Protein AF-A0A520HVJ9-F1 (afdb_monomer)

pLDDT: mean 86.24, std 13.03, range [28.94, 98.56]

Nearest PDB structures (foldseek):
  5xya-assembly1_A  TM=1.728E-01  e=2.393E-03  Streptococcus pyogenes
  5sva-assembly1_n  TM=4.168E-01  e=6.988E-01  Saccharomyces cerevisiae
  4s3r-assembly1_A  TM=4.293E-01  e=5.197E-01  Escherichia coli K-12
  6miq-assembly1_A  TM=4.155E-01  e=1.145E+00  Saccharomyces cerevisiae S288C
  6mip-assembly1_A  TM=4.040E-01  e=3.073E+00  Saccharomyces cerevisiae S288C

Sequence (387 aa):
MVDIPMVEYANPVVGTSAKVQDNPLVGGTTATAINIETPVTPGMTEQAKISIAPGTQFFDASGNVINAARLETRVVNYGSDAPESLAAFPGGFNATTVLGENGQPIPSGVAFITAGFIAIDMYAGGTEVKSFSKPLTVTMGISKSLLNPETGKLVKVGDVWPVWSLNDKTGQWANEAKGTIVADASGDLNASFSAVHLSFWNFDHVLNFCQNELMVTFNAPNYVDGIYSVEMRNDRGYKYERYLILTDKLSSTFRAPVGNTTFIVRDGNRNIVAETPTFDACTAGNIEVKMPTAAALDLVNVAMKLKGVCPNKPVDANVSSWVYVYELSKGPAYANLIYMVNGNVNLTVKNNTKYGVQAWYGDKWKTTEILFTKSNFAFPGTIKGIA

Foldseek 3Di:
DDDQDDADQVDGDAQKWKDKDKDFDDQQWAQAKDKDKTPQDHNGRKIKIKIDHGGKFFAAPVRDTQRAGMKIKMKMKGAQPDPVSQVNDVPHQLQQAEQEPPRHTDHRGWGWRFQIKMAIWMAGVNGTTWFMPFWMKMKIWGDQPDAALVPLHGDDFQDKFFKWFAPPVPRYIYGDDIWTWDADPVRTTMTIDTHGTGGIMTRTDTFDWAPDWEKEWEACAADFQFWKWKWKAFSSRGIDIDTDRDDHGDIDTHTDGFGWIKIFIADPVRDTQWIDPTDGRNPPHHHYTYGPNCPPQQKDKDKFFAWDDDPPDPDTFQDFFWKWKAFVVVDRVGTDTFTRDSRIDIGMHGAQTKIWIWGDDPNDIDIDIDHHHPPPRDDPDYDDDDD

Solvent-accessible surface area (backbone atoms only — not comparable to full-atom values): 21078 Å² total; per-residue (Å²): 136,84,84,80,85,79,82,44,68,93,63,47,53,58,3,30,27,39,35,78,47,78,43,73,28,58,86,20,17,28,78,52,69,45,76,47,68,32,53,67,39,68,71,24,78,57,36,38,37,40,37,38,56,51,70,30,35,38,16,31,89,86,68,46,76,42,76,20,59,34,37,40,38,40,39,39,36,29,36,62,77,29,66,64,21,56,70,61,40,83,84,48,51,65,40,62,47,33,24,37,74,92,69,40,73,40,83,86,20,35,33,48,35,59,50,27,35,38,40,50,49,42,28,39,69,82,41,59,48,38,35,48,78,51,59,32,43,40,35,36,31,36,61,80,82,39,54,32,56,90,74,64,38,65,59,54,72,72,43,72,38,39,26,30,38,43,41,85,89,77,66,35,36,34,44,77,51,63,20,52,30,37,62,52,97,87,66,49,40,30,31,43,42,72,42,66,52,61,39,42,38,33,34,33,49,76,36,52,57,32,96,58,66,33,44,38,30,32,44,29,90,64,60,59,82,41,67,25,42,41,34,41,37,33,71,42,64,38,74,48,77,45,79,42,72,51,43,55,68,38,70,49,78,42,85,42,44,68,44,46,28,30,46,39,31,21,44,87,84,70,46,80,64,30,68,44,76,76,40,48,54,72,72,61,62,74,42,72,44,65,45,68,82,55,86,78,57,59,70,33,82,42,82,46,67,52,51,49,58,44,83,88,48,102,49,76,40,59,45,65,45,65,33,34,42,16,49,54,93,73,33,75,93,66,37,48,80,43,76,27,57,67,14,35,41,78,49,66,44,49,38,81,36,53,27,36,42,33,35,79,57,93,96,38,82,45,76,48,79,45,75,39,49,84,84,58,86,74,80,93,71,78,66,82,62,88,130

Secondary structure (DSSP, 8-state):
--------TTSPPTTEEEEEEEEE-BTTB-SS-EEEEPPPBTTB---EEEEE-TT-BEE-TTS-B---SEEEEEEEEE-SS-HHHHHTSTT-SEESSEE-GGG-B-TT-EEEEEEEEEEEEEEETTEEP-EEEEEEEEEEEE-TT-B-TTTSSB--TT-EEEEEEEETTTTEEEEEEE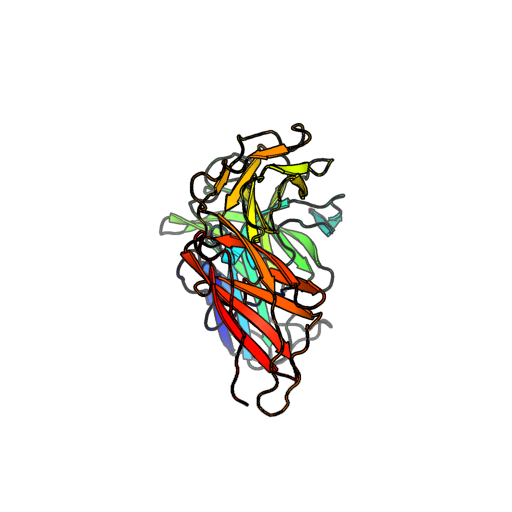EEEEE-TTS-EEEEEEEEE--EEEEEEEEPBPSSPEEEEEE-TT--SEEEEEEEEETTS-EEEEEEEE-TT-EEEE-PBSSEEEEEEE-TT--EEEEPPPEETTT--SEEEEPPP-SSS-EEEEEEE--EE-TTSS-EE---EEEEEEETTT-GGG-EEEEEBTTEEEEEEETTEEEEEEEEETTEEEEEEEEE-TT--S---------

Structure (mmCIF, N/CA/C/O backbone):
data_AF-A0A520HVJ9-F1
#
_entry.id   AF-A0A520HVJ9-F1
#
loop_
_atom_site.group_PDB
_atom_site.id
_atom_site.type_symbol
_atom_site.label_atom_id
_atom_site.label_alt_id
_atom_site.label_comp_id
_atom_site.label_asym_id
_atom_site.label_entity_id
_atom_site.label_seq_id
_atom_site.pdbx_PDB_ins_code
_atom_site.Cartn_x
_atom_site.Cartn_y
_atom_site.Cartn_z
_atom_site.occupancy
_atom_site.B_iso_or_equiv
_atom_site.auth_seq_id
_atom_site.auth_comp_id
_atom_site.auth_asym_id
_atom_site.auth_atom_id
_atom_site.pdbx_PDB_model_num
ATOM 1 N N . MET A 1 1 ? -3.585 -12.304 -16.406 1.00 41.47 1 MET A N 1
ATOM 2 C CA . MET A 1 1 ? -3.591 -12.947 -15.079 1.00 41.47 1 MET A CA 1
ATOM 3 C C . MET A 1 1 ? -3.838 -11.825 -14.088 1.00 41.47 1 MET A C 1
ATOM 5 O O . MET A 1 1 ? -3.233 -10.777 -14.266 1.00 41.47 1 MET A O 1
ATOM 9 N N . VAL A 1 2 ? -4.817 -11.961 -13.196 1.00 45.84 2 VAL A N 1
ATOM 10 C CA . VAL A 1 2 ? -5.047 -10.989 -12.118 1.00 45.84 2 VAL A CA 1
ATOM 11 C C . VAL A 1 2 ? -4.479 -11.643 -10.873 1.00 45.84 2 VAL A C 1
ATOM 13 O O . VAL A 1 2 ? -4.989 -12.683 -10.463 1.00 45.84 2 VAL A O 1
ATOM 16 N N . ASP A 1 3 ? -3.409 -11.076 -10.334 1.00 57.09 3 ASP A N 1
ATOM 17 C CA . ASP A 1 3 ? -2.829 -11.541 -9.081 1.00 57.09 3 ASP A CA 1
ATOM 18 C C . ASP A 1 3 ? -3.602 -10.887 -7.933 1.00 57.09 3 ASP A C 1
ATOM 20 O O . ASP A 1 3 ? -3.767 -9.667 -7.904 1.00 57.09 3 ASP A O 1
ATOM 24 N N . ILE A 1 4 ? -4.125 -11.703 -7.017 1.00 65.06 4 ILE A N 1
ATOM 25 C CA . ILE A 1 4 ? -4.818 -11.232 -5.815 1.00 65.06 4 ILE A CA 1
ATOM 26 C C . ILE A 1 4 ? -3.871 -11.480 -4.637 1.00 65.06 4 ILE A C 1
ATOM 28 O O . ILE A 1 4 ? -3.702 -12.638 -4.244 1.00 65.06 4 ILE A O 1
ATOM 32 N N . PRO A 1 5 ? -3.213 -10.440 -4.095 1.00 67.62 5 PRO A N 1
ATOM 33 C CA . PRO A 1 5 ? -2.327 -10.606 -2.954 1.00 67.62 5 PRO A CA 1
ATOM 34 C C . PRO A 1 5 ? -3.138 -11.010 -1.717 1.00 67.62 5 PRO A C 1
ATOM 36 O O . PRO A 1 5 ? -4.213 -10.472 -1.453 1.00 67.62 5 PRO A O 1
ATOM 39 N N . MET A 1 6 ? -2.613 -11.967 -0.956 1.00 72.25 6 MET A N 1
ATOM 40 C CA . MET A 1 6 ? -3.178 -12.420 0.313 1.00 72.25 6 MET A CA 1
ATOM 41 C C . MET A 1 6 ? -2.114 -12.335 1.402 1.00 72.25 6 MET A C 1
ATOM 43 O O . MET A 1 6 ? -0.952 -12.653 1.151 1.00 72.25 6 MET A O 1
ATOM 47 N N . VAL A 1 7 ? -2.519 -11.961 2.617 1.00 78.25 7 VAL A N 1
ATOM 48 C CA . VAL A 1 7 ? -1.643 -12.019 3.793 1.00 78.25 7 VAL A CA 1
ATOM 49 C C . VAL A 1 7 ? -1.881 -13.316 4.551 1.00 78.25 7 VAL A C 1
ATOM 51 O O . VAL A 1 7 ? -3.006 -13.642 4.929 1.00 78.25 7 VAL A O 1
ATOM 54 N N . GLU A 1 8 ? -0.801 -14.050 4.800 1.00 85.31 8 GLU A N 1
ATOM 55 C CA . GLU A 1 8 ? -0.809 -15.211 5.678 1.00 85.31 8 GLU A CA 1
ATOM 56 C C . GLU A 1 8 ? -0.562 -14.768 7.126 1.00 85.31 8 GLU A C 1
ATOM 58 O O . GLU A 1 8 ? 0.518 -14.292 7.462 1.00 85.31 8 GLU A O 1
ATOM 63 N N . TYR A 1 9 ? -1.543 -14.951 8.016 1.00 87.88 9 TYR A N 1
ATOM 64 C CA . TYR A 1 9 ? -1.421 -14.499 9.410 1.00 87.88 9 TYR A CA 1
ATOM 65 C C . TYR A 1 9 ? -0.269 -15.163 10.181 1.00 87.88 9 TYR A C 1
ATOM 67 O O . TYR A 1 9 ? 0.291 -14.555 11.088 1.00 87.88 9 TYR A O 1
ATOM 75 N N . ALA A 1 10 ? 0.060 -16.417 9.855 1.00 87.44 10 ALA A N 1
ATOM 76 C CA . ALA A 1 10 ? 1.118 -17.168 10.529 1.00 87.44 10 ALA A CA 1
ATOM 77 C C . ALA A 1 10 ? 2.523 -16.790 10.036 1.00 87.44 10 ALA A C 1
ATOM 79 O O . ALA A 1 10 ? 3.485 -16.918 10.789 1.00 87.44 10 ALA A O 1
ATOM 80 N N . ASN A 1 11 ? 2.627 -16.320 8.790 1.00 86.44 11 ASN A N 1
ATOM 81 C CA . ASN A 1 11 ? 3.877 -15.978 8.119 1.00 86.44 11 ASN A CA 1
ATOM 82 C C . ASN A 1 11 ? 3.694 -14.661 7.345 1.00 86.44 11 ASN A C 1
ATOM 84 O O . ASN A 1 11 ? 3.674 -14.671 6.112 1.00 86.44 11 ASN A O 1
ATOM 88 N N . PRO A 1 12 ? 3.503 -13.528 8.047 1.00 86.06 12 PRO A N 1
ATOM 89 C CA . PRO A 1 12 ? 3.297 -12.250 7.384 1.00 86.06 12 PRO A CA 1
ATOM 90 C C . PRO A 1 12 ? 4.520 -11.895 6.530 1.00 86.06 12 PRO A C 1
ATOM 92 O O . PRO A 1 12 ? 5.665 -12.178 6.896 1.00 86.06 12 PRO A O 1
ATOM 95 N N . VAL A 1 13 ? 4.271 -11.284 5.372 1.00 84.06 13 VAL A N 1
ATOM 96 C CA . VAL A 1 13 ? 5.339 -10.833 4.474 1.00 84.06 13 VAL A CA 1
ATOM 97 C C . VAL A 1 13 ? 6.151 -9.716 5.132 1.00 84.06 13 VAL A C 1
ATOM 99 O O . VAL A 1 13 ? 5.667 -9.018 6.025 1.00 84.06 13 VAL A O 1
ATOM 102 N N . VAL A 1 14 ? 7.393 -9.531 4.679 1.00 85.94 14 VAL A N 1
ATOM 103 C CA . VAL A 1 14 ? 8.279 -8.466 5.173 1.00 85.94 14 VAL A CA 1
ATOM 104 C C . VAL A 1 14 ? 7.562 -7.115 5.127 1.00 85.94 14 VAL A C 1
ATOM 106 O O . VAL A 1 14 ? 6.923 -6.775 4.133 1.00 85.94 14 VAL A O 1
ATOM 109 N N . GLY A 1 15 ? 7.671 -6.344 6.210 1.00 88.81 15 GLY A N 1
ATOM 110 C CA . GLY A 1 15 ? 6.992 -5.053 6.320 1.00 88.81 15 GLY A CA 1
ATOM 111 C C . GLY A 1 15 ? 5.543 -5.110 6.805 1.00 88.81 15 GLY A C 1
ATOM 112 O O . GLY A 1 15 ? 4.902 -4.064 6.875 1.00 88.81 15 GLY A O 1
ATOM 113 N N . THR A 1 16 ? 5.029 -6.298 7.133 1.00 91.19 16 THR A N 1
ATOM 114 C CA . THR A 1 16 ? 3.695 -6.489 7.716 1.00 91.19 16 THR A CA 1
ATOM 115 C C . THR A 1 16 ? 3.780 -7.303 9.001 1.00 91.19 16 THR A C 1
ATOM 117 O O . THR A 1 16 ? 4.668 -8.141 9.162 1.00 91.19 16 THR A O 1
ATOM 120 N N . SER A 1 17 ? 2.832 -7.097 9.908 1.00 93.44 17 SER A N 1
ATOM 121 C CA . SER A 1 17 ? 2.681 -7.901 11.118 1.00 93.44 17 SER A CA 1
ATOM 122 C C . SER A 1 17 ? 1.226 -8.291 11.329 1.00 93.44 17 SER A C 1
ATOM 124 O O . SER A 1 17 ? 0.303 -7.555 10.990 1.00 93.44 17 SER A O 1
ATOM 126 N N . ALA A 1 18 ? 1.005 -9.484 11.876 1.00 94.44 18 ALA A N 1
ATOM 127 C CA . ALA A 1 18 ? -0.329 -10.030 12.064 1.00 94.44 18 ALA A CA 1
ATOM 128 C C . ALA A 1 18 ? -0.530 -10.536 13.492 1.00 94.44 18 ALA A C 1
ATOM 130 O O . ALA A 1 18 ? 0.388 -11.056 14.132 1.00 94.44 18 ALA A O 1
ATOM 131 N N . LYS A 1 19 ? -1.759 -10.405 13.990 1.00 96.19 19 LYS A N 1
ATOM 132 C CA . LYS A 1 19 ? -2.178 -10.952 15.278 1.00 96.19 19 LYS A CA 1
ATOM 133 C C . LYS A 1 19 ? -3.578 -11.530 15.174 1.00 96.19 19 LYS A C 1
ATOM 135 O O . LYS A 1 19 ? -4.512 -10.841 14.781 1.00 96.19 19 LYS A O 1
ATOM 140 N N . VAL A 1 20 ? -3.718 -12.780 15.601 1.00 96.94 20 VAL A N 1
ATOM 141 C CA . VAL A 1 20 ? -5.013 -13.390 15.910 1.00 96.94 20 VAL A CA 1
ATOM 142 C C . VAL A 1 20 ? -5.106 -13.531 17.425 1.00 96.94 20 VAL A C 1
ATOM 144 O O . VAL A 1 20 ? -4.152 -13.979 18.070 1.00 96.94 20 VAL A O 1
ATOM 147 N N . GLN A 1 21 ? -6.217 -13.091 18.007 1.00 97.69 21 GLN A N 1
ATOM 148 C CA . GLN A 1 21 ? -6.442 -13.143 19.446 1.00 97.69 21 GLN A CA 1
ATOM 149 C C . GLN A 1 21 ? -7.893 -13.485 19.761 1.00 97.69 21 GLN A C 1
ATOM 151 O O . GLN A 1 21 ? -8.817 -12.787 19.350 1.00 97.69 21 GLN A O 1
ATOM 156 N N . ASP A 1 22 ? -8.071 -14.524 20.565 1.00 97.50 22 ASP A N 1
ATOM 157 C CA . ASP A 1 22 ? -9.345 -14.865 21.173 1.00 97.50 22 ASP A CA 1
ATOM 158 C C . ASP A 1 22 ? -9.510 -14.189 22.530 1.00 97.50 22 ASP A C 1
ATOM 160 O O . ASP A 1 22 ? -8.610 -14.223 23.372 1.00 97.50 22 ASP A O 1
ATOM 164 N N . ASN A 1 23 ? -10.702 -13.662 22.783 1.00 97.81 23 ASN A N 1
ATOM 165 C CA . ASN A 1 23 ? -11.068 -13.075 24.061 1.00 97.81 23 ASN A CA 1
ATOM 166 C C . ASN A 1 23 ? -12.444 -13.587 24.509 1.00 97.81 23 ASN A C 1
ATOM 168 O O . ASN A 1 23 ? -13.351 -13.724 23.682 1.00 97.81 23 ASN A O 1
ATOM 172 N N . PRO A 1 24 ? -12.637 -13.874 25.807 1.00 97.06 24 PRO A N 1
ATOM 173 C CA . PRO A 1 24 ? -13.936 -14.281 26.320 1.00 97.06 24 PRO A CA 1
ATOM 174 C C . PRO A 1 24 ? -14.931 -13.113 26.291 1.00 97.06 24 PRO A C 1
ATOM 176 O O . PRO A 1 24 ? -14.581 -11.965 26.566 1.00 97.06 24 PRO A O 1
ATOM 179 N N . LEU A 1 25 ? -16.191 -13.436 26.016 1.00 97.81 25 LEU A N 1
ATOM 180 C CA . LEU A 1 25 ? -17.336 -12.540 26.139 1.00 97.81 25 LEU A CA 1
ATOM 181 C C . LEU A 1 25 ? -18.313 -13.085 27.183 1.00 97.81 25 LEU A C 1
ATOM 183 O O . LEU A 1 25 ? -18.454 -14.296 27.355 1.00 97.81 25 LEU A O 1
ATOM 187 N N . VAL A 1 26 ? -19.032 -12.183 27.845 1.00 96.06 26 VAL A N 1
ATOM 188 C CA . VAL A 1 26 ? -20.126 -12.507 28.766 1.00 96.06 26 VAL A CA 1
ATOM 189 C C . VAL A 1 26 ? -21.411 -11.946 28.169 1.00 96.06 26 VAL A C 1
ATOM 191 O O . VAL A 1 26 ? -21.571 -10.731 28.064 1.00 96.06 26 VAL A O 1
ATOM 194 N N . GLY A 1 27 ? -22.303 -12.829 27.712 1.00 91.50 27 GLY A N 1
ATOM 195 C CA . GLY A 1 27 ? -23.565 -12.432 27.075 1.00 91.50 27 GLY A CA 1
ATOM 196 C C . GLY A 1 27 ? -23.376 -11.544 25.837 1.00 91.50 27 GLY A C 1
ATOM 197 O O . GLY A 1 27 ? -24.079 -10.547 25.688 1.00 91.50 27 GLY A O 1
ATOM 198 N N . GLY A 1 28 ? -22.370 -11.834 25.000 1.00 95.88 28 GLY A N 1
ATOM 199 C CA . GLY A 1 28 ? -22.043 -11.021 23.822 1.00 95.88 28 GLY A CA 1
ATOM 200 C C . GLY A 1 28 ? -21.345 -9.689 24.121 1.00 95.88 28 GLY A C 1
ATOM 201 O O . GLY A 1 28 ? -21.253 -8.844 23.232 1.00 95.88 28 GLY A O 1
ATOM 202 N N . THR A 1 29 ? -20.857 -9.481 25.352 1.00 97.75 29 THR A N 1
ATOM 203 C CA . THR A 1 29 ? -20.180 -8.239 25.757 1.00 97.75 29 THR A CA 1
ATOM 204 C C . THR A 1 29 ? -18.803 -8.476 26.372 1.00 97.75 29 THR A C 1
ATOM 206 O O . THR A 1 29 ? -18.545 -9.522 26.973 1.00 97.75 29 THR A O 1
ATOM 209 N N . THR A 1 30 ? -17.897 -7.508 26.231 1.00 98.06 30 THR A N 1
ATOM 210 C CA . THR A 1 30 ? -16.577 -7.545 26.880 1.00 98.06 30 THR A CA 1
ATOM 211 C C . THR A 1 30 ? -16.720 -7.331 28.392 1.00 98.06 30 THR A C 1
ATOM 213 O O . THR A 1 30 ? -17.305 -6.348 28.835 1.00 98.06 30 THR A O 1
ATOM 216 N N . ALA A 1 31 ? -16.186 -8.227 29.226 1.00 96.62 31 ALA A N 1
ATOM 217 C CA . ALA A 1 31 ? -16.239 -8.049 30.686 1.00 96.62 31 ALA A CA 1
ATOM 218 C C . ALA A 1 31 ? -15.132 -7.114 31.204 1.00 96.62 31 ALA A C 1
ATOM 220 O O . ALA A 1 31 ? -15.334 -6.339 32.136 1.00 96.62 31 ALA A O 1
ATOM 221 N N . THR A 1 32 ? -13.960 -7.176 30.575 1.00 97.00 32 THR A N 1
ATOM 222 C CA . THR A 1 32 ? -12.778 -6.362 30.873 1.00 97.00 32 THR A CA 1
ATOM 223 C C . THR A 1 32 ? -12.292 -5.671 29.606 1.00 97.00 32 THR A C 1
ATOM 225 O O . THR A 1 32 ? -12.770 -5.958 28.508 1.00 97.00 32 THR A O 1
ATOM 228 N N . ALA A 1 33 ? -11.327 -4.762 29.750 1.00 97.56 33 ALA A N 1
ATOM 229 C CA . ALA A 1 33 ? -10.664 -4.185 28.594 1.00 97.56 33 ALA A CA 1
ATOM 230 C C . ALA A 1 33 ? -9.918 -5.290 27.835 1.00 97.56 33 ALA A C 1
ATOM 232 O O . ALA A 1 33 ? -9.264 -6.134 28.454 1.00 97.56 33 ALA A O 1
ATOM 233 N N . ILE A 1 34 ? -10.014 -5.271 26.510 1.00 98.31 34 ILE A N 1
ATOM 234 C CA . ILE A 1 34 ? -9.226 -6.123 25.622 1.00 98.31 34 ILE A CA 1
ATOM 235 C C . ILE A 1 34 ? -8.202 -5.227 24.940 1.00 98.31 34 ILE A C 1
ATOM 237 O O . ILE A 1 34 ? -8.559 -4.193 24.381 1.00 98.31 34 ILE A O 1
ATOM 241 N N . ASN A 1 35 ? -6.940 -5.639 24.972 1.00 98.06 35 ASN A N 1
ATOM 242 C CA . ASN A 1 35 ? -5.872 -5.005 24.215 1.00 98.06 35 ASN A CA 1
ATOM 243 C C . ASN A 1 35 ? -5.309 -6.039 23.245 1.00 98.06 35 ASN A C 1
ATOM 245 O O . ASN A 1 35 ? -4.997 -7.160 23.656 1.00 98.06 35 ASN A O 1
ATOM 249 N N . ILE A 1 36 ? -5.208 -5.661 21.977 1.00 98.06 36 ILE A N 1
ATOM 250 C CA . ILE A 1 36 ? -4.558 -6.441 20.929 1.00 98.06 36 ILE A CA 1
ATOM 251 C C . ILE A 1 36 ? -3.377 -5.619 20.438 1.00 98.06 36 ILE A C 1
ATOM 253 O O . ILE A 1 36 ? -3.547 -4.442 20.134 1.00 98.06 36 ILE A O 1
ATOM 257 N N . GLU A 1 37 ? -2.202 -6.231 20.371 1.00 97.19 37 GLU A N 1
ATOM 258 C CA . GLU A 1 37 ? -0.973 -5.595 19.902 1.00 97.19 37 GLU A CA 1
ATOM 259 C C . GLU A 1 37 ? -0.301 -6.510 18.878 1.00 97.19 37 GLU A C 1
ATOM 261 O O . GLU A 1 37 ? -0.143 -7.717 19.111 1.00 97.19 37 GLU A O 1
ATOM 266 N N . THR A 1 38 ? 0.017 -5.960 17.707 1.00 95.94 38 THR A N 1
ATOM 267 C CA . THR A 1 38 ? 0.743 -6.692 16.665 1.00 95.94 38 THR A CA 1
ATOM 268 C C . THR A 1 38 ? 2.220 -6.790 17.029 1.00 95.94 38 THR A C 1
ATOM 270 O O . THR A 1 38 ? 2.769 -5.805 17.510 1.00 95.94 38 THR A O 1
ATOM 273 N N . PRO A 1 39 ? 2.894 -7.919 16.759 1.00 93.88 39 PRO A N 1
ATOM 274 C CA . PRO A 1 39 ? 4.315 -8.051 17.058 1.00 93.88 39 PRO A CA 1
ATOM 275 C C . PRO A 1 39 ? 5.175 -7.167 16.146 1.00 93.88 39 PRO A C 1
ATOM 277 O O . PRO A 1 39 ? 4.771 -6.814 15.039 1.00 93.88 39 PRO A O 1
ATOM 280 N N . VAL A 1 40 ? 6.407 -6.895 16.577 1.00 91.00 40 VAL A N 1
ATOM 281 C CA . VAL A 1 40 ? 7.466 -6.403 15.685 1.00 91.00 40 VAL A CA 1
ATOM 282 C C . VAL A 1 40 ? 7.933 -7.516 14.744 1.00 91.00 40 VAL A C 1
ATOM 284 O O . VAL A 1 40 ? 8.006 -8.685 15.133 1.00 91.00 40 VAL A O 1
ATOM 287 N N . THR A 1 41 ? 8.283 -7.163 13.511 1.00 87.00 41 THR A N 1
ATOM 288 C CA . THR A 1 41 ? 8.670 -8.117 12.458 1.00 87.00 41 THR A CA 1
ATOM 289 C C . THR A 1 41 ? 9.842 -7.588 11.626 1.00 87.00 41 THR A C 1
ATOM 291 O O . THR A 1 41 ? 10.103 -6.384 11.617 1.00 87.00 41 THR A O 1
ATOM 294 N N . PRO A 1 42 ? 10.569 -8.439 10.880 1.00 79.81 42 PRO A N 1
ATOM 295 C CA . PRO A 1 42 ? 11.569 -7.959 9.930 1.00 79.81 42 PRO A CA 1
ATOM 296 C C . PRO A 1 42 ? 10.973 -6.943 8.942 1.00 79.81 42 PRO A C 1
ATOM 298 O O . PRO A 1 42 ? 9.947 -7.196 8.312 1.00 79.81 42 PRO A O 1
ATOM 301 N N . GLY A 1 43 ? 11.622 -5.785 8.815 1.00 77.44 43 GLY A N 1
ATOM 302 C CA . GLY A 1 43 ? 11.179 -4.707 7.925 1.00 77.44 43 GLY A CA 1
ATOM 303 C C . GLY A 1 43 ? 10.036 -3.835 8.458 1.00 77.44 43 GLY A C 1
ATOM 304 O O . GLY A 1 43 ? 9.625 -2.930 7.740 1.00 77.44 43 GLY A O 1
ATOM 305 N N . MET A 1 44 ? 9.542 -4.073 9.682 1.00 85.00 44 MET A N 1
ATOM 306 C CA . MET A 1 44 ? 8.554 -3.213 10.348 1.00 85.00 44 MET A CA 1
ATOM 307 C C . MET A 1 44 ? 8.670 -3.315 11.873 1.00 85.00 44 MET A C 1
ATOM 309 O O . MET A 1 44 ? 8.341 -4.342 12.475 1.00 85.00 44 MET A O 1
ATOM 313 N N . THR A 1 45 ? 9.133 -2.237 12.502 1.00 86.81 45 THR A N 1
ATOM 314 C CA . THR A 1 45 ? 9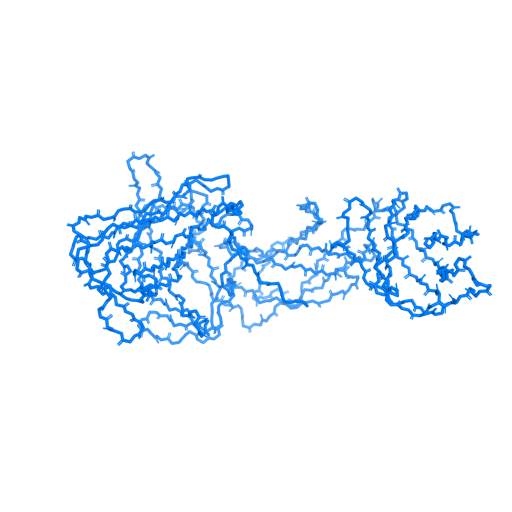.218 -2.121 13.970 1.00 86.81 45 THR A CA 1
ATOM 315 C C . THR A 1 45 ? 8.007 -1.419 14.572 1.00 86.81 45 THR A C 1
ATOM 317 O O . THR A 1 45 ? 7.771 -1.512 15.773 1.00 86.81 45 THR A O 1
ATOM 320 N N . GLU A 1 46 ? 7.236 -0.726 13.743 1.00 91.88 46 GLU A N 1
ATOM 321 C CA . GLU A 1 46 ? 5.989 -0.072 14.100 1.00 91.88 46 GLU A CA 1
ATOM 322 C C . GLU A 1 46 ? 4.939 -1.125 14.468 1.00 91.88 46 GLU A C 1
ATOM 324 O O . GLU A 1 46 ? 4.708 -2.093 13.742 1.00 91.88 46 GLU A O 1
ATOM 329 N N . GLN A 1 47 ? 4.271 -0.926 15.599 1.00 93.44 47 GLN A N 1
ATOM 330 C CA . GLN A 1 47 ? 3.215 -1.815 16.074 1.00 93.44 47 GLN A CA 1
ATOM 331 C C . GLN A 1 47 ? 1.862 -1.117 15.973 1.00 93.44 47 GLN A C 1
ATOM 333 O O . GLN A 1 47 ? 1.767 0.106 16.076 1.00 93.44 47 GLN A O 1
ATOM 338 N N . ALA A 1 48 ? 0.805 -1.899 15.795 1.00 95.38 48 ALA A N 1
ATOM 339 C CA . ALA A 1 48 ? -0.558 -1.445 15.956 1.00 95.38 48 ALA A CA 1
ATOM 340 C C . ALA A 1 48 ? -1.130 -1.986 17.263 1.00 95.38 48 ALA A C 1
ATOM 342 O O . ALA A 1 48 ? -0.939 -3.156 17.607 1.00 95.38 48 ALA A O 1
ATOM 343 N N . LYS A 1 49 ? -1.884 -1.138 17.956 1.00 96.50 49 LYS A N 1
ATOM 344 C CA . LYS A 1 49 ? -2.607 -1.474 19.175 1.00 96.50 49 LYS A CA 1
ATOM 345 C C . LYS A 1 49 ? -4.082 -1.144 19.020 1.00 96.50 49 LYS A C 1
ATOM 347 O O . LYS A 1 49 ? -4.446 -0.021 18.687 1.00 96.50 49 LYS A O 1
ATOM 352 N N . ILE A 1 50 ? -4.938 -2.109 19.328 1.00 97.81 50 ILE A N 1
ATOM 353 C CA . ILE A 1 50 ? -6.391 -1.938 19.372 1.00 97.81 50 ILE A CA 1
ATOM 354 C C . ILE A 1 50 ? -6.847 -2.146 20.807 1.00 97.81 50 ILE A C 1
ATOM 356 O O . ILE A 1 50 ? -6.551 -3.171 21.421 1.00 97.81 50 ILE A O 1
ATOM 360 N N . SER A 1 51 ? -7.573 -1.168 21.339 1.00 98.06 51 SER A N 1
ATOM 361 C CA . SER A 1 51 ? -8.134 -1.211 22.687 1.00 98.06 51 SER A CA 1
ATOM 362 C C . SER A 1 51 ? -9.658 -1.236 22.615 1.00 98.06 51 SER A C 1
ATOM 364 O O . SER A 1 51 ? -10.283 -0.327 22.063 1.00 98.06 51 SER A O 1
ATOM 366 N N . ILE A 1 52 ? -10.253 -2.274 23.197 1.00 98.44 52 ILE A N 1
ATOM 367 C CA . ILE A 1 52 ? -11.699 -2.458 23.321 1.00 98.44 52 ILE A CA 1
ATOM 368 C C . ILE A 1 52 ? -12.071 -2.259 24.788 1.00 98.44 52 ILE A C 1
ATOM 370 O O . ILE A 1 52 ? -11.594 -2.983 25.664 1.00 98.44 52 ILE A O 1
ATOM 374 N N . ALA A 1 53 ? -12.924 -1.277 25.071 1.00 98.44 53 ALA A N 1
ATOM 375 C CA . ALA A 1 53 ? -13.372 -1.000 26.432 1.00 98.44 53 ALA A CA 1
ATOM 376 C C . ALA A 1 53 ? -14.234 -2.150 27.008 1.00 98.44 53 ALA A C 1
ATOM 378 O O . ALA A 1 53 ? -14.852 -2.895 26.245 1.00 98.44 53 ALA A O 1
ATOM 379 N N . PRO A 1 54 ? -14.334 -2.291 28.345 1.00 98.31 54 PRO A N 1
ATOM 380 C CA . PRO A 1 54 ? -15.345 -3.143 28.971 1.00 98.31 54 PRO A CA 1
ATOM 381 C C . PRO A 1 54 ? -16.772 -2.707 28.603 1.00 98.31 54 PRO A C 1
ATOM 383 O O . PRO A 1 54 ? -17.058 -1.517 28.436 1.00 98.31 54 PRO A O 1
ATOM 386 N N . GLY A 1 55 ? -17.697 -3.658 28.549 1.00 98.12 55 GLY A N 1
ATOM 387 C CA . GLY A 1 55 ? -19.108 -3.462 28.217 1.00 98.12 55 GLY A CA 1
ATOM 388 C C . GLY A 1 55 ? -19.363 -3.117 26.749 1.00 98.12 55 GLY A C 1
ATOM 389 O O . GLY A 1 55 ? -20.399 -2.530 26.443 1.00 98.12 55 GLY A O 1
ATOM 390 N N . THR A 1 56 ? -18.421 -3.409 25.853 1.00 98.56 56 THR A N 1
ATOM 391 C CA . THR A 1 56 ? -18.614 -3.281 24.404 1.00 98.56 56 THR A CA 1
ATOM 392 C C . THR A 1 56 ? -19.408 -4.478 23.900 1.00 98.56 56 THR A C 1
ATOM 394 O O . THR A 1 56 ? -19.070 -5.620 24.206 1.00 98.56 56 THR A O 1
ATOM 397 N N . GLN A 1 57 ? -20.465 -4.204 23.142 1.00 98.06 57 GLN A N 1
ATOM 398 C CA . GLN A 1 57 ? -21.326 -5.180 22.477 1.00 98.06 57 GLN A CA 1
ATOM 399 C C . GLN A 1 57 ? -21.056 -5.148 20.973 1.00 98.06 57 GLN A C 1
ATOM 401 O O . GLN A 1 57 ? -20.719 -4.090 20.441 1.00 98.06 57 GLN A O 1
ATOM 406 N N . PHE A 1 58 ? -21.214 -6.287 20.302 1.00 98.00 58 PHE A N 1
ATOM 407 C CA . PHE A 1 58 ? -20.900 -6.457 18.882 1.00 98.00 58 PHE A CA 1
ATOM 408 C C . PHE A 1 58 ? -22.156 -6.751 18.069 1.00 98.00 58 PHE A C 1
ATOM 410 O O . PHE A 1 58 ? -23.051 -7.456 18.546 1.00 98.00 58 PHE A O 1
ATOM 417 N N . PHE A 1 59 ? -22.197 -6.231 16.844 1.00 97.50 59 PHE A N 1
ATOM 418 C CA . PHE A 1 59 ? -23.346 -6.346 15.953 1.00 97.50 59 PHE A CA 1
ATOM 419 C C . PHE A 1 59 ? -22.961 -6.932 14.597 1.00 97.50 59 PHE A C 1
ATOM 421 O O . PHE A 1 59 ? -21.862 -6.686 14.092 1.00 97.50 59 PHE A O 1
ATOM 428 N N . ASP A 1 60 ? -23.881 -7.696 14.013 1.00 96.19 60 ASP A N 1
ATOM 429 C CA . ASP A 1 60 ? -23.755 -8.245 12.662 1.00 96.19 60 ASP A CA 1
ATOM 430 C C . ASP A 1 60 ? -24.076 -7.197 11.574 1.00 96.19 60 ASP A C 1
ATOM 432 O O . ASP A 1 60 ? -24.393 -6.038 11.850 1.00 96.19 60 ASP A O 1
ATOM 436 N N . ALA A 1 61 ? -24.023 -7.612 10.304 1.00 93.44 61 ALA A N 1
ATOM 437 C CA . ALA A 1 61 ? -24.337 -6.754 9.157 1.00 93.44 61 ALA A CA 1
ATOM 438 C C . ALA A 1 61 ? -25.791 -6.244 9.113 1.00 93.44 61 ALA A C 1
ATOM 440 O O . ALA A 1 61 ? -26.071 -5.281 8.402 1.00 93.44 61 ALA A O 1
ATOM 441 N N . SER A 1 62 ? -26.708 -6.886 9.840 1.00 96.00 62 SER A N 1
ATOM 442 C CA . SER A 1 62 ? -28.112 -6.473 9.956 1.00 96.00 62 SER A CA 1
ATOM 443 C C . SER A 1 62 ? -28.358 -5.588 11.185 1.00 96.00 62 SER A C 1
ATOM 445 O O . SER A 1 62 ? -29.487 -5.151 11.401 1.00 96.00 62 SER A O 1
ATOM 447 N N . GLY A 1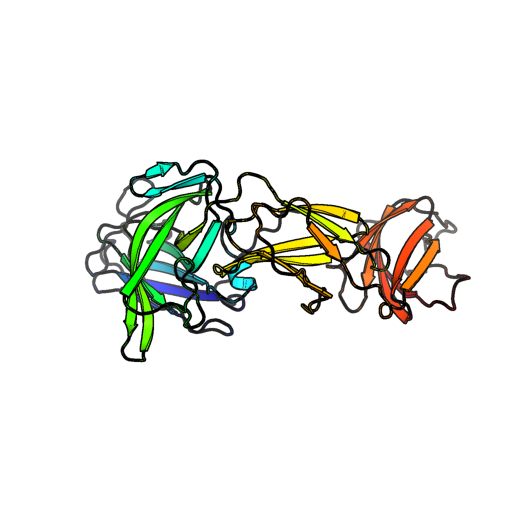 63 ? -27.324 -5.317 11.990 1.00 95.69 63 GLY A N 1
ATOM 448 C CA . GLY A 1 63 ? -27.421 -4.552 13.231 1.00 95.69 63 GLY A CA 1
ATOM 449 C C . GLY A 1 63 ? -27.924 -5.361 14.430 1.00 95.69 63 GLY A C 1
ATOM 450 O O . GLY A 1 63 ? -28.245 -4.771 15.461 1.00 95.69 63 GLY A O 1
ATOM 451 N N . ASN A 1 64 ? -27.998 -6.692 14.336 1.00 97.44 64 ASN A N 1
ATOM 452 C CA . ASN A 1 64 ? -28.408 -7.529 15.463 1.00 97.44 64 ASN A CA 1
ATOM 453 C C . ASN A 1 64 ? -27.242 -7.752 16.423 1.00 97.44 64 ASN A C 1
ATOM 455 O O . ASN A 1 64 ? -26.104 -7.945 15.999 1.00 97.44 64 ASN A O 1
ATOM 459 N N . VAL A 1 65 ? -27.541 -7.803 17.722 1.00 97.44 65 VAL A N 1
ATOM 460 C CA . VAL A 1 65 ? -26.565 -8.172 18.755 1.00 97.44 65 VAL A CA 1
ATOM 461 C C . VAL A 1 65 ? -26.084 -9.606 18.544 1.00 97.44 65 VAL A C 1
ATOM 463 O O . VAL A 1 65 ? -26.892 -10.535 18.494 1.00 97.44 65 VAL A O 1
ATOM 466 N N . ILE A 1 66 ? -24.766 -9.806 18.531 1.00 97.81 66 ILE A N 1
ATOM 467 C CA . ILE A 1 66 ? -24.160 -11.138 18.485 1.00 97.81 66 ILE A CA 1
ATOM 468 C C . ILE A 1 66 ? -23.948 -11.647 19.917 1.00 97.81 66 ILE A C 1
ATOM 470 O O . ILE A 1 66 ? -22.982 -11.294 20.596 1.00 97.81 66 ILE A O 1
ATOM 474 N N . ASN A 1 67 ? -24.855 -12.500 20.397 1.00 96.44 67 ASN A N 1
ATOM 475 C CA . ASN A 1 67 ? -24.769 -13.091 21.735 1.00 96.44 67 ASN A CA 1
ATOM 476 C C . ASN A 1 67 ? -23.838 -14.319 21.756 1.00 96.44 67 ASN A C 1
ATOM 478 O O . ASN A 1 67 ? -24.292 -15.463 21.761 1.00 96.44 67 ASN A O 1
ATOM 482 N N . ALA A 1 68 ? -22.527 -14.073 21.735 1.00 96.81 68 ALA A N 1
ATOM 483 C CA . ALA A 1 68 ? -21.495 -15.108 21.761 1.00 96.81 68 ALA A CA 1
ATOM 484 C C . ALA A 1 68 ? -20.698 -15.119 23.077 1.00 96.81 68 ALA A C 1
ATOM 486 O O . ALA A 1 68 ? -20.676 -14.145 23.829 1.00 96.81 68 ALA A O 1
ATOM 487 N N . ALA A 1 69 ? -20.001 -16.231 23.327 1.00 97.50 69 ALA A N 1
ATOM 488 C CA . ALA A 1 69 ? -19.099 -16.400 24.471 1.00 97.50 69 ALA A CA 1
ATOM 489 C C . ALA A 1 69 ? -17.632 -16.052 24.156 1.00 97.50 69 ALA A C 1
ATOM 491 O O . ALA A 1 69 ? -16.792 -16.038 25.055 1.00 97.50 69 ALA A O 1
ATOM 492 N N . ARG A 1 70 ? -17.296 -15.819 22.883 1.00 97.44 70 ARG A N 1
ATOM 493 C CA . ARG A 1 70 ? -15.927 -15.552 22.425 1.00 97.44 70 ARG A CA 1
ATOM 494 C C . ARG A 1 70 ? -15.923 -14.544 21.285 1.00 97.44 70 ARG A C 1
ATOM 496 O O . ARG A 1 70 ? -16.793 -14.614 20.416 1.00 97.44 70 ARG A O 1
ATOM 503 N N . LEU A 1 71 ? -14.922 -13.674 21.301 1.00 98.38 71 LEU A N 1
ATOM 504 C CA . LEU A 1 71 ? -14.541 -12.767 20.228 1.00 98.38 71 LEU A CA 1
ATOM 505 C C . LEU A 1 71 ? -13.170 -13.186 19.706 1.00 98.38 71 LEU A C 1
ATOM 507 O O . LEU A 1 71 ? -12.191 -13.142 20.450 1.00 98.38 71 LEU A O 1
ATOM 511 N N . GLU A 1 72 ? -13.099 -13.552 18.438 1.00 98.25 72 GLU A N 1
ATOM 512 C CA . GLU A 1 72 ? -11.850 -13.658 17.699 1.00 98.25 72 GLU A CA 1
ATOM 513 C C . GLU A 1 72 ? -11.589 -12.317 17.010 1.00 98.25 72 GLU A C 1
ATOM 515 O O . GLU A 1 72 ? -12.448 -11.806 16.294 1.00 98.25 72 GLU A O 1
ATOM 520 N N . THR A 1 73 ? -10.414 -11.740 17.225 1.00 97.88 73 THR A N 1
ATOM 521 C CA . THR A 1 73 ? -9.948 -10.538 16.531 1.00 97.88 73 THR A CA 1
ATOM 522 C C . THR A 1 73 ? -8.739 -10.901 15.683 1.00 97.88 73 THR A C 1
ATOM 524 O O . THR A 1 73 ? -7.786 -11.499 16.186 1.00 97.88 73 THR A O 1
ATOM 527 N N . ARG A 1 74 ? -8.768 -10.517 14.408 1.00 96.56 74 ARG A N 1
ATOM 528 C CA . ARG A 1 74 ? -7.658 -10.644 13.465 1.00 96.56 74 ARG A CA 1
ATOM 529 C C . ARG A 1 74 ? -7.222 -9.251 13.053 1.00 96.56 74 ARG A C 1
ATOM 531 O O . ARG A 1 74 ? -8.036 -8.431 12.640 1.00 96.56 74 ARG A O 1
ATOM 538 N N . VAL A 1 75 ? -5.934 -8.994 13.189 1.00 96.00 75 VAL A N 1
ATOM 539 C CA . VAL A 1 75 ? -5.328 -7.699 12.909 1.00 96.00 75 VAL A CA 1
ATOM 540 C C . VAL A 1 75 ? -4.172 -7.928 11.968 1.00 96.00 75 VAL A C 1
ATOM 542 O O . VAL A 1 75 ? -3.338 -8.797 12.233 1.00 96.00 75 VAL A O 1
ATOM 545 N N . VAL A 1 76 ? -4.104 -7.138 10.907 1.00 94.00 76 VAL A N 1
ATOM 546 C CA . VAL A 1 76 ? -2.908 -7.033 10.074 1.00 94.00 76 VAL A CA 1
ATOM 547 C C . VAL A 1 76 ? -2.497 -5.577 10.025 1.00 94.00 76 VAL A C 1
ATOM 549 O O . VAL A 1 76 ? -3.307 -4.722 9.686 1.00 94.00 76 VAL A O 1
ATOM 552 N N . ASN A 1 77 ? -1.252 -5.311 10.379 1.00 94.44 77 ASN A N 1
ATOM 553 C CA . ASN A 1 77 ? -0.626 -4.005 10.341 1.00 94.44 77 ASN A CA 1
ATOM 554 C C . ASN A 1 77 ? 0.413 -3.985 9.219 1.00 94.44 77 ASN A C 1
ATOM 556 O O . ASN A 1 77 ? 1.145 -4.956 9.022 1.00 94.44 77 ASN A O 1
ATOM 560 N N . TYR A 1 78 ? 0.457 -2.885 8.484 1.00 92.00 78 TYR A N 1
ATOM 561 C CA . TYR A 1 78 ? 1.252 -2.722 7.278 1.00 92.00 78 TYR A CA 1
ATOM 562 C C . TYR A 1 78 ? 2.076 -1.445 7.405 1.00 92.00 78 TYR A C 1
ATOM 564 O O . TYR A 1 78 ? 1.536 -0.362 7.650 1.00 92.00 78 TYR A O 1
ATOM 572 N N . GLY A 1 79 ? 3.389 -1.573 7.241 1.00 89.62 79 GLY A N 1
ATOM 573 C CA . GLY A 1 79 ? 4.318 -0.450 7.278 1.00 89.62 79 GLY A CA 1
ATOM 574 C C . GLY A 1 79 ? 4.264 0.397 6.010 1.00 89.62 79 GLY A C 1
ATOM 575 O O . GLY A 1 79 ? 3.797 -0.047 4.960 1.00 89.62 79 GLY A O 1
ATOM 576 N N . SER A 1 80 ? 4.798 1.613 6.104 1.00 88.31 80 SER A N 1
ATOM 577 C CA . SER A 1 80 ? 4.820 2.611 5.024 1.00 88.31 80 SER A CA 1
ATOM 578 C C . SER A 1 80 ? 6.073 2.567 4.137 1.00 88.31 80 SER A C 1
ATOM 580 O O . SER A 1 80 ? 6.136 3.256 3.117 1.00 88.31 80 SER A O 1
ATOM 582 N N . ASP A 1 81 ? 7.071 1.752 4.494 1.00 83.44 81 ASP A N 1
ATOM 583 C CA . ASP A 1 81 ? 8.388 1.777 3.844 1.00 83.44 81 ASP A CA 1
ATOM 584 C C . ASP A 1 81 ? 8.679 0.541 2.981 1.00 83.44 81 ASP A C 1
ATOM 586 O O . ASP A 1 81 ? 9.227 0.671 1.880 1.00 83.44 81 ASP A O 1
ATOM 590 N N . ALA A 1 82 ? 8.315 -0.651 3.460 1.00 84.25 82 ALA A N 1
ATOM 591 C CA . ALA A 1 82 ? 8.614 -1.907 2.782 1.00 84.25 82 ALA A CA 1
ATOM 592 C C . ALA A 1 82 ? 7.789 -2.059 1.483 1.00 84.25 82 ALA A C 1
ATOM 594 O O . ALA A 1 82 ? 6.559 -1.991 1.534 1.00 84.25 82 ALA A O 1
ATOM 595 N N . PRO A 1 83 ? 8.425 -2.310 0.324 1.00 80.19 83 PRO A N 1
ATOM 596 C CA . PRO A 1 83 ? 7.731 -2.480 -0.955 1.00 80.19 83 PRO A CA 1
ATOM 597 C C . PRO A 1 83 ? 6.647 -3.562 -0.935 1.00 80.19 83 PRO A C 1
ATOM 599 O O . PRO A 1 83 ? 5.579 -3.368 -1.506 1.00 80.19 83 PRO A O 1
ATOM 602 N N . GLU A 1 84 ? 6.899 -4.679 -0.255 1.00 80.44 84 GLU A N 1
ATOM 603 C CA . GLU A 1 84 ? 5.969 -5.800 -0.121 1.00 80.44 84 GLU A CA 1
ATOM 604 C C . GLU A 1 84 ? 4.720 -5.409 0.684 1.00 80.44 84 GLU A C 1
ATOM 606 O O . GLU A 1 84 ? 3.609 -5.781 0.311 1.00 80.44 84 GLU A O 1
ATOM 611 N N . SER A 1 85 ? 4.890 -4.595 1.733 1.00 85.62 85 SER A N 1
ATOM 612 C CA . SER A 1 85 ? 3.782 -4.022 2.508 1.00 85.62 85 SER A CA 1
ATOM 613 C C . SER A 1 85 ? 2.930 -3.083 1.652 1.00 85.62 85 SER A C 1
ATOM 615 O O . SER A 1 85 ? 1.709 -3.221 1.585 1.00 85.62 85 SER A O 1
ATOM 617 N N . LEU A 1 86 ? 3.581 -2.173 0.921 1.00 84.75 86 LEU A N 1
ATOM 618 C CA . LEU A 1 86 ? 2.916 -1.222 0.028 1.00 84.75 86 LEU A CA 1
ATOM 619 C C . LEU A 1 86 ? 2.174 -1.925 -1.122 1.00 84.75 86 LEU A C 1
ATOM 621 O O . LEU A 1 86 ? 1.093 -1.495 -1.519 1.00 84.75 86 LEU A O 1
ATOM 625 N N . ALA A 1 87 ? 2.722 -3.023 -1.646 1.00 80.00 87 ALA A N 1
ATOM 626 C CA . ALA A 1 87 ? 2.086 -3.825 -2.690 1.00 80.00 87 ALA A CA 1
ATOM 627 C C . ALA A 1 87 ? 0.849 -4.594 -2.193 1.00 80.00 87 ALA A C 1
ATOM 629 O O . ALA A 1 87 ? -0.025 -4.924 -2.995 1.00 80.00 87 ALA A O 1
ATOM 630 N N . ALA A 1 88 ? 0.754 -4.861 -0.888 1.00 80.12 88 ALA A N 1
ATOM 631 C CA . ALA A 1 88 ? -0.400 -5.511 -0.273 1.00 80.12 88 ALA A CA 1
ATOM 632 C C . ALA A 1 88 ? -1.559 -4.538 0.030 1.00 80.12 88 ALA A C 1
ATOM 634 O O . ALA A 1 88 ? -2.595 -4.961 0.544 1.00 80.12 88 ALA A O 1
ATOM 635 N N . PHE A 1 89 ? -1.412 -3.249 -0.301 1.00 80.38 89 PHE A N 1
ATOM 636 C CA . PHE A 1 89 ? -2.433 -2.237 -0.061 1.00 80.38 89 PHE A CA 1
ATOM 637 C C . PHE A 1 89 ? -3.697 -2.469 -0.920 1.00 80.38 89 PHE A C 1
ATOM 639 O O . PHE A 1 89 ? -3.614 -2.434 -2.156 1.00 80.38 89 PHE A O 1
ATOM 646 N N . PRO A 1 90 ? -4.888 -2.668 -0.318 1.00 71.94 90 PRO A N 1
ATOM 647 C CA . PRO A 1 90 ? -6.107 -2.951 -1.072 1.00 71.94 90 PRO A CA 1
ATOM 648 C C . PRO A 1 90 ? -6.485 -1.822 -2.037 1.00 71.94 90 PRO A C 1
ATOM 650 O O . PRO A 1 90 ? -6.634 -0.667 -1.648 1.00 71.94 90 PRO A O 1
ATOM 653 N N . GLY A 1 91 ? -6.654 -2.160 -3.318 1.00 71.31 91 GLY A N 1
ATOM 654 C CA . GLY A 1 91 ? -6.981 -1.187 -4.370 1.00 71.31 91 GLY A CA 1
ATOM 655 C C . GLY A 1 91 ? -5.814 -0.285 -4.803 1.00 71.31 91 GLY A C 1
ATOM 656 O O . GLY A 1 91 ? -5.966 0.479 -5.757 1.00 71.31 91 GLY A O 1
ATOM 657 N N . GLY A 1 92 ? -4.642 -0.408 -4.169 1.00 81.56 92 GLY A N 1
ATOM 658 C CA . GLY A 1 92 ? -3.464 0.421 -4.420 1.00 81.56 92 GLY A CA 1
ATOM 659 C C . GLY A 1 92 ? -3.628 1.886 -3.989 1.00 81.56 92 GLY A C 1
ATOM 660 O O . GLY A 1 92 ? -4.686 2.325 -3.549 1.00 81.56 92 GLY A O 1
ATOM 661 N N . PHE A 1 93 ? -2.567 2.677 -4.156 1.00 87.00 93 PHE A N 1
ATOM 662 C CA . PHE A 1 93 ? -2.542 4.089 -3.738 1.00 87.00 93 PHE A CA 1
ATOM 663 C C . PHE A 1 93 ? -3.220 5.057 -4.722 1.00 87.00 93 PHE A C 1
ATOM 665 O O . PHE A 1 93 ? -3.191 6.266 -4.516 1.00 87.00 93 PHE A O 1
ATOM 672 N N . ASN A 1 94 ? -3.842 4.541 -5.787 1.00 89.81 94 ASN A N 1
ATOM 673 C CA . ASN A 1 94 ? -4.593 5.319 -6.771 1.00 89.81 94 ASN A CA 1
ATOM 674 C C . ASN A 1 94 ? -6.098 5.140 -6.552 1.00 89.81 94 ASN A C 1
ATOM 676 O O . ASN A 1 94 ? -6.751 4.391 -7.281 1.00 89.81 94 ASN A O 1
ATOM 680 N N . ALA A 1 95 ? -6.663 5.840 -5.574 1.00 90.06 95 ALA A N 1
ATOM 681 C CA . ALA A 1 95 ? -8.079 5.718 -5.260 1.00 90.06 95 ALA A CA 1
ATOM 682 C C . ALA A 1 95 ? -8.923 6.593 -6.197 1.00 90.06 95 ALA A C 1
ATOM 684 O O . ALA A 1 95 ? -8.758 7.809 -6.256 1.00 90.06 95 ALA A O 1
ATOM 685 N N . THR A 1 96 ? -9.839 5.982 -6.951 1.00 88.44 96 THR A N 1
ATOM 686 C CA . THR A 1 96 ? -10.679 6.676 -7.950 1.00 88.44 96 THR A CA 1
ATOM 687 C C . THR A 1 96 ? -12.079 7.008 -7.444 1.00 88.44 96 THR A C 1
ATOM 689 O O . THR A 1 96 ? -12.699 7.943 -7.945 1.00 88.44 96 THR A O 1
ATOM 692 N N . THR A 1 97 ? -12.562 6.276 -6.436 1.00 91.06 97 THR A N 1
ATOM 693 C CA . THR A 1 97 ? -13.872 6.485 -5.806 1.00 91.06 97 THR A CA 1
ATOM 694 C C . THR A 1 97 ? -13.657 6.861 -4.348 1.00 91.06 97 THR A C 1
ATOM 696 O O . THR A 1 97 ? -13.375 6.002 -3.516 1.00 91.06 97 THR A O 1
ATOM 699 N N . VAL A 1 98 ? -13.739 8.158 -4.053 1.00 94.38 98 VAL A N 1
ATOM 700 C CA . VAL A 1 98 ? -13.290 8.712 -2.771 1.00 94.38 98 VAL A CA 1
ATOM 701 C C . VAL A 1 98 ? -14.286 9.740 -2.259 1.00 94.38 98 VAL A C 1
ATOM 703 O O . VAL A 1 98 ? -14.709 10.624 -3.008 1.00 94.38 98 VAL A O 1
ATOM 706 N N . LEU A 1 99 ? -14.634 9.634 -0.981 1.00 95.81 99 LEU A N 1
ATOM 707 C CA . LEU A 1 99 ? -15.380 10.635 -0.230 1.00 95.81 99 LEU A CA 1
ATOM 708 C C . LEU A 1 99 ? -14.411 11.365 0.703 1.00 95.81 99 LEU A C 1
ATOM 710 O O . LEU A 1 99 ? -13.790 10.753 1.567 1.00 95.81 99 LEU A O 1
ATOM 714 N N . GLY A 1 100 ? -14.256 12.669 0.510 1.00 92.94 100 GLY A N 1
ATOM 715 C CA . GLY A 1 100 ? -13.507 13.532 1.414 1.00 92.94 100 GLY A CA 1
ATOM 716 C C . GLY A 1 100 ? -14.266 13.807 2.711 1.00 92.94 100 GLY A C 1
ATOM 717 O O . GLY A 1 100 ? -15.282 13.177 3.016 1.00 92.94 100 GLY A O 1
ATOM 718 N N . GLU A 1 101 ? -13.781 14.790 3.470 1.00 87.94 101 GLU A N 1
ATOM 719 C CA . GLU A 1 101 ? -14.435 15.217 4.708 1.00 87.94 101 GLU A CA 1
ATOM 720 C C . GLU A 1 101 ? -15.919 15.551 4.467 1.00 87.94 101 GLU A C 1
ATOM 722 O O . GLU A 1 101 ? -16.292 16.159 3.459 1.00 87.94 101 GLU A O 1
ATOM 727 N N . ASN A 1 102 ? -16.778 15.156 5.412 1.00 86.62 102 ASN A N 1
ATOM 728 C CA . ASN A 1 102 ? -18.236 15.332 5.352 1.00 86.62 102 ASN A CA 1
ATOM 729 C C . ASN A 1 102 ? -18.930 14.582 4.197 1.00 86.62 102 ASN A C 1
ATOM 731 O O . ASN A 1 102 ? -20.010 14.984 3.755 1.00 86.62 102 ASN A O 1
ATOM 735 N N . GLY A 1 103 ? -18.317 13.507 3.691 1.00 90.06 103 GLY A N 1
ATOM 736 C CA . GLY A 1 103 ? -18.925 12.623 2.694 1.00 90.06 103 GLY A CA 1
ATOM 737 C C . GLY A 1 103 ? -18.991 13.211 1.284 1.00 90.06 103 GLY A C 1
ATOM 738 O O . GLY A 1 103 ? -19.733 12.703 0.444 1.00 90.06 103 GLY A O 1
ATOM 739 N N . GLN A 1 104 ? -18.251 14.287 1.007 1.00 93.12 104 GLN A N 1
ATOM 740 C CA . GLN A 1 104 ? -18.259 14.918 -0.311 1.00 93.12 104 GLN A CA 1
ATOM 741 C C . GLN A 1 104 ? -17.405 14.120 -1.302 1.00 93.12 104 GLN A C 1
ATOM 743 O O . GLN A 1 104 ? -16.243 13.846 -1.001 1.00 93.12 104 GLN A O 1
ATOM 748 N N . PRO A 1 105 ? -17.916 13.768 -2.494 1.00 93.69 105 PRO A N 1
ATOM 749 C CA . PRO A 1 105 ? -17.103 13.110 -3.509 1.00 93.69 105 PRO A CA 1
ATOM 750 C C . PRO A 1 105 ? -15.903 13.974 -3.905 1.00 93.69 105 PRO A C 1
ATOM 752 O O . PRO A 1 105 ? -16.062 15.175 -4.120 1.00 93.69 105 PRO A O 1
ATOM 755 N N . ILE A 1 106 ? -14.724 13.366 -4.056 1.00 91.38 106 ILE A N 1
ATOM 756 C CA . ILE A 1 106 ? -13.546 14.018 -4.645 1.00 91.38 106 ILE A CA 1
ATOM 757 C C . ILE A 1 106 ? -13.489 13.641 -6.130 1.00 91.38 106 ILE A C 1
ATOM 759 O O . ILE A 1 106 ? -13.130 12.504 -6.459 1.00 91.38 106 ILE A O 1
ATOM 763 N N . PRO A 1 107 ? -13.848 14.552 -7.056 1.00 83.62 107 PRO A N 1
ATOM 764 C CA . PRO A 1 107 ? -13.843 14.246 -8.479 1.00 83.62 107 PRO A CA 1
ATOM 765 C C . PRO A 1 107 ? -12.428 13.905 -8.945 1.00 83.62 107 PRO A C 1
ATOM 767 O O . PRO A 1 107 ? -11.473 14.596 -8.604 1.00 83.62 107 PRO A O 1
ATOM 770 N N . SER A 1 108 ? -12.298 12.859 -9.759 1.00 85.19 108 SER A N 1
ATOM 771 C CA . SER A 1 108 ? -11.014 12.287 -10.201 1.00 85.19 108 SER A CA 1
ATOM 772 C C . SER A 1 108 ? -10.252 11.492 -9.128 1.00 85.19 108 SER A C 1
ATOM 774 O O . SER A 1 108 ? -9.244 10.871 -9.455 1.00 85.19 108 SER A O 1
ATOM 776 N N . GLY A 1 109 ? -10.714 11.421 -7.881 1.00 90.81 109 GLY A N 1
ATOM 777 C CA . GLY A 1 109 ? -10.034 10.648 -6.840 1.00 90.81 109 GLY A CA 1
ATOM 778 C C . GLY A 1 109 ? -8.670 11.221 -6.429 1.00 90.81 109 GLY A C 1
ATOM 779 O O . GLY A 1 109 ? -8.334 12.358 -6.762 1.00 90.81 109 GLY A O 1
ATOM 780 N N . VAL A 1 110 ? -7.883 10.437 -5.691 1.00 93.12 110 VAL A N 1
ATOM 781 C CA . VAL A 1 110 ? -6.667 10.895 -4.997 1.00 93.12 110 VAL A CA 1
ATOM 782 C C . VAL A 1 110 ? -5.530 9.879 -5.062 1.00 93.12 110 VAL A C 1
ATOM 784 O O . VAL A 1 110 ? -5.753 8.675 -5.199 1.00 93.12 110 VAL A O 1
ATOM 787 N N . ALA A 1 111 ? -4.306 10.387 -4.963 1.00 93.56 111 ALA A N 1
ATOM 788 C CA . ALA A 1 111 ? -3.117 9.592 -4.711 1.00 93.56 111 ALA A CA 1
ATOM 789 C C . ALA A 1 111 ? -2.856 9.557 -3.203 1.00 93.56 111 ALA A C 1
ATOM 791 O O . ALA A 1 111 ? -2.670 10.611 -2.592 1.00 93.56 111 ALA A O 1
ATOM 792 N N . PHE A 1 112 ? -2.842 8.368 -2.614 1.00 93.50 112 PHE A N 1
ATOM 793 C CA . PHE A 1 112 ? -2.583 8.179 -1.193 1.00 93.50 112 PHE A CA 1
ATOM 794 C C . PHE A 1 112 ? -1.088 8.117 -0.881 1.00 93.50 112 PHE A C 1
ATOM 796 O O . PHE A 1 112 ? -0.299 7.537 -1.630 1.00 93.50 112 PHE A O 1
ATOM 803 N N . ILE A 1 113 ? -0.707 8.712 0.246 1.00 92.06 113 ILE A N 1
ATOM 804 C CA . ILE A 1 113 ? 0.620 8.597 0.848 1.00 92.06 113 ILE A CA 1
ATOM 805 C C . ILE A 1 113 ? 0.433 8.126 2.284 1.00 92.06 113 ILE A C 1
ATOM 807 O O . ILE A 1 113 ? 0.070 8.918 3.160 1.00 92.06 113 ILE A O 1
ATOM 811 N N . THR A 1 114 ? 0.697 6.836 2.489 1.00 91.56 114 THR A N 1
ATOM 812 C CA . THR A 1 114 ? 0.406 6.149 3.746 1.00 91.56 114 THR A CA 1
ATOM 813 C C . THR A 1 114 ? 1.483 6.363 4.796 1.00 91.56 114 THR A C 1
ATOM 815 O O . THR A 1 114 ? 2.682 6.275 4.529 1.00 91.56 114 THR A O 1
ATOM 818 N N . ALA A 1 115 ? 1.036 6.622 6.020 1.00 91.56 115 ALA A N 1
ATOM 819 C CA . ALA A 1 115 ? 1.837 6.543 7.232 1.00 91.56 115 ALA A CA 1
ATOM 820 C C . ALA A 1 115 ? 1.747 5.169 7.912 1.00 91.56 115 ALA A C 1
ATOM 822 O O . ALA A 1 115 ? 2.435 4.933 8.903 1.00 91.56 115 ALA A O 1
ATOM 823 N N . GLY A 1 116 ? 0.919 4.276 7.378 1.00 89.81 116 GLY A N 1
ATOM 824 C CA . GLY A 1 116 ? 0.641 2.953 7.907 1.00 89.81 116 GLY A CA 1
ATOM 825 C C . GLY A 1 116 ? -0.821 2.582 7.683 1.00 89.81 116 GLY A C 1
ATOM 826 O O . GLY A 1 116 ? -1.718 3.424 7.774 1.00 89.81 116 GLY A O 1
ATOM 827 N N . PHE A 1 117 ? -1.048 1.298 7.436 1.00 91.31 117 PHE A N 1
ATOM 828 C CA . PHE A 1 117 ? -2.355 0.729 7.129 1.00 91.31 117 PHE A CA 1
ATOM 829 C C . PHE A 1 117 ? -2.696 -0.431 8.076 1.00 91.31 117 PHE A C 1
ATOM 831 O O . PHE A 1 117 ? -1.810 -1.183 8.484 1.00 91.31 117 PHE A O 1
ATOM 838 N N . ILE A 1 118 ? -3.968 -0.582 8.450 1.00 93.94 118 ILE A N 1
ATOM 839 C CA . ILE A 1 118 ? -4.422 -1.647 9.350 1.00 93.94 118 ILE A CA 1
ATOM 840 C C . ILE A 1 118 ? -5.733 -2.277 8.874 1.00 93.94 118 ILE A C 1
ATOM 842 O O . ILE A 1 118 ? -6.732 -1.603 8.629 1.00 93.94 118 ILE A O 1
ATOM 846 N N . ALA A 1 119 ? -5.744 -3.602 8.791 1.00 93.56 119 ALA A N 1
ATOM 847 C CA . ALA A 1 119 ? -6.938 -4.409 8.581 1.00 93.56 119 ALA A CA 1
ATOM 848 C C . ALA A 1 119 ? -7.406 -4.976 9.924 1.00 93.56 119 ALA A C 1
ATOM 850 O O . ALA A 1 119 ? -6.606 -5.585 10.641 1.00 93.56 119 ALA A O 1
ATOM 851 N N . ILE A 1 120 ? -8.682 -4.781 10.265 1.00 95.00 120 ILE A N 1
ATOM 852 C CA . ILE A 1 120 ? -9.274 -5.292 11.506 1.00 95.00 120 ILE A CA 1
ATOM 853 C C . ILE A 1 120 ? -10.524 -6.097 11.164 1.00 95.00 120 ILE A C 1
ATOM 855 O O . ILE A 1 120 ? -11.556 -5.524 10.819 1.00 95.00 120 ILE A O 1
ATOM 859 N N . ASP A 1 121 ? -10.446 -7.409 11.366 1.00 94.25 121 ASP A N 1
ATOM 860 C CA . ASP A 1 121 ? -11.588 -8.315 11.274 1.00 94.25 121 ASP A CA 1
ATOM 861 C C . ASP A 1 121 ? -11.921 -8.873 12.653 1.00 94.25 121 ASP A C 1
ATOM 863 O O . ASP A 1 121 ? -11.034 -9.162 13.465 1.00 94.25 121 ASP A O 1
ATOM 867 N N . MET A 1 122 ? -13.209 -9.070 12.932 1.00 97.62 122 MET A N 1
ATOM 868 C CA . MET A 1 122 ? -13.633 -9.740 14.156 1.00 97.62 122 MET A CA 1
ATOM 869 C C . MET A 1 122 ? -14.783 -10.705 13.907 1.00 97.62 122 MET A C 1
ATOM 871 O O . MET A 1 122 ? -15.694 -10.432 13.125 1.00 97.62 122 MET A O 1
ATOM 875 N N . TYR A 1 123 ? -14.765 -11.811 14.644 1.00 97.88 123 TYR A N 1
ATOM 876 C CA . TYR A 1 123 ? -15.796 -12.837 14.616 1.00 97.88 123 TYR A CA 1
ATOM 877 C C . TYR A 1 123 ? -16.242 -13.155 16.041 1.00 97.88 123 TYR A C 1
ATOM 879 O O . TYR A 1 123 ? -15.439 -13.545 16.888 1.00 97.88 123 TYR A O 1
ATOM 887 N N . ALA A 1 124 ? -17.534 -13.020 16.318 1.00 97.88 124 ALA A N 1
ATOM 888 C CA . ALA A 1 124 ? -18.128 -13.378 17.599 1.00 97.88 124 ALA A CA 1
ATOM 889 C C . ALA A 1 124 ? -18.931 -14.675 17.427 1.00 97.88 124 ALA A C 1
ATOM 891 O O . ALA A 1 124 ? -19.929 -14.718 16.710 1.00 97.88 124 ALA A O 1
ATOM 892 N N . GLY A 1 125 ? -18.458 -15.772 18.027 1.00 94.19 125 GLY A N 1
ATOM 893 C CA . GLY A 1 125 ? -19.079 -17.096 17.854 1.00 94.19 125 GLY A CA 1
ATOM 894 C C . GLY A 1 125 ? -19.165 -17.560 16.390 1.00 94.19 125 GLY A C 1
ATOM 895 O O . GLY A 1 125 ? -20.135 -18.210 16.015 1.00 94.19 125 GLY A O 1
ATOM 896 N N . GLY A 1 126 ? -18.193 -17.176 15.555 1.00 95.25 126 GLY A N 1
ATOM 897 C CA . GLY A 1 126 ? -18.170 -17.465 14.115 1.00 95.25 126 GLY A CA 1
ATOM 898 C C . GLY A 1 126 ? -19.004 -16.515 13.246 1.00 95.25 126 GLY A C 1
ATOM 899 O O . GLY A 1 126 ? -18.920 -16.595 12.024 1.00 95.25 126 GLY A O 1
ATOM 900 N N . THR A 1 127 ? -19.770 -15.597 13.842 1.00 97.12 127 THR A N 1
ATOM 901 C CA . THR A 1 127 ? -20.493 -14.549 13.104 1.00 97.12 127 THR A CA 1
ATOM 902 C C . THR A 1 127 ? -19.589 -13.341 12.912 1.00 97.12 127 THR A C 1
ATOM 904 O O . THR A 1 127 ? -18.993 -12.862 13.876 1.00 97.12 127 THR A O 1
ATOM 907 N N . GLU A 1 128 ? -19.493 -12.847 11.680 1.00 96.38 128 GLU A N 1
ATOM 908 C CA . GLU A 1 128 ? -18.724 -11.645 11.366 1.00 96.38 128 GLU A CA 1
ATOM 909 C C . GLU A 1 128 ? -19.328 -10.418 12.065 1.00 96.38 128 GLU A C 1
ATOM 911 O O . GLU A 1 128 ? -20.524 -10.133 11.954 1.00 96.38 128 GLU A O 1
ATOM 916 N N . VAL A 1 129 ? -18.487 -9.689 12.789 1.00 96.56 129 VAL A N 1
ATOM 917 C CA . VAL A 1 129 ? -18.837 -8.401 13.385 1.00 96.56 129 VAL A CA 1
ATOM 918 C C . VAL A 1 129 ? -18.782 -7.333 12.291 1.00 96.56 129 VAL A C 1
ATOM 920 O O . VAL A 1 129 ? -17.905 -7.367 11.437 1.00 96.56 129 VAL A O 1
ATOM 923 N N . LYS A 1 130 ? -19.686 -6.352 12.310 1.00 94.12 130 LYS A N 1
ATOM 924 C CA . LYS A 1 130 ? -19.614 -5.168 11.430 1.00 94.12 130 LYS A CA 1
ATOM 925 C C . LYS A 1 130 ? -19.544 -3.855 12.199 1.00 94.12 130 LYS A C 1
ATOM 927 O O . LYS A 1 130 ? -18.884 -2.919 11.751 1.00 94.12 130 LYS A O 1
ATOM 932 N N . SER A 1 131 ? -20.158 -3.788 13.375 1.00 95.69 131 SER A N 1
ATOM 933 C CA . SER A 1 131 ? -20.100 -2.614 14.249 1.00 95.69 131 SER A CA 1
ATOM 934 C C . SER A 1 131 ? -20.138 -3.007 15.725 1.00 95.69 131 SER A C 1
ATOM 936 O O . SER A 1 131 ? -20.261 -4.183 16.084 1.00 95.69 131 SER A O 1
ATOM 938 N N . PHE A 1 132 ? -19.986 -2.017 16.600 1.00 97.25 132 PHE A N 1
ATOM 939 C CA . PHE A 1 132 ? -19.885 -2.214 18.042 1.00 97.25 132 PHE A CA 1
ATOM 940 C C . PHE A 1 132 ? -20.456 -1.014 18.808 1.00 97.25 132 PHE A C 1
ATOM 942 O O . PHE A 1 132 ? -20.535 0.097 18.290 1.00 97.25 132 PHE A O 1
ATOM 949 N N . SER A 1 133 ? -20.876 -1.235 20.056 1.00 98.00 133 SER A N 1
ATOM 950 C CA . SER A 1 133 ? -21.620 -0.232 20.841 1.00 98.00 133 SER A CA 1
ATOM 951 C C . SER A 1 133 ? -20.751 0.882 21.425 1.00 98.00 133 SER A C 1
ATOM 953 O O . SER A 1 133 ? -21.273 1.906 21.863 1.00 98.00 133 SER A O 1
ATOM 955 N N . LYS A 1 134 ? -19.431 0.681 21.463 1.00 98.19 134 LYS A N 1
ATOM 956 C CA . LYS A 1 134 ? -18.446 1.654 21.943 1.00 98.19 134 LYS A CA 1
ATOM 957 C C . LYS A 1 134 ? -17.281 1.710 20.960 1.00 98.19 134 LYS A C 1
ATOM 959 O O . LYS A 1 134 ? -16.814 0.637 20.582 1.00 98.19 134 LYS A O 1
ATOM 964 N N . PRO A 1 135 ? -16.788 2.906 20.595 1.00 97.38 135 PRO A N 1
ATOM 965 C CA . PRO A 1 135 ? -15.657 3.037 19.687 1.00 97.38 135 PRO A CA 1
ATOM 966 C C . PRO A 1 135 ? -14.431 2.245 20.150 1.00 97.38 135 PRO A C 1
ATOM 968 O O . PRO A 1 135 ? -14.152 2.171 21.350 1.00 97.38 135 PRO A O 1
ATOM 971 N N . LEU A 1 136 ? -13.686 1.690 19.197 1.00 97.69 136 LEU A N 1
ATOM 972 C CA . LEU A 1 136 ? -12.371 1.107 19.456 1.00 97.69 136 LEU A CA 1
ATOM 973 C C . LEU A 1 136 ? -11.323 2.209 19.382 1.00 97.69 136 LEU A C 1
ATOM 975 O O . LEU A 1 136 ? -11.363 3.034 18.472 1.00 97.69 136 LEU A O 1
ATOM 979 N N . THR A 1 137 ? -10.351 2.199 20.287 1.00 97.25 137 THR A N 1
ATOM 980 C CA . THR A 1 137 ? -9.154 3.029 20.114 1.00 97.25 137 THR A CA 1
ATOM 981 C C . THR A 1 137 ? -8.139 2.243 19.308 1.00 97.25 137 THR A C 1
ATOM 983 O O . THR A 1 137 ? -7.695 1.182 19.750 1.00 97.25 137 THR A O 1
ATOM 986 N N . VAL A 1 138 ? -7.776 2.765 18.143 1.00 96.62 138 VAL A N 1
ATOM 987 C CA . VAL A 1 138 ? -6.743 2.200 17.275 1.00 96.62 138 VAL A CA 1
ATOM 988 C C . VAL A 1 138 ? -5.543 3.131 17.317 1.00 96.62 138 VAL A C 1
ATOM 990 O O . VAL A 1 138 ? -5.678 4.321 17.042 1.00 96.62 138 VAL A O 1
ATOM 993 N N . THR A 1 139 ? -4.385 2.590 17.669 1.00 95.50 139 THR A N 1
ATOM 994 C CA . THR A 1 139 ? -3.093 3.277 17.684 1.00 95.50 139 THR A CA 1
ATOM 995 C C . THR A 1 139 ? -2.161 2.577 16.712 1.00 95.50 139 THR A C 1
ATOM 997 O O . THR A 1 139 ? -2.099 1.350 16.703 1.00 95.50 139 THR A O 1
ATOM 1000 N N . MET A 1 140 ? -1.426 3.338 15.912 1.00 94.94 140 MET A N 1
ATOM 1001 C CA . MET A 1 140 ? -0.442 2.814 14.971 1.00 94.94 140 MET A CA 1
ATOM 1002 C C . MET A 1 140 ? 0.879 3.549 15.134 1.00 94.94 140 MET A C 1
ATOM 1004 O O . MET A 1 140 ? 0.895 4.781 15.197 1.00 94.94 140 MET A O 1
ATOM 1008 N N . GLY A 1 141 ? 1.970 2.791 15.188 1.00 94.62 141 GLY A N 1
ATOM 1009 C CA . GLY A 1 141 ? 3.322 3.323 15.113 1.00 94.62 141 GLY A CA 1
ATOM 1010 C C . GLY A 1 141 ? 3.588 3.939 13.742 1.00 94.62 141 GLY A C 1
ATOM 1011 O O . GLY A 1 141 ? 3.132 3.427 12.722 1.00 94.62 141 GLY A O 1
ATOM 1012 N N . ILE A 1 142 ? 4.324 5.043 13.732 1.00 94.12 142 ILE A N 1
ATOM 1013 C CA . ILE A 1 142 ? 4.637 5.827 12.541 1.00 94.12 142 ILE A CA 1
ATOM 1014 C C . ILE A 1 142 ? 6.146 5.800 12.329 1.00 94.12 142 ILE A C 1
ATOM 1016 O O . ILE A 1 142 ? 6.917 6.132 13.235 1.00 94.12 142 ILE A O 1
ATOM 1020 N N . SER A 1 143 ? 6.563 5.437 11.115 1.00 91.62 143 SER A N 1
ATOM 1021 C CA . SER A 1 143 ? 7.978 5.396 10.750 1.00 91.62 143 SER A CA 1
ATOM 1022 C C . SER A 1 143 ? 8.631 6.760 10.957 1.00 91.62 143 SER A C 1
ATOM 1024 O O . SER A 1 143 ? 8.169 7.784 10.451 1.00 91.62 143 SER A O 1
ATOM 1026 N N . LYS A 1 144 ? 9.766 6.776 11.664 1.00 88.75 144 LYS A N 1
ATOM 1027 C CA . LYS A 1 144 ? 10.586 7.988 11.845 1.00 88.75 144 LYS A CA 1
ATOM 1028 C C . LYS A 1 144 ? 11.231 8.460 10.542 1.00 88.75 144 LYS A C 1
ATOM 1030 O O . LYS A 1 144 ? 11.748 9.573 10.500 1.00 88.75 144 LYS A O 1
ATOM 1035 N N . SER A 1 145 ? 11.239 7.615 9.510 1.00 89.19 145 SER A N 1
ATOM 1036 C CA . SER A 1 145 ? 11.751 7.948 8.180 1.00 89.19 145 SER A CA 1
ATOM 1037 C C . SER A 1 145 ? 10.688 8.595 7.281 1.00 89.19 145 SER A C 1
ATOM 1039 O O . SER A 1 145 ? 11.026 9.178 6.249 1.00 89.19 145 SER A O 1
ATOM 1041 N N . LEU A 1 146 ? 9.416 8.540 7.695 1.00 91.00 146 LEU A N 1
ATOM 1042 C CA . LEU A 1 146 ? 8.298 9.077 6.938 1.00 91.00 146 LEU A CA 1
ATOM 1043 C C . LEU A 1 146 ? 8.438 10.593 6.761 1.00 91.00 146 LEU A C 1
ATOM 1045 O O . LEU A 1 146 ? 8.716 11.335 7.707 1.00 91.00 146 LEU A O 1
ATOM 1049 N N . LEU A 1 147 ? 8.197 11.054 5.536 1.00 91.00 147 LEU A N 1
ATOM 1050 C CA . LEU A 1 147 ? 8.099 12.470 5.213 1.00 91.00 147 LEU A CA 1
ATOM 1051 C C . LEU A 1 147 ? 6.643 12.918 5.274 1.00 91.00 147 LEU A C 1
ATOM 1053 O O . LEU A 1 147 ? 5.747 12.241 4.777 1.00 91.00 147 LEU A O 1
ATOM 1057 N N . ASN A 1 148 ? 6.425 14.099 5.836 1.00 91.81 148 ASN A N 1
ATOM 1058 C CA . ASN A 1 148 ? 5.172 14.818 5.757 1.00 91.81 148 ASN A CA 1
ATOM 1059 C C . ASN A 1 148 ? 5.017 15.410 4.339 1.00 91.81 148 ASN A C 1
ATOM 1061 O O . ASN A 1 148 ? 5.794 16.304 3.980 1.00 91.81 148 ASN A O 1
ATOM 1065 N N . PRO A 1 149 ? 4.024 14.969 3.540 1.00 89.88 149 PRO A N 1
ATOM 1066 C CA . PRO A 1 149 ? 3.881 15.384 2.140 1.00 89.88 149 PRO A CA 1
ATOM 1067 C C . PRO A 1 149 ? 3.587 16.871 1.939 1.00 89.88 149 PRO A C 1
ATOM 1069 O O . PRO A 1 149 ? 3.819 17.406 0.853 1.00 89.88 149 PRO A O 1
ATOM 1072 N N . GLU A 1 150 ? 3.063 17.547 2.962 1.00 88.56 150 GLU A N 1
ATOM 1073 C CA . GLU A 1 150 ? 2.748 18.975 2.911 1.00 88.56 150 GLU A CA 1
ATOM 1074 C C . GLU A 1 150 ? 3.985 19.837 3.165 1.00 88.56 150 GLU A C 1
ATOM 1076 O O . GLU A 1 150 ? 4.121 20.917 2.591 1.00 88.56 150 GLU A O 1
ATOM 1081 N N . THR A 1 151 ? 4.899 19.366 4.019 1.00 89.44 151 THR A N 1
ATOM 1082 C CA . THR A 1 151 ? 6.068 20.153 4.449 1.00 89.44 151 THR A CA 1
ATOM 1083 C C . THR A 1 151 ? 7.391 19.688 3.845 1.00 89.44 151 THR A C 1
ATOM 1085 O O . THR A 1 151 ? 8.374 20.429 3.915 1.00 89.44 151 THR A O 1
ATOM 1088 N N . GLY A 1 152 ? 7.444 18.473 3.291 1.00 87.50 152 GLY A N 1
ATOM 1089 C CA . GLY A 1 152 ? 8.666 17.837 2.786 1.00 87.50 152 GLY A CA 1
ATOM 1090 C C . GLY A 1 152 ? 9.694 17.503 3.875 1.00 87.50 152 GLY A C 1
ATOM 1091 O O . GLY A 1 152 ? 10.854 17.235 3.566 1.00 87.50 152 GLY A O 1
ATOM 1092 N N . LYS A 1 153 ? 9.308 17.560 5.154 1.00 90.88 153 LYS A N 1
ATOM 1093 C CA . LYS A 1 153 ? 10.166 17.265 6.314 1.00 90.88 153 LYS A CA 1
ATOM 1094 C C . LYS A 1 153 ? 9.747 15.951 6.959 1.00 90.88 153 LYS A C 1
ATOM 1096 O O . LYS A 1 153 ? 8.636 15.492 6.732 1.00 90.88 153 LYS A O 1
ATOM 1101 N N . LEU A 1 154 ? 10.617 15.371 7.786 1.00 93.12 154 LEU A N 1
ATOM 1102 C CA . LEU A 1 154 ? 10.254 14.202 8.590 1.00 93.12 154 LEU A CA 1
ATOM 1103 C C . LEU A 1 154 ? 9.027 14.498 9.459 1.00 93.12 154 LEU A C 1
ATOM 1105 O O . LEU A 1 154 ? 8.898 15.608 9.991 1.00 93.12 154 LEU A O 1
ATOM 1109 N N . VAL A 1 155 ? 8.161 13.497 9.601 1.00 93.31 155 VAL A N 1
ATOM 1110 C CA . VAL A 1 155 ? 7.000 13.557 10.494 1.00 93.31 155 VAL A CA 1
ATOM 1111 C C . VAL A 1 155 ? 7.449 13.831 11.923 1.00 93.31 155 VAL A C 1
ATOM 1113 O O . VAL A 1 155 ? 8.483 13.341 12.384 1.00 93.31 155 VAL A O 1
ATOM 1116 N N . LYS A 1 156 ? 6.661 14.631 12.639 1.00 94.31 156 LYS A N 1
ATOM 1117 C CA . LYS A 1 156 ? 6.936 15.004 14.028 1.00 94.31 156 LYS A CA 1
ATOM 1118 C C . LYS A 1 156 ? 5.661 15.058 14.863 1.00 94.31 156 LYS A C 1
ATOM 1120 O O . LYS A 1 156 ? 4.549 15.116 14.347 1.00 94.31 156 LYS A O 1
ATOM 1125 N N . VAL A 1 157 ? 5.850 15.107 16.180 1.00 96.00 157 VAL A N 1
ATOM 1126 C CA . VAL A 1 157 ? 4.767 15.326 17.145 1.00 96.00 157 VAL A CA 1
ATOM 1127 C C . VAL A 1 157 ? 3.985 16.596 16.808 1.00 96.00 157 VAL A C 1
ATOM 1129 O O . VAL A 1 157 ? 4.572 17.651 16.552 1.00 96.00 157 VAL A O 1
ATOM 1132 N N . GLY A 1 158 ? 2.660 16.488 16.860 1.00 94.81 158 GLY A N 1
ATOM 1133 C CA . GLY A 1 158 ? 1.722 17.568 16.570 1.00 94.81 158 GLY A CA 1
ATOM 1134 C C . GLY A 1 158 ? 1.267 17.635 15.115 1.00 94.81 158 GLY A C 1
ATOM 1135 O O . GLY A 1 158 ? 0.273 18.309 14.849 1.00 94.81 158 GLY A O 1
ATOM 1136 N N . ASP A 1 159 ? 1.925 16.928 14.191 1.00 95.12 159 ASP A N 1
ATOM 1137 C CA . ASP A 1 159 ? 1.379 16.771 12.846 1.00 95.12 159 ASP A CA 1
ATOM 1138 C C . ASP A 1 159 ? 0.062 15.970 12.899 1.00 95.12 159 ASP A C 1
ATOM 1140 O O . ASP A 1 159 ? -0.172 15.183 13.821 1.00 95.12 159 ASP A O 1
ATOM 1144 N N . VAL A 1 160 ? -0.816 16.174 11.916 1.00 93.19 160 VAL A N 1
ATOM 1145 C CA . VAL A 1 160 ? -2.144 15.548 11.860 1.00 93.19 160 VAL A CA 1
ATOM 1146 C C . VAL A 1 160 ? -2.287 14.788 10.553 1.00 93.19 160 VAL A C 1
ATOM 1148 O O . VAL A 1 160 ? -2.168 15.384 9.488 1.00 93.19 160 VAL A O 1
ATOM 1151 N N . TRP A 1 161 ? -2.598 13.497 10.644 1.00 92.81 161 TRP A N 1
ATOM 1152 C CA . TRP A 1 161 ? -2.876 12.650 9.490 1.00 92.81 161 TRP A CA 1
ATOM 1153 C C . TRP A 1 161 ? -4.376 12.373 9.361 1.00 92.81 161 TRP A C 1
ATOM 1155 O O . TRP A 1 161 ? -5.014 11.981 10.347 1.00 92.81 161 TRP A O 1
ATOM 1165 N N . PRO A 1 162 ? -4.955 12.535 8.163 1.00 95.19 162 PRO A N 1
ATOM 1166 C CA . PRO A 1 162 ? -6.294 12.043 7.876 1.00 95.19 162 PRO A CA 1
ATOM 1167 C C . PRO A 1 162 ? -6.372 10.515 7.975 1.00 95.19 162 PRO A C 1
ATOM 1169 O O . PRO A 1 162 ? -5.428 9.804 7.627 1.00 95.19 162 PRO A O 1
ATOM 1172 N N . VAL A 1 163 ? -7.519 10.023 8.433 1.00 96.00 163 VAL A N 1
ATOM 1173 C CA . VAL A 1 163 ? -7.813 8.598 8.582 1.00 96.00 163 VAL A CA 1
ATOM 1174 C C . VAL A 1 163 ? -8.950 8.221 7.650 1.00 96.00 163 VAL A C 1
ATOM 1176 O O . VAL A 1 163 ? -10.030 8.821 7.685 1.00 96.00 163 VAL A O 1
ATOM 1179 N N . TRP A 1 164 ? -8.694 7.203 6.841 1.00 95.94 164 TRP A N 1
ATOM 1180 C CA . TRP A 1 164 ? -9.586 6.738 5.795 1.00 95.94 164 TRP A CA 1
ATOM 1181 C C . TRP A 1 164 ? -10.066 5.324 6.082 1.00 95.94 164 TRP A C 1
ATOM 1183 O O . TRP A 1 164 ? -9.288 4.498 6.558 1.00 95.94 164 TRP A O 1
ATOM 1193 N N . SER A 1 165 ? -11.325 5.044 5.767 1.00 95.12 165 SER A N 1
ATOM 1194 C CA . SER A 1 165 ? -11.913 3.707 5.805 1.00 95.12 165 SER A CA 1
ATOM 1195 C C . SER A 1 165 ? -12.185 3.212 4.383 1.00 95.12 165 SER A C 1
ATOM 1197 O O . SER A 1 165 ? -12.460 4.010 3.480 1.00 95.12 165 SER A O 1
ATOM 1199 N N . LEU A 1 166 ? -12.114 1.898 4.174 1.00 93.44 166 LEU A N 1
ATOM 1200 C CA . LEU A 1 166 ? -12.486 1.252 2.917 1.00 93.44 166 LEU A CA 1
ATOM 1201 C C . LEU A 1 166 ? -13.829 0.536 3.056 1.00 93.44 166 LEU A C 1
ATOM 1203 O O . LEU A 1 166 ? -14.019 -0.316 3.929 1.00 93.44 166 LEU A O 1
ATOM 1207 N N . ASN A 1 167 ? -14.731 0.802 2.117 1.00 91.00 167 ASN A N 1
ATOM 1208 C CA . ASN A 1 167 ? -15.840 -0.093 1.831 1.00 91.00 167 ASN A CA 1
ATOM 1209 C C . ASN A 1 167 ? -15.340 -1.234 0.935 1.00 91.00 167 ASN A C 1
ATOM 1211 O O . ASN A 1 167 ? -15.158 -1.063 -0.269 1.00 91.00 167 ASN A O 1
ATOM 1215 N N . ASP A 1 168 ? -15.124 -2.402 1.527 1.00 84.88 168 ASP A N 1
ATOM 1216 C CA . ASP A 1 168 ? -14.593 -3.600 0.870 1.00 84.88 168 ASP A CA 1
ATOM 1217 C C . ASP A 1 168 ? -15.498 -4.168 -0.240 1.00 84.88 168 ASP A C 1
ATOM 1219 O O . ASP A 1 168 ? -15.016 -4.846 -1.147 1.00 84.88 168 ASP A O 1
ATOM 1223 N N . LYS A 1 169 ? -16.799 -3.856 -0.220 1.00 86.00 169 LYS A N 1
ATOM 1224 C CA . LYS A 1 169 ? -17.757 -4.273 -1.257 1.00 86.00 169 LYS A CA 1
ATOM 1225 C C . LYS A 1 169 ? -17.732 -3.374 -2.485 1.00 86.00 169 LYS A C 1
ATOM 1227 O O . LYS A 1 169 ? -17.968 -3.860 -3.589 1.00 86.00 169 LYS A O 1
ATOM 1232 N N . THR A 1 170 ? -17.522 -2.070 -2.304 1.00 89.00 170 THR A N 1
ATOM 1233 C CA . THR A 1 170 ? -17.585 -1.087 -3.401 1.00 89.00 170 THR A CA 1
ATOM 1234 C C . THR A 1 170 ? -16.218 -0.571 -3.838 1.00 89.00 170 THR A C 1
ATOM 1236 O O . THR A 1 170 ? -16.115 0.019 -4.912 1.00 89.00 170 THR A O 1
ATOM 1239 N N . GLY A 1 171 ? -15.175 -0.767 -3.029 1.00 88.81 171 GLY A N 1
ATOM 1240 C CA . GLY A 1 171 ? -13.852 -0.178 -3.234 1.00 88.81 171 GLY A CA 1
ATOM 1241 C C . GLY A 1 171 ? -13.791 1.330 -2.954 1.00 88.81 171 GLY A C 1
ATOM 1242 O O . GLY A 1 171 ? -12.824 1.980 -3.349 1.00 88.81 171 GLY A O 1
ATOM 1243 N N . GLN A 1 172 ? -14.824 1.910 -2.328 1.00 92.50 172 GLN A N 1
ATOM 1244 C CA . GLN A 1 172 ? -14.876 3.339 -2.013 1.00 92.50 172 GLN A CA 1
ATOM 1245 C C . GLN A 1 172 ? -14.122 3.645 -0.719 1.00 92.50 172 GLN A C 1
ATOM 1247 O O . GLN A 1 172 ? -14.399 3.037 0.314 1.00 92.50 172 GLN A O 1
ATOM 1252 N N . TRP A 1 173 ? -13.236 4.638 -0.773 1.00 95.12 173 TRP A N 1
ATOM 1253 C CA . TRP A 1 173 ? -12.563 5.183 0.405 1.00 95.12 173 TRP A CA 1
ATOM 1254 C C . TRP A 1 173 ? -13.317 6.391 0.963 1.00 95.12 173 TRP A C 1
ATOM 1256 O O . TRP A 1 173 ? -13.805 7.218 0.188 1.00 95.12 173 TRP A O 1
ATOM 1266 N N . ALA A 1 174 ? -13.382 6.529 2.286 1.00 95.94 174 ALA A N 1
ATOM 1267 C CA . ALA A 1 174 ? -14.005 7.669 2.958 1.00 95.94 174 ALA A CA 1
ATOM 1268 C C . ALA A 1 174 ? -13.090 8.255 4.038 1.00 95.94 174 ALA A C 1
ATOM 1270 O O . ALA A 1 174 ? -12.514 7.513 4.826 1.00 95.94 174 ALA A O 1
ATOM 1271 N N . ASN A 1 175 ? -12.956 9.582 4.079 1.00 96.12 175 ASN A N 1
ATOM 1272 C CA . ASN A 1 175 ? -12.269 10.286 5.161 1.00 96.12 175 ASN A CA 1
ATOM 1273 C C . ASN A 1 175 ? -13.207 10.401 6.364 1.00 96.12 175 ASN A C 1
ATOM 1275 O O . ASN A 1 175 ? -14.236 11.076 6.285 1.00 96.12 175 ASN A O 1
ATOM 1279 N N . GLU A 1 176 ? -12.852 9.747 7.464 1.00 94.81 176 GLU A N 1
ATOM 1280 C CA . GLU A 1 176 ? -13.740 9.617 8.623 1.00 94.81 176 GLU A CA 1
ATOM 1281 C C . GLU A 1 176 ? -13.182 10.220 9.905 1.00 94.81 176 GLU A C 1
ATOM 1283 O O . GLU A 1 176 ? -13.944 10.601 10.796 1.00 94.81 176 GLU A O 1
ATOM 1288 N N . ALA A 1 177 ? -11.861 10.315 10.026 1.00 92.75 177 ALA A N 1
ATOM 1289 C CA . ALA A 1 177 ? -11.234 10.806 11.239 1.00 92.75 177 ALA A CA 1
ATOM 1290 C C . ALA A 1 177 ? -9.888 11.475 10.954 1.00 92.75 177 ALA A C 1
ATOM 1292 O O . ALA A 1 177 ? -9.406 11.553 9.826 1.00 92.75 177 ALA A O 1
ATOM 1293 N N . LYS A 1 178 ? -9.276 11.984 12.021 1.00 93.38 178 LYS A N 1
ATOM 1294 C CA . LYS A 1 178 ? -7.917 12.520 12.028 1.00 93.38 178 LYS A CA 1
ATOM 1295 C C . LYS A 1 178 ? -7.193 11.943 13.231 1.00 93.38 178 LYS A C 1
ATOM 1297 O O . LYS A 1 178 ? -7.781 11.872 14.311 1.00 93.38 178 LYS A O 1
ATOM 1302 N N . GLY A 1 179 ? -5.935 11.564 13.055 1.00 92.50 179 GLY A N 1
ATOM 1303 C CA . GLY A 1 179 ? -5.050 11.224 14.162 1.00 92.50 179 GLY A CA 1
ATOM 1304 C C . GLY A 1 179 ? -3.916 12.225 14.271 1.00 92.50 179 GLY A C 1
ATOM 1305 O O . GLY A 1 179 ? -3.286 12.585 13.279 1.00 92.50 179 GLY A O 1
ATOM 1306 N N . THR A 1 180 ? -3.656 12.666 15.494 1.00 94.56 180 THR A N 1
ATOM 1307 C CA . THR A 1 180 ? -2.510 13.521 15.799 1.00 94.56 180 THR A CA 1
ATOM 1308 C C . THR A 1 180 ? -1.316 12.653 16.157 1.00 94.56 180 THR A C 1
ATOM 1310 O O . THR A 1 180 ? -1.438 11.728 16.964 1.00 94.56 180 THR A O 1
ATOM 1313 N N . ILE A 1 181 ? -0.160 12.975 15.584 1.00 94.69 181 ILE A N 1
ATOM 1314 C CA . ILE A 1 181 ? 1.102 12.310 15.881 1.00 94.69 181 ILE A CA 1
ATOM 1315 C C . ILE A 1 181 ? 1.549 12.695 17.290 1.00 94.69 181 ILE A C 1
ATOM 1317 O O . ILE A 1 181 ? 1.717 13.875 17.615 1.00 94.69 181 ILE A O 1
ATOM 1321 N N . VAL A 1 182 ? 1.785 11.689 18.118 1.00 95.38 182 VAL A N 1
ATOM 1322 C CA . VAL A 1 182 ? 2.318 11.803 19.476 1.00 95.38 182 VAL A CA 1
ATOM 1323 C C . VAL A 1 182 ? 3.567 10.941 19.608 1.00 95.38 182 VAL A C 1
ATOM 1325 O O . VAL A 1 182 ? 3.762 10.007 18.838 1.00 95.38 182 VAL A O 1
ATOM 1328 N N . ALA A 1 183 ? 4.421 11.255 20.577 1.00 94.62 183 ALA A N 1
ATOM 1329 C CA . ALA A 1 183 ? 5.529 10.387 20.950 1.00 94.62 183 ALA A CA 1
ATOM 1330 C C . ALA A 1 183 ? 5.144 9.580 22.193 1.00 94.62 183 ALA A C 1
ATOM 1332 O O . ALA A 1 183 ? 4.511 10.119 23.106 1.00 94.62 183 ALA A O 1
ATOM 1333 N N . ASP A 1 184 ? 5.528 8.309 22.235 1.00 91.12 184 ASP A N 1
ATOM 1334 C CA . ASP A 1 184 ? 5.459 7.519 23.460 1.00 91.12 184 ASP A CA 1
ATOM 1335 C C . ASP A 1 184 ? 6.653 7.799 24.394 1.00 91.12 184 ASP A C 1
ATOM 1337 O O . ASP A 1 184 ? 7.504 8.653 24.129 1.00 91.12 184 ASP A O 1
ATOM 1341 N N . ALA A 1 185 ? 6.713 7.082 25.520 1.00 89.69 185 ALA A N 1
ATOM 1342 C CA . ALA A 1 185 ? 7.773 7.242 26.516 1.00 89.69 185 ALA A CA 1
ATOM 1343 C C . ALA A 1 185 ? 9.181 6.895 25.988 1.00 89.69 185 ALA A C 1
ATOM 1345 O O . ALA A 1 185 ? 10.170 7.373 26.544 1.00 89.69 185 ALA A O 1
ATOM 1346 N N . SER A 1 186 ? 9.271 6.095 24.925 1.00 88.56 186 SER A N 1
ATOM 1347 C CA . SER A 1 186 ? 10.517 5.726 24.244 1.00 88.56 186 SER A CA 1
ATOM 1348 C C . SER A 1 186 ? 10.900 6.718 23.140 1.00 88.56 186 SER A C 1
ATOM 1350 O O . SER A 1 186 ? 11.997 6.639 22.584 1.00 88.56 186 SER A O 1
ATOM 1352 N N . GLY A 1 187 ? 10.024 7.678 22.834 1.00 89.88 187 GLY A N 1
ATOM 1353 C CA . GLY A 1 187 ? 10.197 8.626 21.740 1.00 89.88 187 GLY A CA 1
ATOM 1354 C C . GLY A 1 187 ? 9.811 8.058 20.373 1.00 89.88 187 GLY A C 1
ATOM 1355 O O . GLY A 1 187 ? 10.216 8.624 19.352 1.00 89.88 187 GLY A O 1
ATOM 1356 N N . ASP A 1 188 ? 9.070 6.949 20.324 1.00 93.25 188 ASP A N 1
ATOM 1357 C CA . ASP A 1 188 ? 8.514 6.413 19.083 1.00 93.25 188 ASP A CA 1
ATOM 1358 C C . ASP A 1 188 ? 7.215 7.136 18.725 1.00 93.25 188 ASP A C 1
ATOM 1360 O O . ASP A 1 188 ? 6.397 7.478 19.586 1.00 93.25 188 ASP A O 1
ATOM 1364 N N . LEU A 1 189 ? 7.058 7.435 17.434 1.00 95.44 189 LEU A N 1
ATOM 1365 C CA . LEU A 1 189 ? 5.921 8.195 16.934 1.00 95.44 189 LEU A CA 1
ATOM 1366 C C . LEU A 1 189 ? 4.720 7.272 16.769 1.00 95.44 189 LEU A C 1
ATOM 1368 O O . LEU A 1 189 ? 4.841 6.176 16.234 1.00 95.44 189 LEU A O 1
ATOM 1372 N N . ASN A 1 190 ? 3.556 7.737 17.201 1.00 95.50 190 ASN A N 1
ATOM 1373 C CA . ASN A 1 190 ? 2.300 7.011 17.130 1.00 95.50 190 ASN A CA 1
ATOM 1374 C C . ASN A 1 190 ? 1.170 7.960 16.719 1.00 95.50 190 ASN A C 1
ATOM 1376 O O . ASN A 1 190 ? 1.161 9.126 17.112 1.00 95.50 190 ASN A O 1
ATOM 1380 N N . ALA A 1 191 ? 0.182 7.456 15.989 1.00 94.94 191 ALA A N 1
ATOM 1381 C CA . ALA A 1 191 ? -1.082 8.139 15.728 1.00 94.94 191 ALA A CA 1
ATOM 1382 C C . ALA A 1 191 ? -2.234 7.306 16.287 1.00 94.94 191 ALA A C 1
ATOM 1384 O O . ALA A 1 191 ? -2.167 6.079 16.279 1.00 94.94 191 ALA A O 1
ATOM 1385 N N . SER A 1 192 ? -3.293 7.948 16.785 1.00 94.94 192 SER A N 1
ATOM 1386 C CA . SER A 1 192 ? -4.482 7.237 17.272 1.00 94.94 192 SER A CA 1
ATOM 1387 C C . SER A 1 192 ? -5.776 7.834 16.742 1.00 94.94 192 SER A C 1
ATOM 1389 O O . SER A 1 192 ? -5.871 9.048 16.569 1.00 94.94 192 SER A O 1
ATOM 1391 N N . PHE A 1 193 ? -6.781 6.985 16.542 1.00 95.31 193 PHE A N 1
ATOM 1392 C CA . PHE A 1 193 ? -8.144 7.383 16.197 1.00 95.31 193 PHE A CA 1
ATOM 1393 C C . PHE A 1 193 ? -9.180 6.462 16.855 1.00 95.31 193 PHE A C 1
ATOM 1395 O O . PHE A 1 193 ? -8.861 5.381 17.358 1.00 95.31 193 PHE A O 1
ATOM 1402 N N . SER A 1 194 ? -10.433 6.917 16.855 1.00 95.50 194 SER A N 1
ATOM 1403 C CA . SER A 1 194 ? -11.579 6.150 17.343 1.00 95.50 194 SER A CA 1
ATOM 1404 C C . SER A 1 194 ? -12.315 5.520 16.163 1.00 95.50 194 SER A C 1
ATOM 1406 O O . SER A 1 194 ? -13.015 6.222 15.438 1.00 95.50 194 SER A O 1
ATOM 1408 N N . ALA A 1 195 ? -12.182 4.209 15.977 1.00 95.19 195 ALA A N 1
ATOM 1409 C CA . ALA A 1 195 ? -12.957 3.472 14.982 1.00 95.19 195 ALA A CA 1
ATOM 1410 C C . ALA A 1 195 ? -14.376 3.236 15.514 1.00 95.19 195 ALA A C 1
ATOM 1412 O O . ALA A 1 195 ? -14.530 2.808 16.658 1.00 95.19 195 ALA A O 1
ATOM 1413 N N . VAL A 1 196 ? -15.404 3.488 14.698 1.00 92.44 196 VAL A N 1
ATOM 1414 C CA . VAL A 1 196 ? -16.831 3.302 15.057 1.00 92.44 196 VAL A CA 1
ATOM 1415 C C . VAL A 1 196 ? -17.494 2.112 14.348 1.00 92.44 196 VAL A C 1
ATOM 1417 O O . VAL A 1 196 ? -18.600 1.709 14.703 1.00 92.44 196 VAL A O 1
ATOM 1420 N N . HIS A 1 197 ? -16.797 1.513 13.385 1.00 93.06 197 HIS A N 1
ATOM 1421 C CA . HIS A 1 197 ? -17.152 0.259 12.722 1.00 93.06 197 HIS A CA 1
ATOM 1422 C C . HIS A 1 197 ? -15.880 -0.509 12.332 1.00 93.06 197 HIS A C 1
ATOM 1424 O O . HIS A 1 197 ? -14.767 0.013 12.447 1.00 93.06 197 HIS A O 1
ATOM 1430 N N . LEU A 1 198 ? -16.030 -1.757 11.883 1.00 92.50 198 LEU A N 1
ATOM 1431 C CA . LEU A 1 198 ? -14.915 -2.495 11.287 1.00 92.50 198 LEU A CA 1
ATOM 1432 C C . LEU A 1 198 ? -14.685 -2.051 9.844 1.00 92.50 198 LEU A C 1
ATOM 1434 O O . LEU A 1 198 ? -15.630 -1.739 9.119 1.00 92.50 198 LEU A O 1
ATOM 1438 N N . SER A 1 199 ? -13.416 -1.973 9.458 1.00 93.00 199 SER A N 1
ATOM 1439 C CA . SER A 1 199 ? -12.973 -1.607 8.117 1.00 93.00 199 SER A CA 1
ATOM 1440 C C . SER A 1 199 ? -11.479 -1.905 7.980 1.00 93.00 199 SER A C 1
ATOM 1442 O O . SER A 1 199 ? -10.789 -2.226 8.955 1.00 93.00 199 SER A O 1
ATOM 1444 N N . PHE A 1 200 ? -10.985 -1.744 6.761 1.00 92.56 200 PHE A N 1
ATOM 1445 C CA . PHE A 1 200 ? -9.586 -1.461 6.522 1.00 92.56 200 PHE A CA 1
ATOM 1446 C C . PHE A 1 200 ? -9.361 0.039 6.725 1.00 92.56 200 PHE A C 1
ATOM 1448 O O . PHE A 1 200 ? -10.023 0.857 6.087 1.00 92.56 200 PHE A O 1
ATOM 1455 N N . TRP A 1 201 ? -8.438 0.393 7.611 1.00 94.50 201 TRP A N 1
ATOM 1456 C CA . TRP A 1 201 ? -8.169 1.770 7.999 1.00 94.50 201 TRP A CA 1
ATOM 1457 C C . TRP A 1 201 ? -6.784 2.199 7.538 1.00 94.50 201 TRP A C 1
ATOM 1459 O O . TRP A 1 201 ? -5.818 1.453 7.696 1.00 94.50 201 TRP A O 1
ATOM 1469 N N . ASN A 1 202 ? -6.671 3.412 7.006 1.00 93.25 202 ASN A N 1
ATOM 1470 C CA . ASN A 1 202 ? -5.397 3.956 6.556 1.00 93.25 202 ASN A CA 1
ATOM 1471 C C . ASN A 1 202 ? -5.148 5.370 7.077 1.00 93.25 202 ASN A C 1
ATOM 1473 O O . ASN A 1 202 ? -6.046 6.212 7.044 1.00 93.25 202 ASN A O 1
ATOM 1477 N N . PHE A 1 203 ? -3.917 5.645 7.501 1.00 93.69 203 PHE A N 1
ATOM 1478 C CA . PHE A 1 203 ? -3.444 7.001 7.758 1.00 93.69 203 PHE A CA 1
ATOM 1479 C C . PHE A 1 203 ? -2.825 7.566 6.483 1.00 93.69 203 PHE A C 1
ATOM 1481 O O . PHE A 1 203 ? -1.649 7.328 6.219 1.00 93.69 203 PHE A O 1
ATOM 1488 N N . ASP A 1 204 ? -3.576 8.360 5.720 1.00 93.38 204 ASP A N 1
ATOM 1489 C CA . ASP A 1 204 ? -3.089 8.920 4.456 1.00 93.38 204 ASP A CA 1
ATOM 1490 C C . ASP A 1 204 ? -3.197 10.433 4.384 1.00 93.38 204 ASP A C 1
ATOM 1492 O O . ASP A 1 204 ? -4.266 11.014 4.597 1.00 93.38 204 ASP A O 1
ATOM 1496 N N . HIS A 1 205 ? -2.131 11.043 3.873 1.00 92.62 205 HIS A N 1
ATOM 1497 C CA . HIS A 1 205 ? -2.289 12.270 3.104 1.00 92.62 205 HIS A CA 1
ATOM 1498 C C . HIS A 1 205 ? -2.700 11.955 1.670 1.00 92.62 205 HIS A C 1
ATOM 1500 O O . HIS A 1 205 ? -2.346 10.924 1.098 1.00 92.62 205 HIS A O 1
ATOM 1506 N N . VAL A 1 206 ? -3.416 12.902 1.074 1.00 92.88 206 VAL A N 1
ATOM 1507 C CA . VAL A 1 206 ? -3.860 12.825 -0.312 1.00 92.88 206 VAL A CA 1
ATOM 1508 C C . VAL A 1 206 ? -3.150 13.863 -1.162 1.00 92.88 206 VAL A C 1
ATOM 1510 O O . VAL A 1 206 ? -3.005 15.021 -0.769 1.00 92.88 206 VAL A O 1
ATOM 1513 N N . LEU A 1 207 ? -2.751 13.460 -2.362 1.00 92.56 207 LEU A N 1
ATOM 1514 C CA . LEU A 1 207 ? -2.367 14.371 -3.429 1.00 92.56 207 LEU A CA 1
ATOM 1515 C C . LEU A 1 207 ? -3.387 14.310 -4.560 1.00 92.56 207 LEU A C 1
ATOM 1517 O O . LEU A 1 207 ? -3.917 13.251 -4.899 1.00 92.56 207 LEU A O 1
ATOM 1521 N N . ASN A 1 208 ? -3.610 15.459 -5.191 1.00 92.06 208 ASN A N 1
ATOM 1522 C CA . ASN A 1 208 ? -4.357 15.519 -6.438 1.00 92.06 208 ASN A CA 1
ATOM 1523 C C . ASN A 1 208 ? -3.507 14.958 -7.577 1.00 92.06 208 ASN A C 1
ATOM 1525 O O . ASN A 1 208 ? -2.296 15.185 -7.628 1.00 92.06 208 ASN A O 1
ATOM 1529 N N . PHE A 1 209 ? -4.154 14.284 -8.522 1.00 92.69 209 PHE A N 1
ATOM 1530 C CA . PHE A 1 209 ? -3.517 13.916 -9.780 1.00 92.69 209 PHE A CA 1
ATOM 1531 C C . PHE A 1 209 ? -3.333 15.126 -10.693 1.00 92.69 209 PHE A C 1
ATOM 1533 O O . PHE A 1 209 ? -4.146 16.053 -10.687 1.00 92.69 209 PHE A O 1
ATOM 1540 N N . CYS A 1 210 ? -2.282 15.094 -11.511 1.00 92.56 210 CYS A N 1
ATOM 1541 C CA . CYS A 1 210 ? -2.178 15.979 -12.662 1.00 92.56 210 CYS A CA 1
ATOM 1542 C C . CYS A 1 210 ? -3.390 15.774 -13.589 1.00 92.56 210 CYS A C 1
ATOM 1544 O O . CYS A 1 210 ? -3.969 14.686 -13.649 1.00 92.56 210 CYS A O 1
ATOM 1546 N N . GLN A 1 211 ? -3.776 16.824 -14.322 1.00 90.69 211 GLN A N 1
ATOM 1547 C CA . GLN A 1 211 ? -4.951 16.778 -15.204 1.00 90.69 211 GLN A CA 1
ATOM 1548 C C . GLN A 1 211 ? -4.812 15.748 -16.330 1.00 90.69 211 GLN A C 1
ATOM 1550 O O . GLN A 1 211 ? -5.798 15.124 -16.712 1.00 90.69 211 GLN A O 1
ATOM 1555 N N . ASN A 1 212 ? -3.593 15.569 -16.841 1.00 90.38 212 ASN A N 1
ATOM 1556 C CA . ASN A 1 212 ? -3.283 14.630 -17.910 1.00 90.38 212 ASN A CA 1
ATOM 1557 C C . ASN A 1 212 ? -2.416 13.489 -17.373 1.00 90.38 212 ASN A C 1
ATOM 1559 O O . ASN A 1 212 ? -1.576 13.699 -16.495 1.00 90.38 212 ASN A O 1
ATOM 1563 N N . GLU A 1 213 ? -2.595 12.292 -17.928 1.00 91.56 213 GLU A N 1
ATOM 1564 C CA . GLU A 1 213 ? -1.656 11.194 -17.701 1.00 91.56 213 GLU A CA 1
ATOM 1565 C C . GLU A 1 213 ? -0.307 11.500 -18.365 1.00 91.56 213 GLU A C 1
ATOM 1567 O O . GLU A 1 213 ? -0.248 12.085 -19.449 1.00 91.56 213 GLU A O 1
ATOM 1572 N N . LEU A 1 214 ? 0.783 11.065 -17.735 1.00 94.25 214 LEU A N 1
ATOM 1573 C CA . LEU A 1 214 ? 2.116 11.133 -18.320 1.00 94.25 214 LEU A CA 1
ATOM 1574 C C . LEU A 1 214 ? 2.329 9.980 -19.281 1.00 94.25 214 LEU A C 1
ATOM 1576 O O . LEU A 1 214 ? 2.203 8.815 -18.903 1.00 94.25 214 LEU A O 1
ATOM 1580 N N . MET A 1 215 ? 2.738 10.307 -20.500 1.00 95.69 215 MET A N 1
ATOM 1581 C CA . MET A 1 215 ? 3.244 9.328 -21.448 1.00 95.69 215 MET A CA 1
ATOM 1582 C C . MET A 1 215 ? 4.739 9.121 -21.211 1.00 95.69 215 MET A C 1
ATOM 1584 O O . MET A 1 215 ? 5.538 10.046 -21.366 1.00 95.69 215 MET A O 1
ATOM 1588 N N . VAL A 1 216 ? 5.117 7.894 -20.866 1.00 97.06 216 VAL A N 1
ATOM 1589 C CA . VAL A 1 216 ? 6.507 7.496 -20.628 1.00 97.06 216 VAL A CA 1
ATOM 1590 C C . VAL A 1 216 ? 6.934 6.535 -21.722 1.00 97.06 216 VAL A C 1
ATOM 1592 O O . VAL A 1 216 ? 6.297 5.503 -21.919 1.00 97.06 216 VAL A O 1
ATOM 1595 N N . THR A 1 217 ? 8.008 6.872 -22.431 1.00 96.38 217 THR A N 1
ATOM 1596 C CA . THR A 1 217 ? 8.598 6.045 -23.488 1.00 96.38 217 THR A CA 1
ATOM 1597 C C . THR A 1 217 ? 9.946 5.498 -23.041 1.00 96.38 217 THR A C 1
ATOM 1599 O O . THR A 1 217 ? 10.806 6.249 -22.585 1.00 96.38 217 THR A O 1
ATOM 1602 N N . PHE A 1 218 ? 10.153 4.196 -23.195 1.00 93.44 218 PHE A N 1
ATOM 1603 C CA . PHE A 1 218 ? 11.395 3.520 -22.835 1.00 93.44 218 PHE A CA 1
ATOM 1604 C C . PHE A 1 218 ? 12.288 3.390 -24.068 1.00 93.44 218 PHE A C 1
ATOM 1606 O O . PHE A 1 218 ? 11.912 2.788 -25.069 1.00 93.44 218 PHE A O 1
ATOM 1613 N N . ASN A 1 219 ? 13.482 3.971 -24.007 1.00 91.56 219 ASN A N 1
ATOM 1614 C CA . ASN A 1 219 ? 14.512 3.825 -25.029 1.00 91.56 219 ASN A CA 1
ATOM 1615 C C . ASN A 1 219 ? 15.451 2.703 -24.581 1.00 91.56 219 ASN A C 1
ATOM 1617 O O . ASN A 1 219 ? 16.263 2.906 -23.677 1.00 91.56 219 ASN A O 1
ATOM 1621 N N . ALA A 1 220 ? 15.270 1.513 -25.152 1.00 87.38 220 ALA A N 1
ATOM 1622 C CA . ALA A 1 220 ? 15.864 0.260 -24.689 1.00 87.38 220 ALA A CA 1
ATOM 1623 C C . ALA A 1 220 ? 16.405 -0.631 -25.834 1.00 87.38 220 ALA A C 1
ATOM 1625 O O . ALA A 1 220 ? 16.231 -1.848 -25.785 1.00 87.38 220 ALA A O 1
ATOM 1626 N N . PRO A 1 221 ? 17.108 -0.084 -26.849 1.00 77.75 221 PRO A N 1
ATOM 1627 C CA . PRO A 1 221 ? 17.436 -0.786 -28.100 1.00 77.75 221 PRO A CA 1
ATOM 1628 C C . PRO A 1 221 ? 18.318 -2.031 -27.935 1.00 77.75 221 PRO A C 1
ATOM 1630 O O . PRO A 1 221 ? 18.416 -2.839 -28.852 1.00 77.75 221 PRO A O 1
ATOM 1633 N N . ASN A 1 222 ? 18.983 -2.185 -26.785 1.00 71.00 222 ASN A N 1
ATOM 1634 C CA . ASN A 1 222 ? 19.926 -3.275 -26.514 1.00 71.00 222 ASN A CA 1
ATOM 1635 C C . ASN A 1 222 ? 19.516 -4.156 -25.322 1.00 71.00 222 ASN A C 1
ATOM 1637 O O . ASN A 1 222 ? 20.348 -4.898 -24.801 1.00 71.00 222 ASN A O 1
ATOM 1641 N N . TYR A 1 223 ? 18.283 -4.035 -24.836 1.00 70.81 223 TYR A N 1
ATOM 1642 C CA . TYR A 1 223 ? 17.777 -4.844 -23.730 1.00 70.81 223 TYR A CA 1
ATOM 1643 C C . TYR A 1 223 ? 16.950 -6.021 -24.250 1.00 70.81 223 TYR A C 1
ATOM 1645 O O . TYR A 1 223 ? 16.349 -5.950 -25.316 1.00 70.81 223 TYR A O 1
ATOM 1653 N N . VAL A 1 224 ? 16.966 -7.126 -23.502 1.00 63.09 224 VAL A N 1
ATOM 1654 C CA . VAL A 1 224 ? 16.117 -8.289 -23.785 1.00 63.09 224 VAL A CA 1
ATOM 1655 C C . VAL A 1 224 ? 14.723 -8.017 -23.250 1.00 63.09 224 VAL A C 1
ATOM 1657 O O . VAL A 1 224 ? 14.599 -7.488 -22.145 1.00 63.09 224 VAL A O 1
ATOM 1660 N N . ASP A 1 225 ? 13.708 -8.475 -23.980 1.00 66.44 225 ASP A N 1
ATOM 1661 C CA . ASP A 1 225 ? 12.334 -8.563 -23.499 1.00 66.44 225 ASP A CA 1
ATOM 1662 C C . ASP A 1 225 ? 12.311 -9.313 -22.156 1.00 66.44 225 ASP A C 1
ATOM 1664 O O . ASP A 1 225 ? 12.570 -10.520 -22.060 1.00 66.44 225 ASP A O 1
ATOM 1668 N N . GLY A 1 226 ? 12.056 -8.570 -21.088 1.00 67.69 226 GLY A N 1
ATOM 1669 C CA . GLY A 1 226 ? 12.074 -9.073 -19.725 1.00 67.69 226 GLY A CA 1
ATOM 1670 C C . GLY A 1 226 ? 11.211 -8.210 -18.825 1.00 67.69 226 GLY A C 1
ATOM 1671 O O . GLY A 1 226 ? 10.925 -7.060 -19.147 1.00 67.69 226 GLY A O 1
ATOM 1672 N N . ILE A 1 227 ? 10.780 -8.781 -17.702 1.00 80.38 227 ILE A N 1
ATOM 1673 C CA . ILE A 1 227 ? 9.979 -8.066 -16.709 1.00 80.38 227 ILE A CA 1
ATOM 1674 C C . ILE A 1 227 ? 10.906 -7.176 -15.873 1.00 80.38 227 ILE A C 1
ATOM 1676 O O . ILE A 1 227 ? 11.828 -7.671 -15.220 1.00 80.38 227 ILE A O 1
ATOM 1680 N N . TYR A 1 228 ? 10.631 -5.874 -15.878 1.00 86.94 228 TYR A N 1
ATOM 1681 C CA . TYR A 1 228 ? 11.281 -4.860 -15.051 1.00 86.94 228 TYR A CA 1
ATOM 1682 C C . TYR A 1 228 ? 10.266 -4.236 -14.105 1.00 86.94 228 TYR A C 1
ATOM 1684 O O . TYR A 1 228 ? 9.100 -4.069 -14.463 1.00 86.94 228 TYR A O 1
ATOM 1692 N N . SER A 1 229 ? 10.723 -3.843 -12.920 1.00 90.50 229 SER A N 1
ATOM 1693 C CA . SER A 1 229 ? 9.969 -2.917 -12.079 1.00 90.50 229 SER A CA 1
ATOM 1694 C C . SER A 1 229 ? 10.205 -1.496 -12.594 1.00 90.50 229 SER A C 1
ATOM 1696 O O . SER A 1 229 ? 11.345 -1.095 -12.832 1.00 90.50 229 SER A O 1
ATOM 1698 N N . VAL A 1 230 ? 9.128 -0.742 -12.781 1.00 94.25 230 VAL A N 1
ATOM 1699 C CA . VAL A 1 230 ? 9.147 0.691 -13.062 1.00 94.25 230 VAL A CA 1
ATOM 1700 C C . VAL A 1 230 ? 8.446 1.392 -11.913 1.00 94.25 230 VAL A C 1
ATOM 1702 O O . VAL A 1 230 ? 7.227 1.296 -11.760 1.00 94.25 230 VAL A O 1
ATOM 1705 N N . GLU A 1 231 ? 9.231 2.096 -11.109 1.00 93.75 231 GLU A N 1
ATOM 1706 C CA . GLU A 1 231 ? 8.762 2.864 -9.968 1.00 93.75 231 GLU A CA 1
ATOM 1707 C C . GLU A 1 231 ? 8.704 4.352 -10.311 1.00 93.75 231 GLU A C 1
ATOM 1709 O O . GLU A 1 231 ? 9.682 4.941 -10.768 1.00 93.75 231 GLU A O 1
ATOM 1714 N N . MET A 1 232 ? 7.560 4.969 -10.050 1.00 94.38 232 MET A N 1
ATOM 1715 C CA . MET A 1 232 ? 7.367 6.409 -10.052 1.00 94.38 232 MET A CA 1
ATOM 1716 C C . MET A 1 232 ? 7.439 6.909 -8.612 1.00 94.38 232 MET A C 1
ATOM 1718 O O . MET A 1 232 ? 6.641 6.485 -7.773 1.00 94.38 232 MET A O 1
ATOM 1722 N N . ARG A 1 233 ? 8.376 7.814 -8.331 1.00 92.88 233 ARG A N 1
ATOM 1723 C CA . ARG A 1 233 ? 8.499 8.503 -7.041 1.00 92.88 233 ARG A CA 1
ATOM 1724 C C . ARG A 1 233 ? 8.234 9.978 -7.219 1.00 92.88 233 ARG A C 1
ATOM 1726 O O . ARG A 1 233 ? 8.695 10.536 -8.211 1.00 92.88 233 ARG A O 1
ATOM 1733 N N . ASN A 1 234 ? 7.590 10.610 -6.245 1.00 92.25 234 ASN A N 1
ATOM 1734 C CA . ASN A 1 234 ? 7.600 12.065 -6.154 1.00 92.25 234 ASN A CA 1
ATOM 1735 C C . ASN A 1 234 ? 8.293 12.576 -4.883 1.00 92.25 234 ASN A C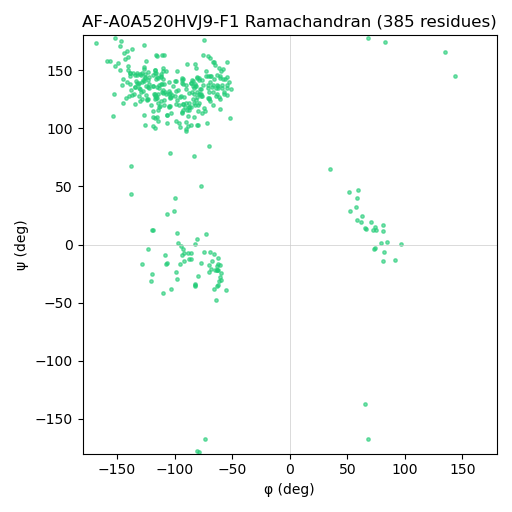 1
ATOM 1737 O O . ASN A 1 234 ? 8.485 11.851 -3.904 1.00 92.25 234 ASN A O 1
ATOM 1741 N N . ASP A 1 235 ? 8.645 13.856 -4.904 1.00 91.06 235 ASP A N 1
ATOM 1742 C CA . ASP A 1 235 ? 9.280 14.593 -3.807 1.00 91.06 235 ASP A CA 1
ATOM 1743 C C . ASP A 1 235 ? 8.398 14.770 -2.560 1.00 91.06 235 ASP A C 1
ATOM 1745 O O . ASP A 1 235 ? 8.882 15.198 -1.513 1.00 91.06 235 ASP A O 1
ATOM 1749 N N . ARG A 1 236 ? 7.118 14.405 -2.647 1.00 89.38 236 ARG A N 1
ATOM 1750 C CA . ARG A 1 236 ? 6.160 14.427 -1.535 1.00 89.38 236 ARG A CA 1
ATOM 1751 C C . ARG A 1 236 ? 5.989 13.068 -0.856 1.00 89.38 236 ARG A C 1
ATOM 1753 O O . ARG A 1 236 ? 5.207 12.971 0.080 1.00 89.38 236 ARG A O 1
ATOM 1760 N N . GLY A 1 237 ? 6.709 12.035 -1.297 1.00 87.12 237 GLY A N 1
ATOM 1761 C CA . GLY A 1 237 ? 6.691 10.699 -0.689 1.00 87.12 237 GLY A CA 1
ATOM 1762 C C . GLY A 1 237 ? 5.762 9.691 -1.368 1.00 87.12 237 GLY A C 1
ATOM 1763 O O . GLY A 1 237 ? 5.724 8.535 -0.950 1.00 87.12 237 GLY A O 1
ATOM 1764 N N . TYR A 1 238 ? 5.060 10.079 -2.435 1.00 90.00 238 TYR A N 1
ATOM 1765 C CA . TYR A 1 238 ? 4.272 9.152 -3.241 1.00 90.00 238 TYR A CA 1
ATOM 1766 C C . TYR A 1 238 ? 5.180 8.170 -3.986 1.00 90.00 238 TYR A C 1
ATOM 1768 O O . TYR A 1 238 ? 6.178 8.568 -4.597 1.00 90.00 238 TYR A O 1
ATOM 1776 N N . LYS A 1 239 ? 4.804 6.890 -3.966 1.00 89.12 239 LYS A N 1
ATOM 1777 C CA . LYS A 1 239 ? 5.495 5.802 -4.661 1.00 89.12 239 LYS A CA 1
ATOM 1778 C C . LYS A 1 239 ? 4.472 4.935 -5.380 1.00 89.12 239 LYS A C 1
ATOM 1780 O O . LYS A 1 239 ? 3.448 4.567 -4.811 1.00 89.12 239 LYS A O 1
ATOM 1785 N N . TYR A 1 240 ? 4.768 4.576 -6.621 1.00 88.31 240 TYR A N 1
ATOM 1786 C CA . TYR A 1 240 ? 3.937 3.671 -7.403 1.00 88.31 240 TYR A CA 1
ATOM 1787 C C . TYR A 1 240 ? 4.796 2.787 -8.292 1.00 88.31 240 TYR A C 1
ATOM 1789 O O . TYR A 1 240 ? 5.543 3.295 -9.123 1.00 88.31 240 TYR A O 1
ATOM 1797 N N . GLU A 1 241 ? 4.682 1.472 -8.135 1.00 88.38 241 GLU A N 1
ATOM 1798 C CA . GLU A 1 241 ? 5.452 0.492 -8.898 1.00 88.38 241 GLU A CA 1
ATOM 1799 C C . GLU A 1 241 ? 4.543 -0.280 -9.861 1.00 88.38 241 GLU A C 1
ATOM 1801 O O . GLU A 1 241 ? 3.428 -0.674 -9.515 1.00 88.38 241 GLU A O 1
ATOM 1806 N N . ARG A 1 242 ? 5.028 -0.508 -11.084 1.00 87.25 242 ARG A N 1
ATOM 1807 C CA . ARG A 1 242 ? 4.442 -1.445 -12.049 1.00 87.25 242 ARG A CA 1
ATOM 1808 C C . ARG A 1 242 ? 5.507 -2.387 -12.581 1.00 87.25 242 ARG A C 1
ATOM 1810 O O . ARG A 1 242 ? 6.632 -1.969 -12.828 1.00 87.25 242 ARG A O 1
ATOM 1817 N N . TYR A 1 243 ? 5.119 -3.628 -12.849 1.00 87.00 243 TYR A N 1
ATOM 1818 C CA . TYR A 1 243 ? 5.951 -4.580 -13.577 1.00 87.00 243 TYR A CA 1
ATOM 1819 C C . TYR A 1 243 ? 5.613 -4.517 -15.065 1.00 87.00 243 TYR A C 1
ATOM 1821 O O . TYR A 1 243 ? 4.462 -4.722 -15.449 1.00 87.00 243 TYR A O 1
ATOM 1829 N N . LEU A 1 244 ? 6.603 -4.206 -15.899 1.00 86.38 244 LEU A N 1
ATOM 1830 C CA . LEU A 1 244 ? 6.444 -4.053 -17.344 1.00 86.38 244 LEU A CA 1
ATOM 1831 C C . LEU A 1 244 ? 7.441 -4.942 -18.086 1.00 86.38 244 LEU A C 1
ATOM 1833 O O . LEU A 1 244 ? 8.605 -5.033 -17.698 1.00 86.38 244 LEU A O 1
ATOM 1837 N N . ILE A 1 245 ? 6.996 -5.552 -19.186 1.00 84.31 245 ILE A N 1
ATOM 1838 C CA . ILE A 1 245 ? 7.910 -6.140 -20.170 1.00 84.31 245 ILE A CA 1
ATOM 1839 C C . ILE A 1 245 ? 8.434 -4.989 -21.022 1.00 84.31 245 ILE A C 1
ATOM 1841 O O . ILE A 1 245 ? 7.698 -4.466 -21.855 1.00 84.31 245 ILE A O 1
ATOM 1845 N N . LEU A 1 246 ? 9.667 -4.547 -20.771 1.00 84.88 246 LEU A N 1
ATOM 1846 C CA . LEU A 1 246 ? 10.236 -3.401 -21.481 1.00 84.88 246 LEU A CA 1
ATOM 1847 C C . LEU A 1 246 ? 10.816 -3.841 -22.828 1.00 84.88 246 LEU A C 1
ATOM 1849 O O . LEU A 1 246 ? 11.732 -4.658 -22.866 1.00 84.88 246 LEU A O 1
ATOM 1853 N N . THR A 1 247 ? 10.312 -3.249 -23.911 1.00 81.88 247 THR A N 1
ATOM 1854 C CA . THR A 1 247 ? 10.888 -3.330 -25.262 1.00 81.88 247 THR A CA 1
ATOM 1855 C C . THR A 1 247 ? 11.359 -1.950 -25.712 1.00 81.88 247 THR A C 1
ATOM 1857 O O . THR A 1 247 ? 10.934 -0.929 -25.158 1.00 81.88 247 THR A O 1
ATOM 1860 N N . ASP A 1 248 ? 12.213 -1.886 -26.737 1.00 85.62 248 ASP A N 1
ATOM 1861 C CA . ASP A 1 248 ? 12.589 -0.591 -27.303 1.00 85.62 248 ASP A CA 1
ATOM 1862 C C . ASP A 1 248 ? 11.357 0.162 -27.818 1.00 85.62 248 ASP A C 1
ATOM 1864 O O . ASP A 1 248 ? 10.478 -0.411 -28.466 1.00 85.62 248 ASP A O 1
ATOM 1868 N N . LYS A 1 249 ? 11.292 1.453 -27.486 1.00 88.44 249 LYS A N 1
ATOM 1869 C CA . LYS A 1 249 ? 10.188 2.370 -27.796 1.00 88.44 249 LYS A CA 1
ATOM 1870 C C . LYS A 1 249 ? 8.826 1.951 -27.246 1.00 88.44 249 LYS A C 1
ATOM 1872 O O . LYS A 1 249 ? 7.812 2.471 -27.706 1.00 88.44 249 LYS A O 1
ATOM 1877 N N . LEU A 1 250 ? 8.782 1.090 -26.227 1.00 90.25 250 LEU A N 1
ATOM 1878 C CA . LEU A 1 250 ? 7.557 0.885 -25.462 1.00 90.25 250 LEU A CA 1
ATOM 1879 C C . LEU A 1 250 ? 7.083 2.227 -24.893 1.00 90.25 250 LEU A C 1
ATOM 1881 O O . LEU A 1 250 ? 7.864 2.926 -24.250 1.00 90.25 250 LEU A O 1
ATOM 1885 N N . SER A 1 251 ? 5.804 2.550 -25.067 1.00 93.56 251 SER A N 1
ATOM 1886 C CA . SER A 1 251 ? 5.159 3.682 -24.399 1.00 93.56 251 SER A CA 1
ATOM 1887 C C . SER A 1 251 ? 4.077 3.181 -23.444 1.00 93.56 251 SER A C 1
ATOM 1889 O O . SER A 1 251 ? 3.284 2.311 -23.795 1.00 93.56 251 SER A O 1
ATOM 1891 N N . SER A 1 252 ? 4.032 3.743 -22.238 1.00 93.62 252 SER A N 1
ATOM 1892 C CA . SER A 1 252 ? 3.014 3.455 -21.222 1.00 93.62 252 SER A CA 1
ATOM 1893 C C . SER A 1 252 ? 2.534 4.751 -20.582 1.00 93.62 252 SER A C 1
ATOM 1895 O O . SER A 1 252 ? 3.317 5.690 -20.419 1.00 93.62 252 SER A O 1
ATOM 1897 N N . THR A 1 253 ? 1.262 4.796 -20.183 1.00 93.31 253 THR A N 1
ATOM 1898 C CA . THR A 1 253 ? 0.718 5.935 -19.441 1.00 93.31 253 THR A CA 1
ATOM 1899 C C . THR A 1 253 ? 0.800 5.719 -17.934 1.00 93.31 253 THR A C 1
ATOM 1901 O O . THR A 1 253 ? 0.629 4.607 -17.415 1.00 93.31 253 THR A O 1
ATOM 1904 N N . PHE A 1 254 ? 1.091 6.804 -17.224 1.00 93.19 254 PHE A N 1
ATOM 1905 C CA . PHE A 1 254 ? 1.169 6.854 -15.773 1.00 93.19 254 PHE A CA 1
ATOM 1906 C C . PHE A 1 254 ? 0.332 8.010 -15.255 1.00 93.19 254 PHE A C 1
ATOM 1908 O O . PHE A 1 254 ? 0.445 9.149 -15.703 1.00 93.19 254 PHE A O 1
ATOM 1915 N N . ARG A 1 255 ? -0.491 7.714 -14.256 1.00 92.31 255 ARG A N 1
ATOM 1916 C CA . ARG A 1 255 ? -1.266 8.724 -13.556 1.00 92.31 255 ARG A CA 1
ATOM 1917 C C . ARG A 1 255 ? -0.436 9.270 -12.397 1.00 92.31 255 ARG A C 1
ATOM 1919 O O . ARG A 1 255 ? -0.306 8.587 -11.385 1.00 92.31 255 ARG A O 1
ATOM 1926 N N . ALA A 1 256 ? 0.150 10.455 -12.552 1.00 93.56 256 ALA A N 1
ATOM 1927 C CA . ALA A 1 256 ? 1.009 11.033 -11.520 1.00 93.56 256 ALA A CA 1
ATOM 1928 C C . ALA A 1 256 ? 0.284 12.068 -10.656 1.00 93.56 256 ALA A C 1
ATOM 1930 O O . ALA A 1 256 ? -0.511 12.858 -11.179 1.00 93.56 256 ALA A O 1
ATOM 1931 N N . PRO A 1 257 ? 0.552 12.087 -9.341 1.00 93.88 257 PRO A N 1
ATOM 1932 C CA . PRO A 1 257 ? 0.171 13.198 -8.492 1.00 93.88 257 PRO A CA 1
ATOM 1933 C C . PRO A 1 257 ? 1.003 14.448 -8.764 1.00 93.88 257 PRO A C 1
ATOM 1935 O O . PRO A 1 257 ? 2.100 14.384 -9.317 1.00 93.88 257 PRO A O 1
ATOM 1938 N N . VAL A 1 258 ? 0.487 15.587 -8.306 1.00 92.25 258 VAL A N 1
ATOM 1939 C CA . VAL A 1 258 ? 1.237 16.845 -8.251 1.00 92.25 258 VAL A CA 1
ATOM 1940 C C . VAL A 1 258 ? 2.546 16.665 -7.471 1.00 92.25 258 VAL A C 1
ATOM 1942 O O . VAL A 1 258 ? 2.569 16.045 -6.405 1.00 92.25 258 VAL A O 1
ATOM 1945 N N . GLY A 1 259 ? 3.633 17.232 -7.987 1.00 91.75 259 GLY A N 1
ATOM 1946 C CA . GLY A 1 259 ? 4.959 17.156 -7.373 1.00 91.75 259 GLY A CA 1
ATOM 1947 C C . GLY A 1 259 ? 6.051 16.836 -8.383 1.00 91.75 259 GLY A C 1
ATOM 1948 O O . GLY A 1 259 ? 5.786 16.412 -9.515 1.00 91.75 259 GLY A O 1
ATOM 1949 N N . ASN A 1 260 ? 7.294 17.036 -7.962 1.00 94.81 260 ASN A N 1
ATOM 1950 C CA . ASN A 1 260 ? 8.428 16.684 -8.794 1.00 94.81 26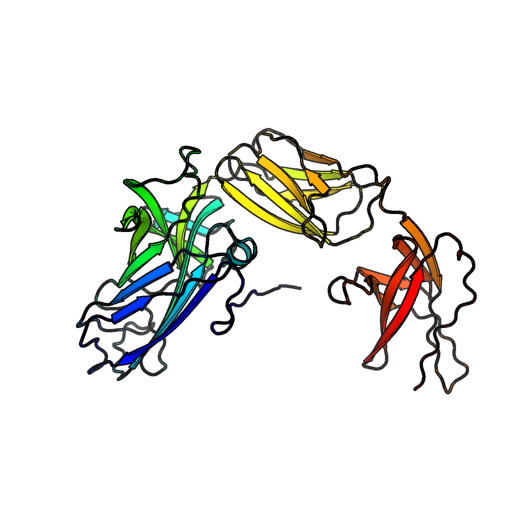0 ASN A CA 1
ATOM 1951 C C . ASN A 1 260 ? 8.613 15.170 -8.769 1.00 94.81 260 ASN A C 1
ATOM 1953 O O . ASN A 1 260 ? 8.678 14.569 -7.701 1.00 94.81 260 ASN A O 1
ATOM 1957 N N . THR A 1 261 ? 8.687 14.562 -9.944 1.00 96.38 261 THR A N 1
ATOM 1958 C CA . THR A 1 261 ? 8.663 13.118 -10.147 1.00 96.38 261 THR A CA 1
ATOM 1959 C C . THR A 1 261 ? 9.962 12.619 -10.764 1.00 96.38 261 THR A C 1
ATOM 1961 O O . THR A 1 261 ? 10.594 13.303 -11.569 1.00 96.38 261 THR A O 1
ATOM 1964 N N . THR A 1 262 ? 10.326 11.395 -10.397 1.00 97.44 262 THR A N 1
ATOM 1965 C CA . THR A 1 262 ? 11.408 10.613 -10.991 1.00 97.44 262 THR A CA 1
ATOM 1966 C C . THR A 1 262 ? 10.896 9.209 -11.308 1.00 97.44 262 THR A C 1
ATOM 1968 O O . THR A 1 262 ? 10.189 8.602 -10.498 1.00 97.44 262 THR A O 1
ATOM 1971 N N . PHE A 1 263 ? 11.277 8.674 -12.468 1.00 97.56 263 PHE A N 1
ATOM 1972 C CA . PHE A 1 263 ? 11.097 7.260 -12.795 1.00 97.56 263 PHE A CA 1
ATOM 1973 C C . PHE A 1 263 ? 12.380 6.483 -12.530 1.00 97.56 263 PHE A C 1
ATOM 1975 O O . PHE A 1 263 ? 13.452 6.893 -12.973 1.00 97.56 263 PHE A O 1
ATOM 1982 N N . ILE A 1 264 ? 12.253 5.340 -11.860 1.00 96.50 264 ILE A N 1
ATOM 1983 C CA . ILE A 1 264 ? 13.341 4.411 -11.553 1.00 96.50 264 ILE A CA 1
ATOM 1984 C C . ILE A 1 264 ? 12.982 3.044 -12.129 1.00 96.50 264 ILE A C 1
ATOM 1986 O O . ILE A 1 264 ? 11.937 2.482 -11.808 1.00 96.50 264 ILE A O 1
ATOM 1990 N N . VAL A 1 265 ? 13.861 2.486 -12.955 1.00 93.81 265 VAL A N 1
ATOM 1991 C CA . VAL A 1 265 ? 13.708 1.144 -13.526 1.00 93.81 265 VAL A CA 1
ATOM 1992 C C . VAL A 1 265 ? 14.639 0.182 -12.809 1.00 93.81 265 VAL A C 1
ATOM 1994 O O . VAL A 1 265 ? 15.833 0.461 -12.684 1.00 93.81 265 VAL A O 1
ATOM 1997 N N . ARG A 1 266 ? 14.114 -0.964 -12.371 1.00 88.94 266 ARG A N 1
ATOM 1998 C CA . ARG A 1 266 ? 14.880 -2.028 -11.715 1.00 88.94 266 ARG A CA 1
ATOM 1999 C C . ARG A 1 266 ? 14.781 -3.357 -12.441 1.00 88.94 266 ARG A C 1
ATOM 2001 O O . ARG A 1 266 ? 13.728 -3.710 -12.973 1.00 88.94 266 ARG A O 1
ATOM 2008 N N . ASP A 1 267 ? 15.882 -4.102 -12.433 1.00 82.50 267 ASP A N 1
ATOM 2009 C CA . ASP A 1 267 ? 15.904 -5.489 -12.897 1.00 82.50 267 ASP A CA 1
ATOM 2010 C C . ASP A 1 267 ? 15.244 -6.443 -11.882 1.00 82.50 267 ASP A C 1
ATOM 2012 O O . ASP A 1 267 ? 14.850 -6.055 -10.779 1.00 82.50 267 ASP A O 1
ATOM 2016 N N . GLY A 1 268 ? 15.142 -7.725 -12.244 1.00 73.81 268 GLY A N 1
ATOM 2017 C CA . GLY A 1 268 ? 14.594 -8.762 -11.360 1.00 73.81 268 GLY A CA 1
ATOM 2018 C C . GLY A 1 268 ? 15.385 -8.999 -10.063 1.00 73.81 268 GLY A C 1
ATOM 2019 O O . GLY A 1 268 ? 14.872 -9.664 -9.172 1.00 73.81 268 GLY A O 1
ATOM 2020 N N . ASN A 1 269 ? 16.597 -8.446 -9.931 1.00 72.56 269 ASN A N 1
ATOM 2021 C CA . ASN A 1 269 ? 17.404 -8.479 -8.708 1.00 72.56 269 ASN A CA 1
ATOM 2022 C C . ASN A 1 269 ? 17.264 -7.185 -7.883 1.00 72.56 269 ASN A C 1
ATOM 2024 O O . ASN A 1 269 ? 18.023 -6.985 -6.938 1.00 72.56 269 ASN A O 1
ATOM 2028 N N . ARG A 1 270 ? 16.316 -6.301 -8.234 1.00 79.75 270 ARG A N 1
ATOM 2029 C CA . ARG A 1 270 ? 16.076 -4.989 -7.604 1.00 79.75 270 ARG A CA 1
ATOM 2030 C C . ARG A 1 270 ? 17.224 -3.984 -7.795 1.00 79.75 270 ARG A C 1
ATOM 2032 O O . ARG A 1 270 ? 17.219 -2.936 -7.145 1.00 79.75 270 ARG A O 1
ATOM 2039 N N . ASN A 1 271 ? 18.167 -4.233 -8.708 1.00 81.06 271 ASN A N 1
ATOM 2040 C CA . ASN A 1 271 ? 19.206 -3.255 -9.039 1.00 81.06 271 ASN A CA 1
ATOM 2041 C C . ASN A 1 271 ? 18.616 -2.142 -9.902 1.00 81.06 271 ASN A C 1
ATOM 2043 O O . ASN A 1 271 ? 17.868 -2.427 -10.835 1.00 81.06 271 ASN A O 1
ATOM 2047 N N . ILE A 1 272 ? 18.978 -0.887 -9.627 1.00 87.81 272 ILE A N 1
ATOM 2048 C CA . ILE A 1 272 ? 18.594 0.249 -10.475 1.00 87.81 272 ILE A CA 1
ATOM 2049 C C . ILE A 1 272 ? 19.349 0.152 -11.804 1.00 87.81 272 ILE A C 1
ATOM 2051 O O . ILE A 1 272 ? 20.576 0.102 -11.831 1.00 87.81 272 ILE A O 1
ATOM 2055 N N . VAL A 1 273 ? 18.598 0.122 -12.901 1.00 88.75 273 VAL A N 1
ATOM 2056 C CA . VAL A 1 273 ? 19.103 0.023 -14.278 1.00 88.75 273 VAL A CA 1
ATOM 2057 C C . VAL A 1 273 ? 19.054 1.375 -14.980 1.00 88.75 273 VAL A C 1
ATOM 2059 O O . VAL A 1 273 ? 19.951 1.707 -15.754 1.00 88.75 273 VAL A O 1
ATOM 2062 N N . ALA A 1 274 ? 18.004 2.150 -14.725 1.00 92.19 274 ALA A N 1
ATOM 2063 C CA . ALA A 1 274 ? 17.833 3.486 -15.271 1.00 92.19 274 ALA A CA 1
ATOM 2064 C C . ALA A 1 274 ? 17.078 4.367 -14.279 1.00 92.19 274 ALA A C 1
ATOM 2066 O O . ALA A 1 274 ? 16.241 3.886 -13.515 1.00 92.19 274 ALA A O 1
ATOM 2067 N N . GLU A 1 275 ? 17.362 5.661 -14.328 1.00 95.75 275 GLU A N 1
ATOM 2068 C CA . GLU A 1 275 ? 16.686 6.679 -13.536 1.00 95.75 275 GLU A CA 1
ATOM 2069 C C . GLU A 1 275 ? 16.604 7.968 -14.357 1.00 95.75 275 GLU A C 1
ATOM 2071 O O . GLU A 1 275 ? 17.555 8.332 -15.057 1.00 95.75 275 GLU A O 1
ATOM 2076 N N . THR A 1 276 ? 15.456 8.641 -14.329 1.00 97.75 276 THR A N 1
ATOM 2077 C CA . THR A 1 276 ? 15.310 9.951 -14.976 1.00 97.75 276 THR A CA 1
ATOM 2078 C C . THR A 1 276 ? 15.841 11.058 -14.066 1.00 97.75 276 THR A C 1
ATOM 2080 O O . THR A 1 276 ? 15.791 10.927 -12.845 1.00 97.75 276 THR A O 1
ATOM 2083 N N . PRO A 1 277 ? 16.256 12.214 -14.612 1.00 96.69 277 PRO A N 1
ATOM 2084 C CA . PRO A 1 277 ? 16.268 13.437 -13.822 1.00 96.69 277 PRO A CA 1
ATOM 2085 C C . PRO A 1 277 ? 14.883 13.696 -13.225 1.00 96.69 277 PRO A C 1
ATOM 2087 O O . PRO A 1 277 ? 13.869 13.230 -13.751 1.00 96.69 277 PRO A O 1
ATOM 2090 N N . THR A 1 278 ? 14.844 14.469 -12.150 1.00 96.75 278 THR A N 1
ATOM 2091 C CA . THR A 1 278 ? 13.592 14.939 -11.567 1.00 96.75 278 THR A CA 1
ATOM 2092 C C . THR A 1 278 ? 12.934 15.980 -12.477 1.00 96.75 278 THR A C 1
ATOM 2094 O O . THR A 1 278 ? 13.613 16.862 -13.007 1.00 96.75 278 THR A O 1
ATOM 2097 N N . PHE A 1 279 ? 11.617 15.892 -12.656 1.00 96.88 279 PHE A N 1
ATOM 2098 C CA . PHE A 1 279 ? 10.826 16.811 -13.481 1.00 96.88 279 PHE A CA 1
ATOM 2099 C C . PHE A 1 279 ? 9.449 17.074 -12.862 1.00 96.88 279 PHE A C 1
ATOM 2101 O O . PHE A 1 279 ? 8.955 16.273 -12.075 1.00 96.88 279 PHE A O 1
ATOM 2108 N N . ASP A 1 280 ? 8.791 18.171 -13.236 1.00 95.94 280 ASP A N 1
ATOM 2109 C CA . ASP A 1 280 ? 7.406 18.426 -12.828 1.00 95.94 280 ASP A CA 1
ATOM 2110 C C . ASP A 1 280 ? 6.442 17.560 -13.651 1.00 95.94 280 ASP A C 1
ATOM 2112 O O . ASP A 1 280 ? 6.280 17.738 -14.862 1.00 95.94 280 ASP A O 1
ATOM 2116 N N . ALA A 1 281 ? 5.784 16.618 -12.979 1.00 94.38 281 ALA A N 1
ATOM 2117 C CA . ALA A 1 281 ? 4.907 15.637 -13.603 1.00 94.38 281 ALA A CA 1
ATOM 2118 C C . ALA A 1 281 ? 3.716 16.272 -14.339 1.00 94.38 281 ALA A C 1
ATOM 2120 O O . ALA A 1 281 ? 3.212 15.713 -15.312 1.00 94.38 281 ALA A O 1
ATOM 2121 N N . CYS A 1 282 ? 3.266 17.451 -13.910 1.00 94.75 282 CYS A N 1
ATOM 2122 C CA . CYS A 1 282 ? 2.091 18.087 -14.494 1.00 94.75 282 CYS A CA 1
ATOM 2123 C C . CYS A 1 282 ? 2.415 18.919 -15.743 1.00 94.75 282 CYS A C 1
ATOM 2125 O O . CYS A 1 282 ? 1.489 19.305 -16.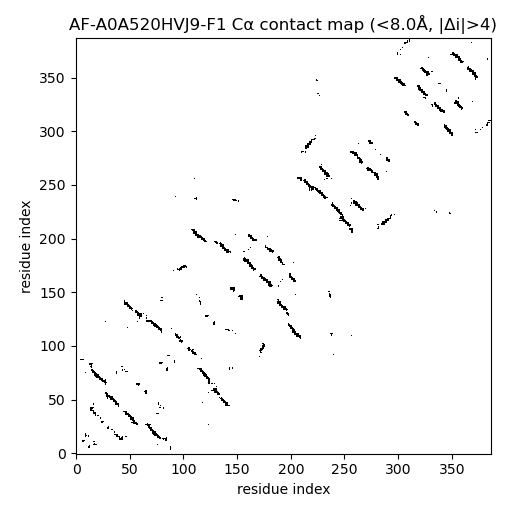460 1.00 94.75 282 CYS A O 1
ATOM 2127 N N . THR A 1 283 ? 3.697 19.190 -16.020 1.00 95.00 283 THR A N 1
ATOM 2128 C CA . THR A 1 283 ? 4.124 20.077 -17.118 1.00 95.00 283 THR A CA 1
ATOM 2129 C C . THR A 1 283 ? 5.169 19.474 -18.059 1.00 95.00 283 THR A C 1
ATOM 2131 O O . THR A 1 283 ? 5.322 19.965 -19.176 1.00 95.00 283 THR A O 1
ATOM 2134 N N . ALA A 1 284 ? 5.853 18.393 -17.674 1.00 88.69 284 ALA A N 1
ATOM 2135 C CA . ALA A 1 284 ? 6.998 17.850 -18.412 1.00 88.69 284 ALA A CA 1
ATOM 2136 C C . ALA A 1 284 ? 6.682 17.201 -19.780 1.00 88.69 284 ALA A C 1
ATOM 2138 O O . ALA A 1 284 ? 7.605 16.868 -20.521 1.00 88.69 284 ALA A O 1
ATOM 2139 N N . GLY A 1 285 ? 5.407 17.055 -20.157 1.00 89.00 285 GLY A N 1
ATOM 2140 C CA . GLY A 1 285 ? 5.011 16.452 -21.433 1.00 89.00 285 GLY A CA 1
ATOM 2141 C C . GLY A 1 285 ? 5.397 14.970 -21.525 1.00 89.00 285 GLY A C 1
ATOM 2142 O O . GLY A 1 285 ? 5.212 14.217 -20.570 1.00 89.00 285 GLY A O 1
ATOM 2143 N N . ASN A 1 286 ? 5.914 14.538 -22.681 1.00 93.00 286 ASN A N 1
ATOM 2144 C CA . ASN A 1 286 ? 6.363 13.158 -22.879 1.00 93.00 286 ASN A CA 1
ATOM 2145 C C . ASN A 1 286 ? 7.726 12.928 -22.220 1.00 93.00 286 ASN A C 1
ATOM 2147 O O . ASN A 1 286 ? 8.696 13.625 -22.522 1.00 93.00 286 ASN A O 1
ATOM 2151 N N . ILE A 1 287 ? 7.817 11.890 -21.393 1.00 96.94 287 ILE A N 1
ATOM 2152 C CA . ILE A 1 287 ? 9.048 11.510 -20.698 1.00 96.94 287 ILE A CA 1
ATOM 2153 C C . ILE A 1 287 ? 9.728 10.370 -21.448 1.00 96.94 287 ILE A C 1
ATOM 2155 O O . ILE A 1 287 ? 9.091 9.370 -21.774 1.00 96.94 287 ILE A O 1
ATOM 2159 N N . GLU A 1 288 ? 11.034 10.485 -21.691 1.00 96.06 288 GLU A N 1
ATOM 2160 C CA . GLU A 1 288 ? 11.851 9.378 -22.196 1.00 96.06 288 GLU A CA 1
ATOM 2161 C C . GLU A 1 288 ? 12.725 8.813 -21.068 1.00 96.06 288 GLU A C 1
ATOM 2163 O O . GLU A 1 288 ? 13.578 9.512 -20.519 1.00 96.06 288 GLU A O 1
ATOM 2168 N N . VAL A 1 289 ? 12.546 7.531 -20.746 1.00 95.69 289 VAL A N 1
ATOM 2169 C CA . VAL A 1 289 ? 13.454 6.779 -19.875 1.00 95.69 289 VAL A CA 1
ATOM 2170 C C . VAL A 1 289 ? 14.538 6.167 -20.751 1.00 95.69 289 VAL A C 1
ATOM 2172 O O . VAL A 1 289 ? 14.285 5.2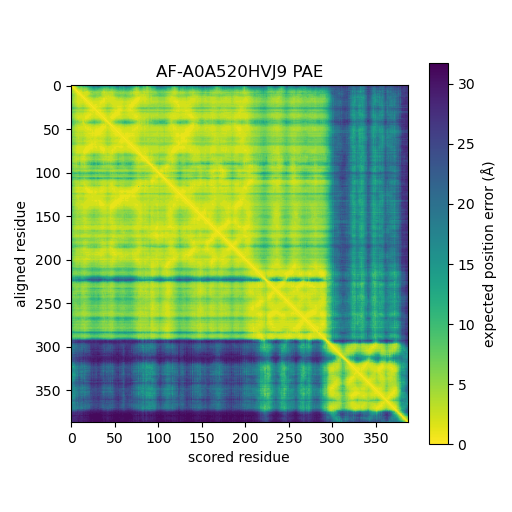55 -21.541 1.00 95.69 289 VAL A O 1
ATOM 2175 N N . LYS A 1 290 ? 15.761 6.681 -20.619 1.00 93.19 290 LYS A N 1
ATOM 2176 C CA . LYS A 1 290 ? 16.921 6.189 -21.364 1.00 93.19 290 LYS A CA 1
ATOM 2177 C C . LYS A 1 290 ? 17.543 5.017 -20.622 1.00 93.19 290 LYS A C 1
ATOM 2179 O O . LYS A 1 290 ? 18.262 5.215 -19.645 1.00 93.19 290 LYS A O 1
ATOM 2184 N N . MET A 1 291 ? 17.284 3.805 -21.100 1.00 87.69 291 MET A N 1
ATOM 2185 C CA . MET A 1 291 ? 18.021 2.635 -20.638 1.00 87.69 291 MET A CA 1
ATOM 2186 C C . MET A 1 291 ? 19.459 2.742 -21.167 1.00 87.69 291 MET A C 1
ATOM 2188 O O . MET A 1 291 ? 19.663 3.178 -22.306 1.00 87.69 291 MET A O 1
ATOM 2192 N N . PRO A 1 292 ? 20.480 2.379 -20.376 1.00 80.19 292 PRO A N 1
ATOM 2193 C CA . PRO A 1 292 ? 21.864 2.501 -20.818 1.00 80.19 292 PRO A CA 1
ATOM 2194 C C . PRO A 1 292 ? 22.104 1.650 -22.074 1.00 80.19 292 PRO A C 1
ATOM 2196 O O . PRO A 1 292 ? 21.536 0.574 -22.232 1.00 80.19 292 PRO A O 1
ATOM 2199 N N . THR A 1 293 ? 22.955 2.093 -22.999 1.00 69.19 293 THR A N 1
ATOM 2200 C CA . THR A 1 293 ? 23.363 1.237 -24.120 1.00 69.19 293 THR A CA 1
ATOM 2201 C C . THR A 1 293 ? 24.063 0.006 -23.543 1.00 69.19 293 THR A C 1
ATOM 2203 O O . THR A 1 293 ? 25.063 0.131 -22.840 1.00 69.19 293 THR A O 1
ATOM 2206 N N . ALA A 1 294 ? 23.498 -1.189 -23.748 1.00 59.94 294 ALA A N 1
ATOM 2207 C CA . ALA A 1 294 ? 23.964 -2.391 -23.066 1.00 59.94 294 ALA A CA 1
ATOM 2208 C C . ALA A 1 294 ? 25.349 -2.832 -23.572 1.00 59.94 294 ALA A C 1
ATOM 2210 O O . ALA A 1 294 ? 25.474 -3.719 -24.410 1.00 59.94 294 ALA A O 1
ATOM 2211 N N . ALA A 1 295 ? 26.409 -2.252 -23.010 1.00 52.31 295 ALA A N 1
ATOM 2212 C CA . ALA A 1 295 ? 27.770 -2.765 -23.131 1.00 52.31 295 ALA A CA 1
ATOM 2213 C C . ALA A 1 295 ? 28.001 -4.025 -22.264 1.00 52.31 295 ALA A C 1
ATOM 2215 O O . ALA A 1 295 ? 29.056 -4.641 -22.360 1.00 52.31 295 ALA A O 1
ATOM 2216 N N . ALA A 1 296 ? 27.027 -4.427 -21.433 1.00 53.03 296 ALA A N 1
ATOM 2217 C CA . ALA A 1 296 ? 27.206 -5.457 -20.404 1.00 53.03 296 ALA A CA 1
ATOM 2218 C C . ALA A 1 296 ? 26.253 -6.664 -20.487 1.00 53.03 296 ALA A C 1
ATOM 2220 O O . ALA A 1 296 ? 26.403 -7.591 -19.698 1.00 53.03 296 ALA A O 1
ATOM 2221 N N . LEU A 1 297 ? 25.279 -6.694 -21.406 1.00 56.09 297 LEU A N 1
ATOM 2222 C CA . LEU A 1 297 ? 24.323 -7.812 -21.444 1.00 56.09 297 LEU A CA 1
ATOM 2223 C C . LEU A 1 297 ? 24.797 -9.026 -22.247 1.00 56.09 297 LEU A C 1
ATOM 2225 O O . LEU A 1 297 ? 24.128 -10.050 -22.187 1.00 56.09 297 LEU A O 1
ATOM 2229 N N . ASP A 1 298 ? 25.932 -8.924 -22.954 1.00 65.88 298 ASP A N 1
ATOM 2230 C CA . ASP A 1 298 ? 26.504 -9.981 -23.800 1.00 65.88 298 ASP A CA 1
ATOM 2231 C C . ASP A 1 298 ? 25.405 -10.816 -24.481 1.00 65.88 298 ASP A C 1
ATOM 2233 O O . ASP A 1 298 ? 25.181 -11.964 -24.137 1.00 65.88 298 ASP A O 1
ATOM 2237 N N . LEU A 1 299 ? 24.617 -10.211 -25.372 1.00 67.81 299 LEU A N 1
ATOM 2238 C CA . LEU A 1 299 ? 23.410 -10.850 -25.911 1.00 67.81 299 LEU A CA 1
ATOM 2239 C C . LEU A 1 299 ? 23.684 -11.670 -27.172 1.00 67.81 299 LEU A C 1
ATOM 2241 O O . LEU A 1 299 ? 24.635 -11.413 -27.915 1.00 67.81 299 LEU A O 1
ATOM 2245 N N . VAL A 1 300 ? 22.825 -12.654 -27.420 1.00 72.25 300 VAL A N 1
ATOM 2246 C CA . VAL A 1 300 ? 22.887 -13.575 -28.552 1.00 72.25 300 VAL A CA 1
ATOM 2247 C C . VAL A 1 300 ? 21.490 -13.707 -29.182 1.00 72.25 300 VAL A C 1
ATOM 2249 O O . VAL A 1 300 ? 20.528 -14.073 -28.509 1.00 72.25 300 VAL A O 1
ATOM 2252 N N . ASN A 1 301 ? 21.368 -13.372 -30.474 1.00 73.81 301 ASN A N 1
ATOM 2253 C CA . ASN A 1 301 ? 20.131 -13.536 -31.251 1.00 73.81 301 ASN A CA 1
ATOM 2254 C C . ASN A 1 301 ? 20.048 -14.972 -31.756 1.00 73.81 301 ASN A C 1
ATOM 2256 O O . ASN A 1 301 ? 20.818 -15.351 -32.633 1.00 73.81 301 ASN A O 1
ATOM 2260 N N . VAL A 1 302 ? 19.131 -15.768 -31.225 1.00 73.75 302 VAL A N 1
ATOM 2261 C CA . VAL A 1 302 ? 19.006 -17.195 -31.513 1.00 73.75 302 VAL A CA 1
ATOM 2262 C C . VAL A 1 302 ? 17.828 -17.442 -32.444 1.00 73.75 302 VAL A C 1
ATOM 2264 O O . VAL A 1 302 ? 16.678 -17.198 -32.084 1.00 73.75 302 VAL A O 1
ATOM 2267 N N . ALA A 1 303 ? 18.124 -18.004 -33.615 1.00 75.38 303 ALA A N 1
ATOM 2268 C CA . ALA A 1 303 ? 17.147 -18.712 -34.430 1.00 75.38 303 ALA A CA 1
ATOM 2269 C C . ALA A 1 303 ? 17.225 -20.201 -34.075 1.00 75.38 303 ALA A C 1
ATOM 2271 O O . ALA A 1 303 ? 18.250 -20.848 -34.304 1.00 75.38 303 ALA A O 1
ATOM 2272 N N . MET A 1 304 ? 16.166 -20.750 -33.484 1.00 73.56 304 MET A N 1
ATOM 2273 C CA . MET A 1 304 ? 16.102 -22.159 -33.095 1.00 73.56 304 MET A CA 1
ATOM 2274 C C . MET A 1 304 ? 15.004 -22.898 -33.845 1.00 73.56 304 MET A C 1
ATOM 2276 O O . MET A 1 304 ? 13.962 -22.331 -34.177 1.00 73.56 304 MET A O 1
ATOM 2280 N N . LYS A 1 305 ? 15.235 -24.197 -34.056 1.00 76.50 305 LYS A N 1
ATOM 2281 C CA . LYS A 1 305 ? 14.228 -25.126 -34.556 1.00 76.50 305 LYS A CA 1
ATOM 2282 C C . LYS A 1 305 ? 13.980 -26.228 -33.532 1.00 76.50 305 LYS A C 1
ATOM 2284 O O . LYS A 1 305 ? 14.838 -27.082 -33.325 1.00 76.50 305 LYS A O 1
ATOM 2289 N N . LEU A 1 306 ? 12.813 -26.216 -32.901 1.00 74.62 306 LEU A N 1
ATOM 2290 C CA . LEU A 1 306 ? 12.369 -27.249 -31.972 1.00 74.62 306 LEU A CA 1
ATOM 2291 C C . LEU A 1 306 ? 11.529 -28.287 -32.726 1.00 74.62 306 LEU A C 1
ATOM 2293 O O . LEU A 1 306 ? 10.751 -27.963 -33.626 1.00 74.62 306 LEU A O 1
ATOM 2297 N N . LYS A 1 307 ? 11.679 -29.553 -32.345 1.00 74.06 307 LYS A N 1
ATOM 2298 C CA . LYS A 1 307 ? 10.901 -30.674 -32.880 1.00 74.06 307 LYS A CA 1
ATOM 2299 C C . LYS A 1 307 ? 10.297 -31.468 -31.733 1.00 74.06 307 LYS A C 1
ATOM 2301 O O . LYS A 1 307 ? 10.974 -31.713 -30.735 1.00 74.06 307 LYS A O 1
ATOM 2306 N N . GLY A 1 308 ? 9.051 -31.898 -31.897 1.00 70.25 308 GLY A N 1
ATOM 2307 C CA . GLY A 1 308 ? 8.467 -32.917 -31.033 1.00 70.25 308 GLY A CA 1
ATOM 2308 C C . GLY A 1 308 ? 8.950 -34.293 -31.479 1.00 70.25 308 GLY A C 1
ATOM 2309 O O . GLY A 1 308 ? 8.704 -34.672 -32.623 1.00 70.25 308 GLY A O 1
ATOM 2310 N N . VAL A 1 309 ? 9.625 -35.028 -30.592 1.00 71.00 309 VAL A N 1
ATOM 2311 C CA . VAL A 1 309 ? 10.076 -36.404 -30.850 1.00 71.00 309 VAL A CA 1
ATOM 2312 C C . VAL A 1 309 ? 9.173 -37.380 -30.109 1.00 71.00 309 VAL A C 1
ATOM 2314 O O . VAL A 1 309 ? 9.003 -37.282 -28.894 1.00 71.00 309 VAL A O 1
ATOM 2317 N N . CYS A 1 310 ? 8.611 -38.341 -30.841 1.00 66.56 310 CYS A N 1
ATOM 2318 C CA . CYS A 1 310 ? 7.860 -39.454 -30.268 1.00 66.56 310 CYS A CA 1
ATOM 2319 C C . CYS A 1 310 ? 8.800 -40.657 -30.072 1.00 66.56 310 CYS A C 1
ATOM 2321 O O . CYS A 1 310 ? 9.213 -41.245 -31.067 1.00 66.56 310 CYS A O 1
ATOM 2323 N N . PRO A 1 311 ? 9.109 -41.096 -28.837 1.00 62.81 311 PRO A N 1
ATOM 2324 C CA . PRO A 1 311 ? 10.138 -42.122 -28.599 1.00 62.81 311 PRO A CA 1
ATOM 2325 C C . PRO A 1 311 ? 9.870 -43.467 -29.284 1.00 62.81 311 PRO A C 1
ATOM 2327 O O . PRO A 1 311 ? 10.802 -44.202 -29.586 1.00 62.81 311 PRO A O 1
ATOM 2330 N N . ASN A 1 312 ? 8.596 -43.754 -29.572 1.00 69.12 312 ASN A N 1
ATOM 2331 C CA . ASN A 1 312 ? 8.134 -45.038 -30.099 1.00 69.12 312 ASN A CA 1
ATOM 2332 C C . ASN A 1 312 ? 7.477 -44.928 -31.488 1.00 69.12 312 ASN A C 1
ATOM 2334 O O . ASN A 1 312 ? 6.802 -45.861 -31.921 1.00 69.12 312 ASN A O 1
ATOM 2338 N N . LYS A 1 313 ? 7.609 -43.787 -32.184 1.00 60.41 313 LYS A N 1
ATOM 2339 C CA . LYS A 1 313 ? 7.093 -43.596 -33.552 1.00 60.41 313 LYS A CA 1
ATOM 2340 C C . LYS A 1 313 ? 8.082 -42.763 -34.374 1.00 60.41 313 LYS A C 1
ATOM 2342 O O . LYS A 1 313 ? 8.580 -41.773 -33.849 1.00 60.41 313 LYS A O 1
ATOM 2347 N N . PRO A 1 314 ? 8.318 -43.074 -35.661 1.00 56.75 314 PRO A N 1
ATOM 2348 C CA . PRO A 1 314 ? 9.205 -42.300 -36.532 1.00 56.75 314 PRO A CA 1
ATOM 2349 C C . PRO A 1 314 ? 8.523 -41.006 -37.015 1.00 56.75 314 PRO A C 1
ATOM 2351 O O . PRO A 1 314 ? 8.446 -40.733 -38.209 1.00 56.75 314 PRO A O 1
ATOM 2354 N N . VAL A 1 315 ? 7.952 -40.237 -36.088 1.00 59.38 315 VAL A N 1
ATOM 2355 C CA . VAL A 1 315 ? 7.268 -38.975 -36.369 1.00 59.38 315 VAL A CA 1
ATOM 2356 C C . VAL A 1 315 ? 8.008 -37.868 -35.633 1.00 59.38 315 VAL A C 1
ATOM 2358 O O . VAL A 1 315 ? 7.842 -37.692 -34.426 1.00 59.38 315 VAL A O 1
ATOM 2361 N N . ASP A 1 316 ? 8.804 -37.125 -36.398 1.00 65.31 316 ASP A N 1
ATOM 2362 C CA . ASP A 1 316 ? 9.315 -35.810 -36.025 1.00 65.31 316 ASP A CA 1
ATOM 2363 C C . ASP A 1 316 ? 8.304 -34.771 -36.516 1.00 65.31 316 ASP A C 1
ATOM 2365 O O . ASP A 1 316 ? 8.215 -34.499 -37.716 1.00 65.31 316 ASP A O 1
ATOM 2369 N N . ALA A 1 317 ? 7.523 -34.190 -35.607 1.00 66.69 317 ALA A N 1
ATOM 2370 C CA . ALA A 1 317 ? 6.603 -33.118 -35.969 1.00 66.69 317 ALA A CA 1
ATOM 2371 C C . ALA A 1 317 ? 7.263 -31.758 -35.720 1.00 66.69 317 ALA A C 1
ATOM 2373 O O . ALA A 1 317 ? 7.735 -31.466 -34.616 1.00 66.69 317 ALA A O 1
ATOM 2374 N N . ASN A 1 318 ? 7.260 -30.903 -36.742 1.00 71.75 318 ASN A N 1
ATOM 2375 C CA . ASN A 1 318 ? 7.485 -29.478 -36.544 1.00 71.75 318 ASN A CA 1
ATOM 2376 C C . ASN A 1 318 ? 6.225 -28.910 -35.878 1.00 71.75 318 ASN A C 1
ATOM 2378 O O . ASN A 1 318 ? 5.181 -28.775 -36.515 1.00 71.75 318 ASN A O 1
ATOM 2382 N N . VAL A 1 319 ? 6.304 -28.640 -34.581 1.00 70.56 319 VAL A N 1
ATOM 2383 C CA . VAL A 1 319 ? 5.145 -28.207 -33.796 1.00 70.56 319 VAL A CA 1
ATOM 2384 C C . VAL A 1 319 ? 4.962 -26.696 -33.953 1.00 70.56 319 VAL A C 1
ATOM 2386 O O . VAL A 1 319 ? 5.941 -25.952 -33.976 1.00 70.56 319 VAL A O 1
ATOM 2389 N N . SER A 1 320 ? 3.714 -26.237 -34.050 1.00 82.38 320 SER A N 1
ATOM 2390 C CA . SER A 1 320 ? 3.361 -24.835 -33.803 1.00 82.38 320 SER A CA 1
ATOM 2391 C C . SER A 1 320 ? 2.648 -24.762 -32.459 1.00 82.38 320 SER A C 1
ATOM 2393 O O . SER A 1 320 ? 1.567 -25.326 -32.307 1.00 82.38 320 SER A O 1
ATOM 2395 N N . SER A 1 321 ? 3.280 -24.155 -31.461 1.00 82.19 321 SER A N 1
ATOM 2396 C CA . SER A 1 321 ? 2.761 -24.089 -30.093 1.00 82.19 321 SER A CA 1
ATOM 2397 C C . SER A 1 321 ? 3.398 -22.931 -29.345 1.00 82.19 321 SER A C 1
ATOM 2399 O O . SER A 1 321 ? 4.503 -22.498 -29.667 1.00 82.19 321 SER A O 1
ATOM 2401 N N . TRP A 1 322 ? 2.724 -22.480 -28.296 1.00 84.31 322 TRP A N 1
ATOM 2402 C CA . TRP A 1 322 ? 3.345 -21.649 -27.280 1.00 84.31 322 TRP A CA 1
ATOM 2403 C C . TRP A 1 322 ? 4.445 -22.424 -26.550 1.00 84.31 322 TRP A C 1
ATOM 2405 O O . TRP A 1 322 ? 4.255 -23.590 -26.182 1.00 84.31 322 TRP A O 1
ATOM 2415 N N . VAL A 1 323 ? 5.586 -21.769 -26.361 1.00 86.38 323 VAL A N 1
ATOM 2416 C CA . VAL A 1 323 ? 6.722 -22.248 -25.575 1.00 86.38 323 VAL A CA 1
ATOM 2417 C C . VAL A 1 323 ? 7.116 -21.189 -24.552 1.00 86.38 323 VAL A C 1
ATOM 2419 O O . VAL A 1 323 ? 7.090 -19.993 -24.829 1.00 86.38 323 VAL A O 1
ATOM 2422 N N . TYR A 1 324 ? 7.481 -21.646 -23.365 1.00 87.56 324 TYR A N 1
ATOM 2423 C CA . TYR A 1 324 ? 7.978 -20.839 -22.263 1.00 87.56 324 TYR A CA 1
ATOM 2424 C C . TYR A 1 324 ? 9.499 -20.908 -22.269 1.00 87.56 324 TYR A C 1
ATOM 2426 O O . TYR A 1 324 ? 10.064 -22.000 -22.224 1.00 87.56 324 TYR A O 1
ATOM 2434 N N . VAL A 1 325 ? 10.169 -19.761 -22.324 1.00 86.56 325 VAL A N 1
ATOM 2435 C CA . VAL A 1 325 ? 11.633 -19.666 -22.289 1.00 86.56 325 VAL A CA 1
ATOM 2436 C C . VAL A 1 325 ? 12.045 -18.833 -21.082 1.00 86.56 325 VAL A C 1
ATOM 2438 O O . VAL A 1 325 ? 11.659 -17.672 -20.977 1.00 86.56 325 VAL A O 1
ATOM 2441 N N . TYR A 1 326 ? 12.828 -19.405 -20.168 1.00 85.50 326 TYR A N 1
ATOM 2442 C CA . TYR A 1 326 ? 13.267 -18.739 -18.934 1.00 85.50 326 TYR A CA 1
ATOM 2443 C C . TYR A 1 326 ? 14.734 -19.029 -18.619 1.00 85.50 326 TYR A C 1
ATOM 2445 O O . TYR A 1 326 ? 15.230 -20.116 -18.908 1.00 85.50 326 TYR A O 1
ATOM 2453 N N . GLU A 1 327 ? 15.434 -18.075 -17.999 1.00 85.88 327 GLU A N 1
ATOM 2454 C CA . GLU A 1 327 ? 16.765 -18.328 -17.429 1.00 85.88 327 GLU A CA 1
ATOM 2455 C C . GLU A 1 327 ? 16.634 -19.399 -16.338 1.00 85.88 327 GLU A C 1
ATOM 2457 O O . GLU A 1 327 ? 15.830 -19.253 -15.413 1.00 85.88 327 GLU A O 1
ATOM 2462 N N . LEU A 1 328 ? 17.423 -20.473 -16.420 1.00 84.19 328 LEU A N 1
ATOM 2463 C CA . LEU A 1 328 ? 17.291 -21.615 -15.508 1.00 84.19 328 LEU A CA 1
ATOM 2464 C C . LEU A 1 328 ? 17.500 -21.208 -14.038 1.00 84.19 328 LEU A C 1
ATOM 2466 O O . LEU A 1 328 ? 16.865 -21.769 -13.153 1.00 84.19 328 LEU A O 1
ATOM 2470 N N . SER A 1 329 ? 18.331 -20.189 -13.789 1.00 79.56 329 SER A N 1
ATOM 2471 C CA . SER A 1 329 ? 18.572 -19.601 -12.463 1.00 79.56 329 SER A CA 1
ATOM 2472 C C . SER A 1 329 ? 17.375 -18.849 -11.873 1.00 79.56 329 SER A C 1
ATOM 2474 O O . SER A 1 329 ? 17.335 -18.654 -10.663 1.00 79.56 329 SER A O 1
ATOM 2476 N N . LYS A 1 330 ? 16.417 -18.414 -12.701 1.00 76.06 330 LYS A N 1
ATOM 2477 C CA . LYS A 1 330 ? 15.212 -17.681 -12.273 1.00 76.06 330 LYS A CA 1
ATOM 2478 C C . LYS A 1 330 ? 13.993 -18.592 -12.136 1.00 76.06 330 LYS A C 1
ATOM 2480 O O . LYS A 1 330 ? 13.111 -18.331 -11.327 1.00 76.06 330 LYS A O 1
ATOM 2485 N N . GLY A 1 331 ? 13.946 -19.664 -12.924 1.00 79.12 331 GLY A N 1
ATOM 2486 C CA . GLY A 1 331 ? 12.829 -20.603 -12.941 1.00 79.12 331 GLY A CA 1
ATOM 2487 C C . GLY A 1 331 ? 11.644 -20.157 -13.816 1.00 79.12 331 GLY A C 1
ATOM 2488 O O . GLY A 1 331 ? 11.640 -19.056 -14.373 1.00 79.12 331 GLY A O 1
ATOM 2489 N N . PRO A 1 332 ? 10.629 -21.028 -13.966 1.00 78.94 332 PRO A N 1
ATOM 2490 C CA . PRO A 1 332 ? 9.564 -20.882 -14.963 1.00 78.94 332 PRO A CA 1
ATOM 2491 C C . PRO A 1 332 ? 8.587 -19.730 -14.695 1.00 78.94 332 PRO A C 1
ATOM 2493 O O . PRO A 1 332 ? 7.904 -19.299 -15.618 1.00 78.94 332 PRO A O 1
ATOM 2496 N N . ALA A 1 333 ? 8.536 -19.194 -13.470 1.00 71.31 333 ALA A N 1
ATOM 2497 C CA . ALA A 1 333 ? 7.700 -18.035 -13.139 1.00 71.31 333 ALA A CA 1
ATOM 2498 C C . ALA A 1 333 ? 8.090 -16.765 -13.924 1.00 71.31 333 ALA A C 1
ATOM 2500 O O . ALA A 1 333 ? 7.264 -15.880 -14.115 1.00 71.31 333 ALA A O 1
ATOM 2501 N N . TYR A 1 334 ? 9.330 -16.700 -14.422 1.00 69.19 334 TYR A N 1
ATOM 2502 C CA . TYR A 1 334 ? 9.874 -15.575 -15.190 1.00 69.19 334 TYR A CA 1
ATOM 2503 C C . TYR A 1 334 ? 10.014 -15.900 -16.681 1.00 69.19 334 TYR A C 1
ATOM 2505 O O . TYR A 1 334 ? 10.904 -15.384 -17.361 1.00 69.19 334 TYR A O 1
ATOM 2513 N N . ALA A 1 335 ? 9.196 -16.823 -17.181 1.00 79.12 335 ALA A N 1
ATOM 2514 C CA . ALA A 1 335 ? 9.268 -17.262 -18.559 1.00 79.12 335 ALA A CA 1
ATOM 2515 C C . ALA A 1 335 ? 8.642 -16.266 -19.534 1.00 79.12 335 ALA A C 1
ATOM 2517 O O . ALA A 1 335 ? 7.509 -15.821 -19.366 1.00 79.12 335 ALA A O 1
ATOM 2518 N N . ASN A 1 336 ? 9.368 -16.010 -20.618 1.00 79.06 336 ASN A N 1
ATOM 2519 C CA . ASN A 1 336 ? 8.827 -15.371 -21.803 1.00 79.06 336 ASN A CA 1
ATOM 2520 C C . ASN A 1 336 ? 8.008 -16.394 -22.591 1.00 79.06 336 ASN A C 1
ATOM 2522 O O . ASN A 1 336 ? 8.484 -17.495 -22.884 1.00 79.06 336 ASN A O 1
ATOM 2526 N N . LEU A 1 337 ? 6.779 -16.022 -22.934 1.00 82.94 337 LEU A N 1
ATOM 2527 C CA . LEU A 1 337 ? 5.872 -16.848 -23.716 1.00 82.94 337 LEU A CA 1
ATOM 2528 C C . LEU A 1 337 ? 6.014 -16.499 -25.199 1.00 82.94 337 LEU A C 1
ATOM 2530 O O . LEU A 1 337 ? 5.700 -15.384 -25.610 1.00 82.94 337 LEU A O 1
ATOM 2534 N N . ILE A 1 338 ? 6.481 -17.449 -26.005 1.00 81.19 338 ILE A N 1
ATOM 2535 C CA . ILE A 1 338 ? 6.778 -17.236 -27.425 1.00 81.19 338 ILE A CA 1
ATOM 2536 C C . ILE A 1 338 ? 5.981 -18.234 -28.259 1.00 81.19 338 ILE A C 1
ATOM 2538 O O . ILE A 1 338 ? 5.908 -19.417 -27.924 1.00 81.19 338 ILE A O 1
ATOM 2542 N N . TYR A 1 339 ? 5.372 -17.774 -29.351 1.00 81.44 339 TYR A N 1
ATOM 2543 C CA . TYR A 1 339 ? 4.678 -18.666 -30.273 1.00 81.44 339 TYR A CA 1
ATOM 2544 C C . TYR A 1 339 ? 5.654 -19.216 -31.312 1.00 81.44 339 TYR A C 1
ATOM 2546 O O . TYR A 1 339 ? 6.240 -18.474 -32.099 1.00 81.44 339 TYR A O 1
ATOM 2554 N N . MET A 1 340 ? 5.820 -20.532 -31.319 1.00 83.88 340 MET A N 1
ATOM 2555 C CA . MET A 1 340 ? 6.609 -21.242 -32.315 1.00 83.88 340 MET A CA 1
ATOM 2556 C C . MET A 1 340 ? 5.771 -21.513 -33.562 1.00 83.88 340 MET A C 1
ATOM 2558 O O . MET A 1 340 ? 4.638 -21.982 -33.456 1.00 83.88 340 MET A O 1
ATOM 2562 N N . VAL A 1 341 ? 6.352 -21.299 -34.745 1.00 81.06 341 VAL A N 1
ATOM 2563 C CA . VAL A 1 341 ? 5.698 -21.569 -36.035 1.00 81.06 341 VAL A CA 1
ATOM 2564 C C . VAL A 1 341 ? 6.491 -22.618 -36.802 1.00 81.06 341 VAL A C 1
ATOM 2566 O O . VAL A 1 341 ? 7.629 -22.379 -37.215 1.00 81.06 341 VAL A O 1
ATOM 2569 N N . ASN A 1 342 ? 5.886 -23.789 -37.023 1.00 81.81 342 ASN A N 1
ATOM 2570 C CA . ASN A 1 342 ? 6.499 -24.903 -37.753 1.00 81.81 342 ASN A CA 1
ATOM 2571 C C . ASN A 1 342 ? 7.894 -25.257 -37.197 1.00 81.81 342 ASN A C 1
ATOM 2573 O O . ASN A 1 342 ? 8.864 -25.425 -37.940 1.00 81.81 342 ASN A O 1
ATOM 2577 N N . GLY A 1 343 ? 8.003 -25.335 -35.871 1.00 75.19 343 GLY A N 1
ATOM 2578 C CA . GLY A 1 343 ? 9.251 -25.607 -35.168 1.00 75.19 343 GLY A CA 1
ATOM 2579 C C . GLY A 1 343 ? 10.165 -24.394 -34.980 1.00 75.19 343 GLY A C 1
ATOM 2580 O O . GLY A 1 343 ? 11.093 -24.482 -34.189 1.00 75.19 343 GLY A O 1
ATOM 2581 N N . ASN A 1 344 ? 9.950 -23.270 -35.668 1.00 80.00 344 ASN A N 1
ATOM 2582 C CA . ASN A 1 344 ? 10.892 -22.147 -35.650 1.00 80.00 344 AS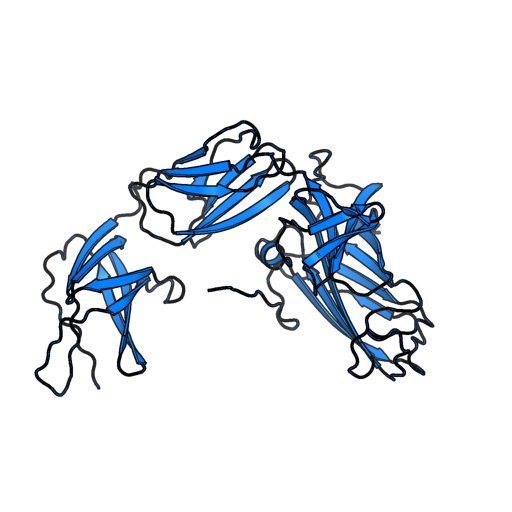N A CA 1
ATOM 2583 C C . ASN A 1 344 ? 10.539 -21.115 -34.576 1.00 80.00 344 ASN A C 1
ATOM 2585 O O . ASN A 1 344 ? 9.372 -20.739 -34.429 1.00 80.00 344 ASN A O 1
ATOM 2589 N N . VAL A 1 345 ? 11.564 -20.625 -33.880 1.00 79.38 345 VAL A N 1
ATOM 2590 C CA . VAL A 1 345 ? 11.487 -19.515 -32.924 1.00 79.38 345 VAL A CA 1
ATOM 2591 C C . VAL A 1 345 ? 12.704 -18.609 -33.108 1.00 79.38 345 VAL A C 1
ATOM 2593 O O . VAL A 1 345 ? 13.825 -19.100 -33.235 1.00 79.38 345 VAL A O 1
ATOM 2596 N N . ASN A 1 346 ? 12.478 -17.295 -33.072 1.00 76.50 346 ASN A N 1
ATOM 2597 C CA . ASN A 1 346 ? 13.528 -16.290 -32.937 1.00 76.50 346 ASN A CA 1
ATOM 2598 C C . ASN A 1 346 ? 13.426 -15.654 -31.551 1.00 76.50 346 ASN A C 1
ATOM 2600 O O . ASN A 1 346 ? 12.331 -15.285 -31.130 1.00 76.50 346 ASN A O 1
ATOM 2604 N N . LEU A 1 347 ? 14.550 -15.527 -30.856 1.00 77.12 347 LEU A N 1
ATOM 2605 C CA . LEU A 1 347 ? 14.624 -14.857 -29.560 1.00 77.12 347 LEU A CA 1
ATOM 2606 C C . LEU A 1 347 ? 15.997 -14.247 -29.316 1.00 77.12 347 LEU A C 1
ATOM 2608 O O . LEU A 1 347 ? 17.006 -14.747 -29.805 1.00 77.12 347 LEU A O 1
ATOM 2612 N N . THR A 1 348 ? 16.031 -13.206 -28.495 1.00 73.12 348 THR A N 1
ATOM 2613 C CA . THR A 1 348 ? 17.265 -12.606 -27.989 1.00 73.12 348 THR A CA 1
ATOM 2614 C C . THR A 1 348 ? 17.456 -13.042 -26.546 1.00 73.12 348 THR A C 1
ATOM 2616 O O . THR A 1 348 ? 16.551 -12.899 -25.731 1.00 73.12 348 THR A O 1
ATOM 2619 N N . VAL A 1 349 ? 18.617 -13.600 -26.215 1.00 77.50 349 VAL A N 1
ATOM 2620 C CA . VAL A 1 349 ? 18.932 -14.118 -24.871 1.00 77.50 349 VAL A CA 1
ATOM 2621 C C . VAL A 1 349 ? 20.340 -13.731 -24.445 1.00 77.50 349 VAL A C 1
ATOM 2623 O O . VAL A 1 349 ? 21.136 -13.258 -25.254 1.00 77.50 349 VAL A O 1
ATOM 2626 N N . LYS A 1 350 ? 20.662 -13.920 -23.164 1.00 78.38 350 LYS A N 1
ATOM 2627 C CA . LYS A 1 350 ? 22.014 -13.719 -22.637 1.00 78.38 350 LYS A CA 1
ATOM 2628 C C . LYS A 1 350 ? 22.948 -14.816 -23.148 1.00 78.38 350 LYS A C 1
ATOM 2630 O O . LYS A 1 350 ? 22.628 -16.003 -23.069 1.00 78.38 350 LYS A O 1
ATOM 2635 N N . ASN A 1 351 ? 24.111 -14.423 -23.654 1.00 79.12 351 ASN A N 1
ATOM 2636 C CA . ASN A 1 351 ? 25.203 -15.325 -23.999 1.00 79.12 351 ASN A CA 1
ATOM 2637 C C . ASN A 1 351 ? 25.686 -16.059 -22.743 1.00 79.12 351 ASN A C 1
ATOM 2639 O O . ASN A 1 351 ? 25.580 -15.566 -21.619 1.00 79.12 351 ASN A O 1
ATOM 2643 N N . ASN A 1 352 ? 26.215 -17.260 -22.951 1.00 83.81 352 ASN A N 1
ATOM 2644 C CA . ASN A 1 352 ? 26.762 -18.127 -21.916 1.00 83.81 352 ASN A CA 1
ATOM 2645 C C . ASN A 1 352 ? 25.803 -18.373 -20.732 1.00 83.81 352 ASN A C 1
ATOM 2647 O O . ASN A 1 352 ? 26.232 -18.596 -19.602 1.00 83.81 352 ASN A O 1
ATOM 2651 N N . THR A 1 353 ? 24.494 -18.329 -20.989 1.00 82.25 353 THR A N 1
ATOM 2652 C CA . THR A 1 353 ? 23.449 -18.499 -19.974 1.00 82.25 353 THR A CA 1
ATOM 2653 C C . THR A 1 353 ? 22.593 -19.716 -20.314 1.00 82.25 353 THR A C 1
ATOM 2655 O O . THR A 1 353 ? 22.250 -19.950 -21.477 1.00 82.25 353 THR A O 1
ATOM 2658 N N . LYS A 1 354 ? 22.275 -20.530 -19.299 1.00 88.69 354 LYS A N 1
ATOM 2659 C CA . LYS A 1 354 ? 21.382 -21.687 -19.438 1.00 88.69 354 LYS A CA 1
ATOM 2660 C C . LYS A 1 354 ? 19.926 -21.253 -19.344 1.00 88.69 354 LYS A C 1
ATOM 2662 O O . LYS A 1 354 ? 19.549 -20.530 -18.422 1.00 88.69 354 LYS A O 1
ATOM 2667 N N . TYR A 1 355 ? 19.112 -21.771 -20.246 1.00 88.19 355 TYR A N 1
ATOM 2668 C CA . TYR A 1 355 ? 17.680 -21.528 -20.303 1.00 88.19 355 TYR A CA 1
ATOM 2669 C C . TYR A 1 355 ? 16.906 -22.838 -20.242 1.00 88.19 355 TYR A C 1
ATOM 2671 O O . TYR A 1 355 ? 17.310 -23.827 -20.852 1.00 88.19 355 TYR A O 1
ATOM 2679 N N . GLY A 1 356 ? 15.777 -22.826 -19.538 1.00 89.88 356 GLY A N 1
ATOM 2680 C CA . GLY A 1 356 ? 14.728 -23.823 -19.695 1.00 89.88 356 GLY A CA 1
ATOM 2681 C C . GLY A 1 356 ? 13.803 -23.417 -20.840 1.00 89.88 356 GLY A C 1
ATOM 2682 O O . GLY A 1 356 ? 13.351 -22.274 -20.897 1.00 89.88 356 GLY A O 1
ATOM 2683 N N . VAL A 1 357 ? 13.525 -24.347 -21.750 1.00 88.00 357 VAL A N 1
ATOM 2684 C CA . VAL A 1 357 ? 12.502 -24.222 -22.793 1.00 88.00 357 VAL A CA 1
ATOM 2685 C C . VAL A 1 357 ? 11.428 -25.259 -22.512 1.00 88.00 357 VAL A C 1
ATOM 2687 O O . VAL A 1 357 ? 11.699 -26.462 -22.538 1.00 88.00 357 VAL A O 1
ATOM 2690 N N . GLN A 1 358 ? 10.221 -24.796 -22.216 1.00 88.31 358 GLN A N 1
ATOM 2691 C CA . GLN A 1 358 ? 9.118 -25.618 -21.749 1.00 88.31 358 GLN A CA 1
ATOM 2692 C C . GLN A 1 358 ? 7.902 -25.501 -22.678 1.00 88.31 358 GLN A C 1
ATOM 2694 O O . GLN A 1 358 ? 7.511 -24.411 -23.084 1.00 88.31 358 GLN A O 1
ATOM 2699 N N . ALA A 1 359 ? 7.284 -26.631 -23.012 1.00 83.12 359 ALA A N 1
ATOM 2700 C CA . ALA A 1 359 ? 6.075 -26.705 -23.828 1.00 83.12 359 ALA A CA 1
ATOM 2701 C C . ALA A 1 359 ? 5.051 -27.643 -23.178 1.00 83.12 359 ALA A C 1
ATOM 2703 O O . ALA A 1 359 ? 5.424 -28.643 -22.560 1.00 83.12 359 ALA A O 1
ATOM 2704 N N . TRP A 1 360 ? 3.762 -27.335 -23.319 1.00 80.50 360 TRP A N 1
ATOM 2705 C CA . TRP A 1 360 ? 2.684 -28.208 -22.855 1.00 80.50 360 TRP A CA 1
ATOM 2706 C C . TRP A 1 360 ? 2.320 -29.210 -23.951 1.00 80.50 360 TRP A C 1
ATOM 2708 O O . TRP A 1 360 ? 1.965 -28.811 -25.060 1.00 80.50 360 TRP A O 1
ATOM 2718 N N . TYR A 1 361 ? 2.422 -30.508 -23.666 1.00 73.06 361 TYR A N 1
ATOM 2719 C CA . TYR A 1 361 ? 2.097 -31.557 -24.632 1.00 73.06 361 TYR A CA 1
ATOM 2720 C C . TYR A 1 361 ? 1.652 -32.849 -23.941 1.00 73.06 361 TYR A C 1
ATOM 2722 O O . TYR A 1 361 ? 2.358 -33.367 -23.074 1.00 73.06 361 TYR A O 1
ATOM 2730 N N . GLY A 1 362 ? 0.510 -33.405 -24.364 1.00 69.94 362 GLY A N 1
ATOM 2731 C CA . GLY A 1 362 ? -0.027 -34.660 -23.820 1.00 69.94 362 GLY A CA 1
ATOM 2732 C C . GLY A 1 362 ? -0.296 -34.585 -22.315 1.00 69.94 362 GLY A C 1
ATOM 2733 O O . GLY A 1 362 ? 0.159 -35.450 -21.569 1.00 69.94 362 GLY A O 1
ATOM 2734 N N . ASP A 1 363 ? -0.957 -33.505 -21.886 1.00 77.88 363 ASP A N 1
ATOM 2735 C CA . ASP A 1 363 ? -1.352 -33.215 -20.498 1.00 77.88 363 ASP A CA 1
ATOM 2736 C C . ASP A 1 363 ? -0.202 -33.076 -19.493 1.00 77.88 363 ASP A C 1
ATOM 2738 O O . ASP A 1 363 ? -0.393 -33.191 -18.281 1.00 77.88 363 ASP A O 1
ATOM 2742 N N . LYS A 1 364 ? 1.018 -32.834 -19.983 1.00 83.56 364 LYS A N 1
ATOM 2743 C CA . LYS A 1 364 ? 2.197 -32.614 -19.144 1.00 83.56 364 LYS A CA 1
ATOM 2744 C C . LYS A 1 364 ? 3.088 -31.522 -19.720 1.00 83.56 364 LYS A C 1
ATOM 2746 O O . LYS A 1 364 ? 3.219 -31.367 -20.935 1.00 83.56 364 LYS A O 1
ATOM 2751 N N . TRP A 1 365 ? 3.782 -30.822 -18.829 1.00 82.69 365 TRP A N 1
ATOM 2752 C CA . TRP A 1 365 ? 4.893 -29.963 -19.214 1.00 82.69 365 TRP A CA 1
ATOM 2753 C C . TRP A 1 365 ? 6.088 -30.810 -19.654 1.00 82.69 365 TRP A C 1
ATOM 2755 O O . TRP A 1 365 ? 6.463 -31.782 -18.994 1.00 82.69 365 TRP A O 1
ATOM 2765 N N . LYS A 1 366 ? 6.703 -30.423 -20.768 1.00 83.06 366 LYS A N 1
ATOM 2766 C CA . LYS A 1 366 ? 7.963 -30.971 -21.268 1.00 83.06 366 LYS A CA 1
ATOM 2767 C C . LYS A 1 366 ? 8.994 -29.858 -21.277 1.00 83.06 366 LYS A C 1
ATOM 2769 O O . LYS A 1 366 ? 8.747 -28.825 -21.886 1.00 83.06 366 LYS A O 1
ATOM 2774 N N . THR A 1 367 ? 10.129 -30.083 -20.626 1.00 85.50 367 THR A N 1
ATOM 2775 C CA . THR A 1 367 ? 11.193 -29.085 -20.481 1.00 85.50 367 THR A CA 1
ATOM 2776 C C . THR A 1 367 ? 12.494 -29.622 -21.064 1.00 85.50 367 THR A C 1
ATOM 2778 O O . THR A 1 367 ? 12.838 -30.783 -20.848 1.00 85.50 367 THR A O 1
ATOM 2781 N N . THR A 1 368 ? 13.222 -28.776 -21.785 1.00 84.12 368 THR A N 1
ATOM 2782 C CA . THR A 1 368 ? 14.620 -29.001 -22.166 1.00 84.12 368 THR A CA 1
ATOM 2783 C C . THR A 1 368 ? 15.475 -27.848 -21.663 1.00 84.12 368 THR A C 1
ATOM 2785 O O . THR A 1 368 ? 15.015 -26.711 -21.611 1.00 84.12 368 THR A O 1
ATOM 2788 N N . GLU A 1 369 ? 16.728 -28.128 -21.328 1.00 89.94 369 GLU A N 1
ATOM 2789 C CA . GLU A 1 369 ? 17.703 -27.100 -20.973 1.00 89.94 369 GLU A CA 1
ATOM 2790 C C . GLU A 1 369 ? 18.635 -26.837 -22.151 1.00 89.94 369 GLU A C 1
ATOM 2792 O O . GLU A 1 369 ? 19.090 -27.772 -22.813 1.00 89.94 369 GLU A O 1
ATOM 2797 N N . ILE A 1 370 ? 18.916 -25.567 -22.430 1.00 86.06 370 ILE A N 1
ATOM 2798 C CA . ILE A 1 370 ? 19.788 -25.152 -23.530 1.00 86.06 370 ILE A CA 1
ATOM 2799 C C . ILE A 1 370 ? 20.748 -24.075 -23.024 1.00 86.06 370 ILE A C 1
ATOM 2801 O O . ILE A 1 370 ? 20.331 -23.094 -22.415 1.00 86.06 370 ILE A O 1
ATOM 2805 N N . LEU A 1 371 ? 22.046 -24.254 -23.279 1.00 84.94 371 LEU A N 1
ATOM 2806 C CA . LEU A 1 371 ? 23.054 -23.208 -23.105 1.00 84.94 371 LEU A CA 1
ATOM 2807 C C . LEU A 1 371 ? 23.162 -22.420 -24.413 1.00 84.94 371 LEU A C 1
ATOM 2809 O O . LEU A 1 371 ? 23.576 -22.980 -25.430 1.00 84.94 371 LEU A O 1
ATOM 2813 N N . PHE A 1 372 ? 22.816 -21.134 -24.394 1.00 80.69 372 PHE A N 1
ATOM 2814 C CA . PHE A 1 372 ? 22.976 -20.280 -25.570 1.00 80.69 372 PHE A CA 1
ATOM 2815 C C . PHE A 1 372 ? 24.348 -19.615 -25.561 1.00 80.69 372 PHE A C 1
ATOM 2817 O O . PHE A 1 372 ? 24.689 -18.906 -24.616 1.00 80.69 372 PHE A O 1
ATOM 2824 N N . THR A 1 373 ? 25.140 -19.844 -26.615 1.00 76.88 373 THR A N 1
ATOM 2825 C CA . THR A 1 373 ? 26.446 -19.199 -26.799 1.00 76.88 373 THR A CA 1
ATOM 2826 C C . THR A 1 373 ? 26.572 -18.546 -28.174 1.00 76.88 373 THR A C 1
ATOM 2828 O O . THR A 1 373 ? 26.061 -19.063 -29.166 1.00 76.88 373 THR A O 1
ATOM 2831 N N . LYS A 1 374 ? 27.321 -17.440 -28.259 1.00 70.06 374 LYS A N 1
ATOM 2832 C CA . LYS A 1 374 ? 27.656 -16.744 -29.517 1.00 70.06 374 LYS A CA 1
ATOM 2833 C C . LYS A 1 374 ? 28.447 -17.601 -30.516 1.00 70.06 374 LYS A C 1
ATOM 2835 O O . LYS A 1 374 ? 28.518 -17.251 -31.686 1.00 70.06 374 LYS A O 1
ATOM 2840 N N . SER A 1 375 ? 29.062 -18.696 -30.071 1.00 63.19 375 SER A N 1
ATOM 2841 C CA . SER A 1 375 ? 29.878 -19.593 -30.901 1.00 63.19 375 SER A CA 1
ATOM 2842 C C . SER A 1 375 ? 29.101 -20.760 -31.529 1.00 63.19 375 SER A C 1
ATOM 2844 O O . SER A 1 375 ? 29.617 -21.388 -32.448 1.00 63.19 375 SER A O 1
ATOM 2846 N N . ASN A 1 376 ? 27.872 -21.051 -31.083 1.00 54.69 376 ASN A N 1
ATOM 2847 C CA . ASN A 1 376 ? 27.122 -22.265 -31.454 1.00 54.69 376 ASN A CA 1
ATOM 2848 C C . ASN A 1 376 ? 26.051 -22.061 -32.546 1.00 54.69 376 ASN A C 1
ATOM 2850 O O . ASN A 1 376 ? 25.059 -22.786 -32.595 1.00 54.69 376 ASN A O 1
ATOM 2854 N N . PHE A 1 377 ? 26.220 -21.103 -33.459 1.00 53.09 377 PHE A N 1
ATOM 2855 C CA . PHE A 1 377 ? 25.164 -20.740 -34.420 1.00 53.09 377 PHE A CA 1
ATOM 2856 C C . PHE A 1 377 ? 24.878 -21.735 -35.559 1.00 53.09 377 PHE A C 1
ATOM 2858 O O . PHE A 1 377 ? 24.070 -21.446 -36.439 1.00 53.09 377 PHE A O 1
ATOM 2865 N N . ALA A 1 378 ? 25.450 -22.936 -35.514 1.00 40.78 378 ALA A N 1
ATOM 2866 C CA . ALA A 1 378 ? 24.924 -24.088 -36.234 1.00 40.78 378 ALA A CA 1
ATOM 2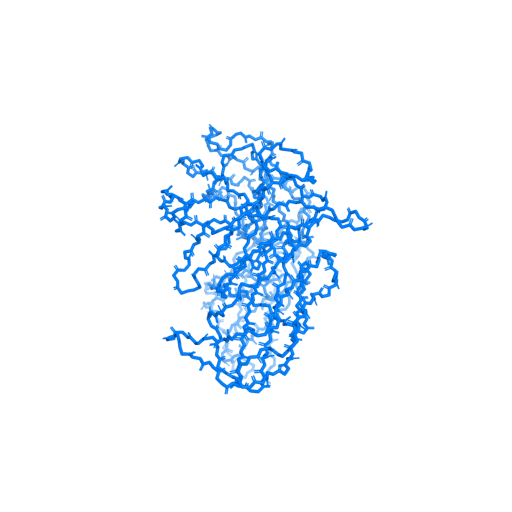867 C C . ALA A 1 378 ? 24.461 -25.122 -35.201 1.00 40.78 378 ALA A C 1
ATOM 2869 O O . ALA A 1 378 ? 25.291 -25.763 -34.563 1.00 40.78 378 ALA A O 1
ATOM 2870 N N . PHE A 1 379 ? 23.149 -25.291 -35.014 1.00 42.00 379 PHE A N 1
ATOM 2871 C CA . PHE A 1 379 ? 22.618 -26.344 -34.142 1.00 42.00 379 PHE A CA 1
ATOM 2872 C C . PHE A 1 379 ? 22.348 -27.636 -34.935 1.00 42.00 379 PHE A C 1
ATOM 2874 O O . PHE A 1 379 ? 21.462 -27.643 -35.790 1.00 42.00 379 PHE A O 1
ATOM 2881 N N . PRO A 1 380 ? 23.014 -28.761 -34.603 1.00 39.69 380 PRO A N 1
ATOM 2882 C CA . PRO A 1 380 ? 22.605 -30.113 -34.975 1.00 39.69 380 PRO A CA 1
ATOM 2883 C C . PRO A 1 380 ? 21.872 -30.813 -33.806 1.00 39.69 380 PRO A C 1
ATOM 2885 O O . PRO A 1 380 ? 22.127 -31.978 -33.510 1.00 39.69 380 PRO A O 1
ATOM 2888 N N . GLY A 1 381 ? 21.011 -30.106 -33.064 1.00 40.53 381 GLY A N 1
ATOM 2889 C CA . GLY A 1 381 ? 20.399 -30.621 -31.828 1.00 40.53 381 GLY A CA 1
ATOM 2890 C C . GLY A 1 381 ? 18.947 -31.072 -32.001 1.00 40.53 381 GLY A C 1
ATOM 2891 O O . GLY A 1 381 ? 18.116 -30.303 -32.468 1.00 40.53 381 GLY A O 1
ATOM 2892 N N . THR A 1 382 ? 18.630 -32.306 -31.594 1.00 41.53 382 THR A N 1
ATOM 2893 C CA . THR A 1 382 ? 17.258 -32.850 -31.515 1.00 41.53 382 THR A CA 1
ATOM 2894 C C . THR A 1 382 ? 16.890 -33.044 -30.041 1.00 41.53 382 THR A C 1
ATOM 2896 O O . THR A 1 382 ? 17.670 -33.648 -29.306 1.00 41.53 382 THR A O 1
ATOM 2899 N N . ILE A 1 383 ? 15.723 -32.569 -29.594 1.00 39.47 383 ILE A N 1
ATOM 2900 C CA . ILE A 1 383 ? 15.238 -32.795 -28.221 1.00 39.47 383 ILE A CA 1
ATOM 2901 C C . ILE A 1 383 ? 14.767 -34.249 -28.108 1.00 39.47 383 ILE A C 1
ATOM 2903 O O . ILE A 1 383 ? 13.829 -34.642 -28.794 1.00 39.47 383 ILE A O 1
ATOM 2907 N N . LYS A 1 384 ? 15.396 -35.053 -27.245 1.00 35.03 384 LYS A N 1
ATOM 2908 C CA . LYS A 1 384 ? 14.966 -36.427 -26.939 1.00 35.03 384 LYS A CA 1
ATOM 2909 C C . LYS A 1 384 ? 14.469 -36.493 -25.497 1.00 35.03 384 LYS A C 1
ATOM 2911 O O . LYS A 1 384 ? 15.238 -36.244 -24.578 1.00 35.03 384 LYS A O 1
ATOM 2916 N N . GLY A 1 385 ? 13.202 -36.851 -25.305 1.00 29.69 385 GLY A N 1
ATOM 2917 C CA . GLY A 1 385 ? 12.656 -37.254 -24.006 1.00 29.69 385 GLY A CA 1
ATOM 2918 C C . GLY A 1 385 ? 12.342 -38.747 -24.023 1.00 29.69 385 GLY A C 1
ATOM 2919 O O . GLY A 1 385 ? 11.914 -39.253 -25.053 1.00 29.69 385 GLY A O 1
ATOM 2920 N N . ILE A 1 386 ? 12.568 -39.454 -22.917 1.00 28.94 386 ILE A N 1
ATOM 2921 C CA . ILE A 1 386 ? 12.156 -40.857 -22.748 1.00 28.94 386 ILE A CA 1
ATOM 2922 C C . ILE A 1 386 ? 10.702 -40.863 -22.245 1.00 28.94 386 ILE A C 1
ATOM 2924 O O . ILE A 1 386 ? 10.322 -39.983 -21.468 1.00 28.94 386 ILE A O 1
ATOM 2928 N N . ALA A 1 387 ? 9.894 -41.786 -22.778 1.00 33.09 387 ALA A N 1
ATOM 2929 C CA . ALA A 1 387 ? 8.482 -41.963 -22.432 1.00 33.09 387 ALA A CA 1
ATOM 2930 C C . ALA A 1 387 ? 8.306 -42.565 -21.035 1.00 33.09 387 ALA A C 1
ATOM 2932 O O . ALA A 1 387 ? 9.087 -43.488 -20.710 1.00 33.09 387 ALA A O 1
#

Mean predicted aligned error: 10.69 Å

Radius of gyration: 26.52 Å; Cα contacts (8 Å, |Δi|>4): 962; chains: 1; bounding box: 58×65×69 Å